Protein AF-B9XJP7-F1 (afdb_monomer)

Radius of gyration: 33.02 Å; Cα contacts (8 Å, |Δi|>4): 1308; chains: 1; bounding box: 92×68×107 Å

Mean predicted aligned error: 13.37 Å

Foldseek 3Di:
DPQDAAAEFEEALDDVGRVVLVVQLVVVADPPDRHSFDWQVSVLVSLVSNQVVLVVQQLVFKKKWKWFQFPVRDIDIDICRDSPPDRDDPGTGTRYIYIYIGSAAGAFEPAEAEAPDDPADPLQLVVQQFPFADQDPDRSGRGDDPVSVVSSQVVSQQVLLQQQQVPKGKDWPDWDADSVHNYIHTYIYIDRAFWEFEQKEWEFEDEPPDPHGPDIDIDGGGGGDHPVVVVVVQVVLQQVLLVVQQNPKDWDKDFPDWDDDPRYTYTYIYIYIYSADRAFEAAEAEDADDQADVVLLCLQLPDDGGHRRRVVSNVSSQVSVVVLVQFPHWDWDWADPDRHYIYIYTYTHGDDQKDKAWDWDADPVQGTKTWMKIKGACVRNQSKIWIWTWMDTPFKTKIKIKIKHACDPSDRKIKMKMWMWMWGDDPFWIKTKTKIWMKIWHQDVVQRKIKIKMWMWMWIATHPGHPPADFDADHTKTWIKIKMKMWGDDFPDPVDGAADKIKIKIWIFTDVVSVIPDTWIFIKIWMWGHYHPDRRHQDDDDDDDDDDDDDDDGGDGPTDTPGDPTPDDDDNGHGDDDDDDDDDDDDDDDDDDDDDDDDDDDDDDD

pLDDT: mean 83.01, std 21.65, range [22.52, 98.62]

Organism: Pedosphaera parvula (strain Ellin514) (NCBI:txid320771)

Sequence (606 aa):
MKTRPAKIKVSGYGVLGNFNLRRSLVLLQPPEKKLEYLDANFVEDAITILLSKIKEDGFLEPLIVSELTLQDGRKLSFEWRDGLEHTLPRPLAISEVRFRVHKGIQYYYRNLEFQGLESISEGQAQGYFVETGFLIHLRSKRVYTPTRLERGLSSLSGALEQKGYESANAYVTSLHRDDTTGAVDASIKVEQGLKSVVRSVQEEFFKEKETTPYRTTPTIFQQTYSRYWLQDFTQYLKTNSFHDGYPDTQVEIKTLHRETVGKLIEHDLLATVHQGPQVTLGKVAFAGQEKTKESIMKKRVRLQEGELLNRIKVEEGRSRLAQLGTFESVQLKYDQVDEHNRGVTYNVREGKTVDISLLFGYGSYELLRAGFEAEHRNIWGLGHSERLKVVQSFKSSSGEYTYTIPDILGRDVDFFLNASALRREEISFLREEYGGGFGLHRYFHPIATDVSTRYNYMILKAADTSPTFFLEGAQNPNVGTIITDIRHDRRDDPLYPRNGYRIYYNMEIANQYLGGDVAYERFQLSGFYHHPLWGGTMGQPRFDPWSSRHPGRPPAEFALSIGDSSLAAPIPFAVTRRIKRHHGMPWARLSARKRFRSHRWNWNKP

Nearest PDB structures (foldseek):
  8pzv-assembly1_A  TM=6.082E-01  e=2.971E-30  Escherichia coli
  9cnx-assembly1_A  TM=6.057E-01  e=5.098E-30  Escherichia coli
  5ayw-assembly1_A  TM=5.760E-01  e=3.322E-27  Escherichia coli K-12
  8sqa-assembly1_A  TM=5.831E-01  e=2.585E-26  Escherichia coli
  8q0g-assembly1_A  TM=4.379E-01  e=6.450E-29  Escherichia coli

InterPro domains:
  IPR000184 Bacterial surface antigen (D15) [PF01103] (378-533)
  IPR010827 POTRA domain, BamA/TamA-like [PF07244] (280-351)
  IPR034746 POTRA domain [PS51779] (279-351)

Solvent-accessible surface area (backbone atoms only — not comparable to full-atom values): 32942 Å² total; per-residue (Å²): 130,89,78,66,57,38,43,81,46,54,40,67,56,55,78,69,45,20,52,50,58,49,54,64,51,52,78,81,45,63,93,88,55,82,49,63,48,42,44,48,64,59,52,49,52,45,47,37,55,48,51,52,53,44,29,73,68,6,15,78,67,30,38,37,38,42,41,36,30,32,73,88,67,54,73,49,77,48,82,42,69,58,80,70,86,69,80,69,71,81,90,47,53,26,37,32,42,36,39,40,37,42,52,67,57,54,25,17,54,73,43,81,46,79,40,63,70,83,92,56,50,69,47,47,57,46,50,46,57,30,71,66,44,62,75,62,91,47,60,88,47,27,41,36,43,73,70,50,49,54,50,15,30,52,49,51,19,51,54,37,24,63,68,4,14,78,66,27,43,46,47,78,78,43,77,49,75,39,87,89,77,16,42,25,39,38,35,35,40,34,46,44,67,55,40,28,28,29,46,32,34,40,36,33,35,23,57,61,96,51,94,60,64,82,44,76,47,80,44,81,42,91,43,64,34,25,73,64,49,53,50,53,52,47,48,49,60,35,52,59,39,13,74,75,6,14,69,68,39,44,70,48,77,45,78,75,44,78,45,78,58,92,72,32,32,40,29,31,31,36,35,44,33,40,32,44,57,64,24,27,23,35,61,81,46,77,43,60,65,84,64,54,42,64,70,54,54,54,66,55,36,72,75,61,69,71,39,65,27,32,58,64,58,54,50,4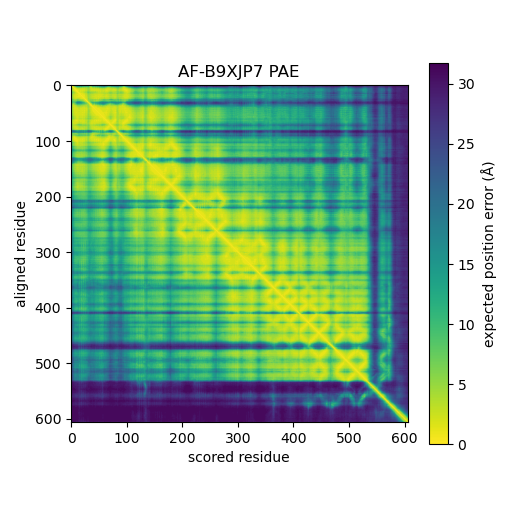9,17,45,50,47,50,46,70,53,69,44,41,71,42,69,42,84,43,77,44,76,77,53,87,47,32,34,23,40,35,44,43,35,36,66,41,82,43,69,48,77,45,80,43,76,51,74,41,96,87,44,39,56,31,42,34,39,35,42,36,38,42,33,51,94,18,65,51,21,34,39,36,43,37,40,40,42,37,79,38,35,42,38,39,38,38,38,41,37,40,65,47,47,93,76,65,68,25,28,35,36,39,39,39,40,38,38,40,32,66,51,101,52,27,34,42,36,38,41,34,37,34,42,33,40,38,36,71,42,72,96,76,36,30,38,40,34,43,31,44,39,44,32,45,36,38,65,42,80,63,40,97,87,62,70,81,55,64,54,66,62,39,37,39,9,31,44,37,39,40,38,42,36,55,60,47,77,34,95,89,71,57,52,40,40,36,35,40,39,38,39,39,36,40,30,28,51,94,57,74,14,78,44,53,38,47,46,49,38,43,39,38,42,44,36,51,71,80,51,64,59,55,48,47,56,75,86,89,76,99,74,87,89,81,85,86,77,77,45,59,66,72,53,70,50,69,56,73,73,65,67,74,64,71,70,48,72,77,38,84,80,82,88,73,84,84,78,90,81,84,83,89,83,89,82,87,80,87,80,86,80,88,78,91,77,90,84,86,82,81,136

Structure (mmCIF, N/CA/C/O backbone):
data_AF-B9XJP7-F1
#
_entry.id   AF-B9XJP7-F1
#
loop_
_atom_site.group_PDB
_atom_site.id
_atom_site.type_symbol
_atom_site.label_atom_id
_atom_site.label_alt_id
_atom_site.label_comp_id
_atom_site.label_asym_id
_atom_site.label_entity_id
_atom_site.label_seq_id
_atom_site.pdbx_PDB_ins_code
_atom_site.Cartn_x
_atom_site.Cartn_y
_atom_site.Cartn_z
_atom_site.occupancy
_atom_site.B_iso_or_equiv
_atom_site.auth_seq_id
_atom_site.auth_comp_id
_atom_site.auth_asym_id
_atom_site.auth_atom_id
_atom_site.pdbx_PDB_model_num
ATOM 1 N N . MET A 1 1 ? -9.865 0.926 -49.330 1.00 45.50 1 MET A N 1
ATOM 2 C CA . MET A 1 1 ? -8.852 1.843 -48.755 1.00 45.50 1 MET A CA 1
ATOM 3 C C . MET A 1 1 ? -8.784 1.597 -47.253 1.00 45.50 1 MET A C 1
ATOM 5 O O . MET A 1 1 ? -9.833 1.620 -46.631 1.00 45.50 1 MET A O 1
ATOM 9 N N . LYS A 1 2 ? -7.608 1.323 -46.665 1.00 48.97 2 LYS A N 1
ATOM 10 C CA . LYS A 1 2 ? -7.467 1.271 -45.194 1.00 48.97 2 LYS A CA 1
ATOM 11 C C . LYS A 1 2 ? -7.702 2.684 -44.645 1.00 48.97 2 LYS A C 1
ATOM 13 O O . LYS A 1 2 ? -6.894 3.573 -44.918 1.00 48.97 2 LYS A O 1
ATOM 18 N N . THR A 1 3 ? -8.810 2.901 -43.941 1.00 58.66 3 THR A N 1
ATOM 19 C CA . THR A 1 3 ? -9.122 4.172 -43.280 1.00 58.66 3 THR A CA 1
ATOM 20 C C . THR A 1 3 ? -8.057 4.452 -42.219 1.00 58.66 3 THR A C 1
ATOM 22 O O . THR A 1 3 ? -7.662 3.578 -41.446 1.00 58.66 3 THR A O 1
ATOM 25 N N . ARG A 1 4 ? -7.478 5.658 -42.250 1.00 75.12 4 ARG A N 1
ATOM 26 C CA . ARG A 1 4 ? -6.477 6.067 -41.257 1.00 75.12 4 ARG A CA 1
ATOM 27 C C . ARG A 1 4 ? -7.215 6.414 -39.959 1.00 75.12 4 ARG A C 1
ATOM 29 O O . ARG A 1 4 ? -8.212 7.123 -40.043 1.00 75.12 4 ARG A O 1
ATOM 36 N N . PRO A 1 5 ? -6.733 5.967 -38.788 1.00 84.38 5 PRO A N 1
ATOM 37 C CA . PRO A 1 5 ? -7.385 6.274 -37.521 1.00 84.38 5 PRO A CA 1
ATOM 38 C C . PRO A 1 5 ? -7.361 7.778 -37.248 1.00 84.38 5 PRO A C 1
ATOM 40 O O . PRO A 1 5 ? -6.407 8.469 -37.638 1.00 84.38 5 PRO A O 1
ATOM 43 N N . ALA A 1 6 ? -8.379 8.257 -36.538 1.00 86.44 6 ALA A N 1
ATOM 44 C CA . ALA A 1 6 ? -8.484 9.657 -36.176 1.00 86.44 6 ALA A CA 1
ATOM 45 C C . ALA A 1 6 ? -7.296 10.102 -35.306 1.00 86.44 6 ALA A C 1
ATOM 47 O O . ALA A 1 6 ? -6.789 9.362 -34.454 1.00 86.44 6 ALA A O 1
ATOM 48 N N . LYS A 1 7 ? -6.807 11.321 -35.544 1.00 90.44 7 LYS A N 1
ATOM 49 C CA . LYS A 1 7 ? -5.615 11.861 -34.875 1.00 90.44 7 LYS A CA 1
ATOM 50 C C . LYS A 1 7 ? -5.991 12.836 -33.768 1.00 90.44 7 LYS A C 1
ATOM 52 O O . LYS A 1 7 ? -6.780 13.745 -33.983 1.00 90.44 7 LYS A O 1
ATOM 57 N N . ILE A 1 8 ? -5.329 12.703 -32.620 1.00 92.56 8 ILE A N 1
ATOM 58 C CA . ILE A 1 8 ? -5.448 13.632 -31.490 1.00 92.56 8 ILE A CA 1
ATOM 59 C C . ILE A 1 8 ? -4.087 14.254 -31.213 1.00 92.56 8 ILE A C 1
ATOM 61 O O . ILE A 1 8 ? -3.089 13.538 -31.044 1.00 92.56 8 ILE A O 1
ATOM 65 N N . LYS A 1 9 ? -4.050 15.583 -31.138 1.00 94.06 9 LYS A N 1
ATOM 66 C CA . LYS A 1 9 ? -2.858 16.359 -30.790 1.00 94.06 9 LYS A CA 1
ATOM 67 C C . LYS A 1 9 ? -3.179 17.330 -29.660 1.00 94.06 9 LYS A C 1
ATOM 69 O O . LYS A 1 9 ? -4.210 17.987 -29.688 1.00 94.06 9 LYS A O 1
ATOM 74 N N . VAL A 1 10 ? -2.260 17.449 -28.705 1.00 95.62 10 VAL A N 1
ATOM 75 C CA . VAL A 1 10 ? -2.309 18.443 -27.625 1.00 95.62 10 VAL A CA 1
ATOM 76 C C . VAL A 1 10 ? -1.019 19.254 -27.674 1.00 95.62 10 VAL A C 1
ATOM 78 O O . VAL A 1 10 ? 0.064 18.693 -27.857 1.00 95.62 10 VAL A O 1
ATOM 81 N N . SER A 1 11 ? -1.135 20.572 -27.569 1.00 94.62 11 SER A N 1
ATOM 82 C CA . SER A 1 11 ? -0.016 21.516 -27.642 1.00 94.62 11 SER A CA 1
ATOM 83 C C . SER A 1 11 ? -0.247 22.714 -26.721 1.00 94.62 11 SER A C 1
ATOM 85 O O . SER A 1 11 ? -1.366 22.919 -26.267 1.00 94.62 11 SER A O 1
ATOM 87 N N . GLY A 1 12 ? 0.796 23.502 -26.440 1.00 91.31 12 GLY A N 1
ATOM 88 C CA . GLY A 1 12 ? 0.702 24.687 -25.572 1.00 91.31 12 GLY A CA 1
ATOM 89 C C . GLY A 1 12 ? 0.940 24.430 -24.075 1.00 91.31 12 GLY A C 1
ATOM 90 O O . GLY A 1 12 ? 1.012 25.373 -23.291 1.00 91.31 12 GLY A O 1
ATOM 91 N N . TYR A 1 13 ? 1.167 23.173 -23.664 1.00 91.88 13 TYR A N 1
ATOM 92 C CA . TYR A 1 13 ? 1.423 22.799 -22.267 1.00 91.88 13 TYR A CA 1
ATOM 93 C C . TYR A 1 13 ? 2.882 22.435 -21.921 1.00 91.88 13 TYR A C 1
ATOM 95 O O . TYR A 1 13 ? 3.170 22.089 -20.775 1.00 91.88 13 TYR A O 1
ATOM 103 N N . GLY A 1 14 ? 3.820 22.593 -22.863 1.00 89.38 14 GLY A N 1
ATOM 104 C CA . GLY A 1 14 ? 5.212 22.118 -22.755 1.00 89.38 14 GLY A CA 1
ATOM 105 C C . GLY A 1 14 ? 5.347 20.637 -23.138 1.00 89.38 14 GLY A C 1
ATOM 106 O O . GLY A 1 14 ? 4.348 19.935 -23.196 1.00 89.38 14 GLY A O 1
ATOM 107 N N . VAL A 1 15 ? 6.553 20.133 -23.430 1.00 85.94 15 VAL A N 1
ATOM 108 C CA . VAL A 1 15 ? 6.732 18.777 -24.011 1.00 85.94 15 VAL A CA 1
ATOM 109 C C . VAL A 1 15 ? 6.156 17.672 -23.113 1.00 85.94 15 VAL A C 1
ATOM 111 O O . VAL A 1 15 ? 5.298 16.907 -23.551 1.00 85.94 15 VAL A O 1
ATOM 114 N N . LEU A 1 16 ? 6.572 17.632 -21.843 1.00 83.81 16 LEU A N 1
ATOM 115 C CA . LEU A 1 16 ? 6.074 16.664 -20.857 1.00 83.81 16 LEU A CA 1
ATOM 116 C C . LEU A 1 16 ? 4.594 16.894 -20.521 1.00 83.81 16 LEU A C 1
ATOM 118 O O . LEU A 1 16 ? 3.821 15.945 -20.425 1.00 83.81 16 LEU A O 1
ATOM 122 N N . GLY A 1 17 ? 4.181 18.158 -20.404 1.00 86.88 17 GLY A N 1
ATOM 123 C CA . GLY A 1 17 ? 2.793 18.524 -20.134 1.00 86.88 17 GLY A CA 1
ATOM 124 C C . GLY A 1 17 ? 1.836 18.087 -21.247 1.00 86.88 17 GLY A C 1
ATOM 125 O O . GLY A 1 17 ? 0.802 17.488 -20.970 1.00 86.88 17 GLY A O 1
ATOM 126 N N . ASN A 1 18 ? 2.212 18.304 -22.510 1.00 91.81 18 ASN A N 1
ATOM 127 C CA . ASN A 1 18 ? 1.458 17.859 -23.683 1.00 91.81 18 ASN A CA 1
ATOM 128 C C . ASN A 1 18 ? 1.325 16.334 -23.709 1.00 91.81 18 ASN A C 1
ATOM 130 O O . ASN A 1 18 ? 0.262 15.817 -24.048 1.00 91.81 18 ASN A O 1
ATOM 134 N N . PHE A 1 19 ? 2.397 15.616 -23.360 1.00 88.94 19 PHE A N 1
ATOM 135 C CA . PHE A 1 19 ? 2.375 14.159 -23.279 1.00 88.94 19 PHE A CA 1
ATOM 136 C C . PHE A 1 19 ? 1.400 13.673 -22.200 1.00 88.94 19 PHE A C 1
ATOM 138 O O . PHE A 1 19 ? 0.557 12.825 -22.489 1.00 88.94 19 PHE A O 1
ATOM 145 N N . ASN A 1 20 ? 1.458 14.253 -20.999 1.00 87.00 20 ASN A N 1
ATOM 146 C CA . ASN A 1 20 ? 0.574 13.894 -19.890 1.00 87.00 20 ASN A CA 1
ATOM 147 C C . ASN A 1 20 ? -0.896 14.185 -20.210 1.00 87.00 20 ASN A C 1
ATOM 149 O O . ASN A 1 20 ? -1.729 13.294 -20.081 1.00 87.00 20 ASN A O 1
ATOM 153 N N . LEU A 1 21 ? -1.202 15.388 -20.706 1.00 91.62 21 LEU A N 1
ATOM 154 C CA . LEU A 1 21 ? -2.560 15.761 -21.108 1.00 91.62 21 LEU A CA 1
ATOM 155 C C . LEU A 1 21 ? -3.101 14.840 -22.207 1.00 91.62 21 LEU A C 1
ATOM 157 O O . LEU A 1 21 ? -4.227 14.361 -22.119 1.00 91.62 21 LEU A O 1
ATOM 161 N N . ARG A 1 22 ? -2.283 14.521 -23.218 1.00 91.88 22 ARG A N 1
ATOM 162 C CA . ARG A 1 22 ? -2.668 13.574 -24.272 1.00 91.88 22 ARG A CA 1
ATOM 163 C C . ARG A 1 22 ? -2.904 12.165 -23.725 1.00 91.88 22 ARG A C 1
ATOM 165 O O . ARG A 1 22 ? -3.799 11.483 -24.213 1.00 91.88 22 ARG A O 1
ATOM 172 N N . ARG A 1 23 ? -2.116 11.721 -22.740 1.00 87.81 23 ARG A N 1
ATOM 173 C CA . ARG A 1 23 ? -2.277 10.407 -22.102 1.00 87.81 23 ARG A CA 1
ATOM 174 C C . ARG A 1 23 ? -3.585 10.319 -21.316 1.00 87.81 23 ARG A C 1
ATOM 176 O O . ARG A 1 23 ? -4.226 9.278 -21.374 1.00 87.81 23 ARG A O 1
ATOM 183 N N . SER A 1 24 ? -4.016 11.397 -20.661 1.00 87.88 24 SER A N 1
ATOM 184 C CA . SER A 1 24 ? -5.311 11.439 -19.962 1.00 87.88 24 SER A CA 1
ATOM 185 C C . SER A 1 24 ? -6.500 11.203 -20.899 1.00 87.88 24 SER A C 1
ATOM 187 O O . SER A 1 24 ? -7.488 10.602 -20.494 1.00 87.88 24 SER A O 1
ATOM 189 N N . LEU A 1 25 ? -6.384 11.597 -22.172 1.00 88.94 25 LEU A N 1
ATOM 190 C CA . LEU A 1 25 ? -7.422 11.380 -23.188 1.00 88.94 25 LEU A CA 1
ATOM 191 C C . LEU A 1 25 ? -7.481 9.944 -23.724 1.00 88.94 25 LEU A C 1
ATOM 193 O O . LEU A 1 25 ? -8.418 9.599 -24.438 1.00 88.94 25 LEU A O 1
ATOM 197 N N . VAL A 1 26 ? -6.498 9.097 -23.401 1.00 80.12 26 VAL A N 1
ATOM 198 C CA . VAL A 1 26 ? -6.497 7.685 -23.821 1.00 80.12 26 VAL A CA 1
ATOM 199 C C . VAL A 1 26 ? -7.658 6.925 -23.176 1.00 80.12 26 VAL A C 1
ATOM 201 O O . VAL A 1 26 ? -8.180 6.005 -23.792 1.00 80.12 26 VAL A O 1
ATOM 204 N N . LEU A 1 27 ? -8.111 7.349 -21.989 1.00 75.38 27 LEU A N 1
ATOM 205 C CA . LEU A 1 27 ? -9.251 6.751 -21.284 1.00 75.38 27 LEU A CA 1
ATOM 206 C C . LEU A 1 27 ? -10.590 6.943 -22.014 1.00 75.38 27 LEU A C 1
ATOM 208 O O . LEU A 1 27 ? -11.504 6.154 -21.810 1.00 75.38 27 LEU A O 1
ATOM 212 N N . LEU A 1 28 ? -10.696 7.958 -22.877 1.00 81.19 28 LEU A N 1
ATOM 213 C CA . LEU A 1 28 ? -11.885 8.209 -23.699 1.00 81.19 28 LEU A CA 1
ATOM 214 C C . LEU A 1 28 ? -11.920 7.351 -24.972 1.00 81.19 28 LEU A C 1
ATOM 216 O O . LEU A 1 28 ? -12.878 7.416 -25.738 1.00 81.19 28 LEU A O 1
ATOM 220 N N . GLN A 1 29 ? -10.863 6.581 -25.248 1.00 74.81 29 GLN A N 1
ATOM 221 C CA . GLN A 1 29 ? -10.810 5.695 -26.405 1.00 74.81 29 GLN A CA 1
ATOM 222 C C . GLN A 1 29 ? -11.095 4.251 -25.985 1.00 74.81 29 GLN A C 1
ATOM 224 O O . GLN A 1 29 ? -10.524 3.785 -24.997 1.00 74.81 29 GLN A O 1
ATOM 229 N N . PRO A 1 30 ? -11.919 3.504 -26.742 1.00 71.00 30 PRO A N 1
ATOM 230 C CA . PRO A 1 30 ? -12.132 2.095 -26.461 1.00 71.00 30 PRO A CA 1
ATOM 231 C C . PRO A 1 30 ? -10.803 1.317 -26.563 1.00 71.00 30 PRO A C 1
ATOM 233 O O . PRO A 1 30 ? -10.041 1.527 -27.515 1.00 71.00 30 PRO A O 1
ATOM 236 N N . PRO A 1 31 ? -10.516 0.405 -25.614 1.00 60.72 31 PRO A N 1
ATOM 237 C CA . PRO A 1 31 ? -9.208 -0.243 -25.480 1.00 60.72 31 PRO A CA 1
ATOM 238 C C . PRO A 1 31 ? -8.815 -1.126 -26.676 1.00 60.72 31 PRO A C 1
ATOM 240 O O . PRO A 1 31 ? -7.627 -1.361 -26.895 1.00 60.72 31 PRO A O 1
ATOM 243 N N . GLU A 1 32 ? -9.783 -1.587 -27.473 1.00 59.03 32 GLU A N 1
ATOM 244 C CA . GLU A 1 32 ? -9.567 -2.611 -28.504 1.00 59.03 32 GLU A CA 1
ATOM 245 C C . GLU A 1 32 ? -9.542 -2.077 -29.948 1.00 59.03 32 GLU A C 1
ATOM 247 O O . GLU A 1 32 ? -9.095 -2.783 -30.853 1.00 59.03 32 GLU A O 1
ATOM 252 N N . LYS A 1 33 ? -9.958 -0.824 -30.210 1.00 63.56 33 LYS A N 1
ATOM 253 C CA . LYS A 1 33 ? -9.981 -0.284 -31.584 1.00 63.56 33 LYS A CA 1
ATOM 254 C C . LYS A 1 33 ? -9.806 1.234 -31.626 1.00 63.56 33 LYS A C 1
ATOM 256 O O . LYS A 1 33 ? -10.609 1.985 -31.084 1.00 63.56 33 LYS A O 1
ATOM 261 N N . LYS A 1 34 ? -8.777 1.707 -32.342 1.00 66.38 34 LYS A N 1
ATOM 262 C CA . LYS A 1 34 ? -8.619 3.140 -32.640 1.00 66.38 34 LYS A CA 1
ATOM 263 C C . LYS A 1 34 ? -9.782 3.597 -33.517 1.00 66.38 34 LYS A C 1
ATOM 265 O O . LYS A 1 34 ? -9.969 3.054 -34.603 1.00 66.38 34 LYS A O 1
ATOM 270 N N . LEU A 1 35 ? -10.527 4.588 -33.038 1.00 74.19 35 LEU A N 1
ATOM 271 C CA . LEU A 1 35 ? -11.686 5.143 -33.731 1.00 74.19 35 LEU A CA 1
ATOM 272 C C . LEU A 1 35 ? -11.296 5.678 -35.120 1.00 74.19 35 LEU A C 1
ATOM 274 O O . LEU A 1 35 ? -10.267 6.343 -35.286 1.00 74.19 35 LEU A O 1
ATOM 278 N N . GLU A 1 36 ? -12.120 5.377 -36.123 1.00 80.81 36 GLU A N 1
ATOM 279 C CA . GLU A 1 36 ? -11.937 5.866 -37.499 1.00 80.81 36 GLU A CA 1
ATOM 280 C C . GLU A 1 36 ? -12.311 7.350 -37.632 1.00 80.81 36 GLU A C 1
ATOM 282 O O . GLU A 1 36 ? -11.740 8.069 -38.451 1.00 80.81 36 GLU A O 1
ATOM 287 N N . TYR A 1 37 ? -13.229 7.818 -36.788 1.00 83.69 37 TYR A N 1
ATOM 288 C CA . TYR A 1 37 ? -13.603 9.216 -36.620 1.00 83.69 37 TYR A CA 1
ATOM 289 C C . TYR A 1 37 ? -13.952 9.484 -35.154 1.00 83.69 37 TYR A C 1
ATOM 291 O O . TYR A 1 37 ? -14.371 8.580 -34.434 1.00 83.69 37 TYR A O 1
ATOM 299 N N . LEU A 1 38 ? -13.749 10.723 -34.715 1.00 87.31 38 LEU A N 1
ATOM 300 C CA . LEU A 1 38 ? -14.191 11.215 -33.410 1.00 87.31 38 LEU A CA 1
ATOM 301 C C . LEU A 1 38 ? -15.510 11.968 -33.602 1.00 87.31 38 LEU A C 1
ATOM 303 O O . LEU A 1 38 ? -15.690 12.637 -34.624 1.00 87.31 38 LEU A O 1
ATOM 307 N N . ASP A 1 39 ? -16.420 11.853 -32.645 1.00 89.81 39 ASP A N 1
ATOM 308 C CA . ASP A 1 39 ? -17.685 12.580 -32.633 1.00 89.81 39 ASP A CA 1
ATOM 309 C C . ASP A 1 39 ? -17.594 13.849 -31.765 1.00 89.81 39 ASP A C 1
ATOM 311 O O . ASP A 1 39 ? -16.550 14.175 -31.194 1.00 89.81 39 ASP A O 1
ATOM 315 N N . ALA A 1 40 ? -18.695 14.601 -31.704 1.00 90.44 40 ALA A N 1
ATOM 316 C CA . ALA A 1 40 ? -18.806 15.795 -30.867 1.00 90.44 40 ALA A CA 1
ATOM 317 C C . ALA A 1 40 ? -18.584 15.482 -29.375 1.00 90.44 40 ALA A C 1
ATOM 319 O O . ALA A 1 40 ? -17.866 16.217 -28.700 1.00 90.44 40 ALA A O 1
ATOM 320 N N . ASN A 1 41 ? -19.145 14.368 -28.891 1.00 89.75 41 ASN A N 1
ATOM 321 C CA . ASN A 1 41 ? -19.090 13.977 -27.482 1.00 89.75 41 ASN A CA 1
ATOM 322 C C . ASN A 1 41 ? -17.648 13.714 -27.037 1.00 89.75 41 ASN A C 1
ATOM 324 O O . ASN A 1 41 ? -17.217 14.243 -26.021 1.00 89.75 41 ASN A O 1
ATOM 328 N N . PHE A 1 42 ? -16.859 13.004 -27.851 1.00 90.56 42 PHE A N 1
ATOM 329 C CA . PHE A 1 42 ? -15.442 12.783 -27.572 1.00 90.56 42 PHE A CA 1
ATOM 330 C C . PHE A 1 42 ? -14.678 14.097 -27.360 1.00 90.56 42 PHE A C 1
ATOM 332 O O . PHE A 1 42 ? -13.818 14.189 -26.485 1.00 90.56 42 PHE A O 1
ATOM 339 N N . VAL A 1 43 ? -14.946 15.109 -28.192 1.00 91.06 43 VAL A N 1
ATOM 340 C CA . VAL A 1 43 ? -14.261 16.404 -28.104 1.00 91.06 43 VAL A CA 1
ATOM 341 C C . VAL A 1 43 ? -14.687 17.153 -26.844 1.00 91.06 43 VAL A C 1
ATOM 343 O O . VAL A 1 43 ? -13.810 17.627 -26.124 1.00 91.06 43 VAL A O 1
ATOM 346 N N . GLU A 1 44 ? -15.988 17.213 -26.555 1.00 91.06 44 GLU A N 1
ATOM 347 C CA . GLU A 1 44 ? -16.555 17.843 -25.351 1.00 91.06 44 GLU A CA 1
ATOM 348 C C . GLU A 1 44 ? -16.020 17.183 -24.059 1.00 91.06 44 GLU A C 1
ATOM 350 O O . GLU A 1 44 ? -15.528 17.871 -23.156 1.00 91.06 44 GLU A O 1
ATOM 355 N N . ASP A 1 45 ? -15.982 15.848 -24.007 1.00 91.19 45 ASP A N 1
ATOM 356 C CA . ASP A 1 45 ? -15.406 15.084 -22.894 1.00 91.19 45 ASP A CA 1
ATOM 357 C C . ASP A 1 45 ? -13.902 15.346 -22.752 1.00 91.19 45 ASP A C 1
ATOM 359 O O . ASP A 1 45 ? -13.388 15.577 -21.652 1.00 91.19 45 ASP A O 1
ATOM 363 N N . ALA A 1 46 ? -13.172 15.358 -23.874 1.00 92.31 46 ALA A N 1
ATOM 364 C CA . ALA A 1 46 ? -11.745 15.647 -23.876 1.00 92.31 46 ALA A CA 1
ATOM 365 C C . ALA A 1 46 ? -11.458 17.051 -23.336 1.00 92.31 46 ALA A C 1
ATOM 367 O O . ALA A 1 46 ? -10.543 17.219 -22.531 1.00 92.31 46 ALA A O 1
ATOM 368 N N . ILE A 1 47 ? -12.242 18.054 -23.731 1.00 92.94 47 ILE A N 1
ATOM 369 C CA . ILE A 1 47 ? -12.113 19.423 -23.226 1.00 92.94 47 ILE A CA 1
ATOM 370 C C . ILE A 1 47 ? -12.380 19.469 -21.727 1.00 92.94 47 ILE A C 1
ATOM 372 O O . ILE A 1 47 ? -11.588 20.071 -21.007 1.00 92.94 47 ILE A O 1
ATOM 376 N N . THR A 1 48 ? -13.415 18.784 -21.243 1.00 91.75 48 THR A N 1
ATOM 377 C CA . THR A 1 48 ? -13.733 18.715 -19.809 1.00 91.75 48 THR A CA 1
ATOM 378 C C . THR A 1 48 ? -12.570 18.132 -19.006 1.00 91.75 48 THR A C 1
ATOM 380 O O . THR A 1 48 ? -12.127 18.734 -18.024 1.00 91.75 48 THR A O 1
ATOM 383 N N . ILE A 1 49 ? -11.995 17.011 -19.460 1.00 92.25 49 ILE A N 1
ATOM 384 C CA . ILE A 1 49 ? -10.823 16.391 -1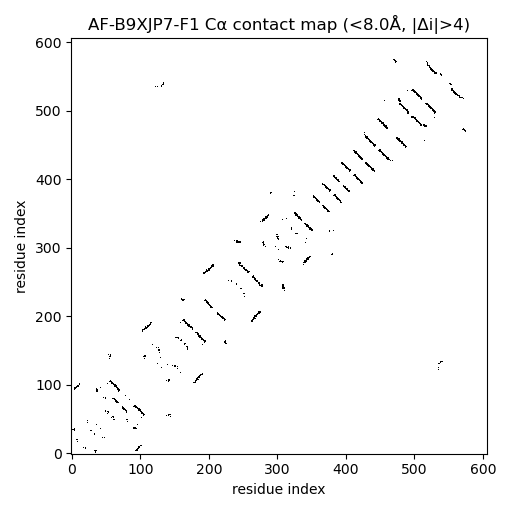8.821 1.00 92.25 49 ILE A CA 1
ATOM 385 C C . ILE A 1 49 ? -9.615 17.335 -18.847 1.00 92.25 49 ILE A C 1
ATOM 387 O O . ILE A 1 49 ? -8.936 17.504 -17.831 1.00 92.25 49 ILE A O 1
ATOM 391 N N . LEU A 1 50 ? -9.326 17.950 -19.999 1.00 93.50 50 LEU A N 1
ATOM 392 C CA . LEU A 1 50 ? -8.188 18.856 -20.147 1.00 93.50 50 LEU A CA 1
ATOM 393 C C . LEU A 1 50 ? -8.341 20.099 -19.263 1.00 93.50 50 LEU A C 1
ATOM 395 O O . LEU A 1 50 ? -7.416 20.409 -18.515 1.00 93.50 50 LEU A O 1
ATOM 399 N N . LEU A 1 51 ? -9.492 20.778 -19.310 1.00 92.50 51 LEU A N 1
ATOM 400 C CA . LEU A 1 51 ? -9.792 21.949 -18.482 1.00 92.50 51 LEU A CA 1
ATOM 401 C C . LEU A 1 51 ? -9.702 21.597 -16.999 1.00 92.50 51 LEU A C 1
ATOM 403 O O . LEU A 1 51 ? -9.025 22.306 -16.260 1.00 92.50 51 LEU A O 1
ATOM 407 N N . SER A 1 52 ? -10.298 20.480 -16.567 1.00 91.69 52 SER A N 1
ATOM 408 C CA . SER A 1 52 ? -10.213 20.028 -15.175 1.00 91.69 52 SER A CA 1
ATOM 409 C C . SER A 1 52 ? -8.764 19.811 -14.741 1.00 91.69 52 SER A C 1
ATOM 411 O O . SER A 1 52 ? -8.388 20.230 -13.648 1.00 91.69 52 SER A O 1
ATOM 413 N N . LYS A 1 53 ? -7.932 19.189 -15.588 1.00 91.88 53 LYS A N 1
ATOM 414 C CA . LYS A 1 53 ? -6.527 18.927 -15.255 1.00 91.88 53 LYS A CA 1
ATOM 415 C C . LYS A 1 53 ? -5.696 20.207 -15.190 1.00 91.88 53 LYS A C 1
ATOM 417 O O . LYS A 1 53 ? -4.877 20.364 -14.292 1.00 91.88 53 LYS A O 1
ATOM 422 N N . ILE A 1 54 ? -5.918 21.126 -16.125 1.00 93.50 54 ILE A N 1
ATOM 423 C CA . ILE A 1 54 ? -5.216 22.412 -16.170 1.00 93.50 54 ILE A CA 1
ATOM 424 C C . ILE A 1 54 ? -5.625 23.287 -14.972 1.00 93.50 54 ILE A C 1
ATOM 426 O O . ILE A 1 54 ? -4.756 23.853 -14.308 1.00 93.50 54 ILE A O 1
ATOM 430 N N . LYS A 1 55 ? -6.922 23.330 -14.634 1.00 92.50 55 LYS A N 1
ATOM 431 C CA . LYS A 1 55 ? -7.425 24.012 -13.432 1.00 92.50 55 LYS A CA 1
ATOM 432 C C . LYS A 1 55 ? -6.846 23.411 -12.157 1.00 92.50 55 LYS A C 1
ATOM 434 O O . LYS A 1 55 ? -6.418 24.159 -11.285 1.00 92.50 55 LYS A O 1
ATOM 439 N N . GLU A 1 56 ? -6.741 22.084 -12.068 1.00 90.69 56 GLU A N 1
ATOM 440 C CA . GLU A 1 56 ? -6.108 21.397 -10.933 1.00 90.69 56 GLU A CA 1
ATOM 441 C C . GLU A 1 56 ? -4.628 21.784 -10.750 1.00 90.69 56 GLU A C 1
ATOM 443 O O . GLU A 1 56 ? -4.142 21.818 -9.615 1.00 90.69 56 GLU A O 1
ATOM 448 N N . ASP A 1 57 ? -3.924 22.114 -11.835 1.00 90.94 57 ASP A N 1
ATOM 449 C CA . ASP A 1 57 ? -2.536 22.595 -11.824 1.00 90.94 57 ASP A CA 1
ATOM 450 C C . ASP A 1 57 ? -2.405 24.087 -11.428 1.00 90.94 57 ASP A C 1
ATOM 452 O O . ASP A 1 57 ? -1.288 24.610 -11.352 1.00 90.94 57 ASP A O 1
ATOM 456 N N . GLY A 1 58 ? -3.516 24.776 -11.134 1.00 92.94 58 GLY A N 1
ATOM 457 C CA . GLY A 1 58 ? -3.546 26.167 -10.657 1.00 92.94 58 GLY A CA 1
ATOM 458 C C . GLY A 1 58 ? -3.861 27.208 -11.722 1.00 92.94 58 GLY A C 1
ATOM 459 O O . GLY A 1 58 ? -3.840 28.399 -11.433 1.00 92.94 58 GLY A O 1
ATOM 460 N N . PHE A 1 59 ? -4.131 26.794 -12.953 1.00 94.19 59 PHE A N 1
ATOM 461 C CA . PHE A 1 59 ? -4.499 27.692 -14.041 1.00 94.19 59 PHE A CA 1
ATOM 462 C C . PHE A 1 59 ? -6.020 27.834 -14.075 1.00 94.19 59 PHE A C 1
ATOM 464 O O . PHE A 1 59 ? -6.696 27.012 -14.685 1.00 94.19 59 PHE A O 1
ATOM 471 N N . LEU A 1 60 ? -6.564 28.818 -13.353 1.00 92.38 60 LEU A N 1
ATOM 472 C CA . LEU A 1 60 ? -8.008 28.895 -13.075 1.00 92.38 60 LEU A CA 1
ATOM 473 C C . LEU A 1 60 ? -8.855 29.308 -14.285 1.00 92.38 60 LEU A C 1
ATOM 475 O O . LEU A 1 60 ? -9.992 28.858 -14.405 1.00 92.38 60 LEU A O 1
ATOM 479 N N . GLU A 1 61 ? -8.279 30.092 -15.195 1.00 92.31 61 GLU A N 1
ATOM 480 C CA . GLU A 1 61 ? -8.944 30.603 -16.401 1.00 92.31 61 GLU A CA 1
ATOM 481 C C . GLU A 1 61 ? -8.182 30.184 -17.672 1.00 92.31 61 GLU A C 1
ATOM 483 O O . GLU A 1 61 ? -7.653 31.027 -18.405 1.00 92.31 61 GLU A O 1
ATOM 488 N N . PRO A 1 62 ? -8.035 28.874 -17.936 1.00 94.06 62 PRO A N 1
ATOM 489 C CA . PRO A 1 62 ? -7.351 28.419 -19.129 1.00 94.06 62 PRO A CA 1
ATOM 490 C C . PRO A 1 62 ? -8.269 28.561 -20.346 1.00 94.06 62 PRO A C 1
ATOM 492 O O . PRO A 1 62 ? -9.481 28.380 -20.261 1.00 94.06 62 PRO A O 1
ATOM 495 N N . LEU A 1 63 ? -7.674 28.819 -21.506 1.00 94.06 63 LEU A N 1
ATOM 496 C CA . LEU A 1 63 ? -8.361 28.787 -22.791 1.00 94.06 63 LEU A CA 1
ATOM 497 C C . LEU A 1 63 ? -7.839 27.601 -23.598 1.00 94.06 63 LEU A C 1
ATOM 499 O O . LEU A 1 63 ? -6.635 27.468 -23.823 1.00 94.06 63 LEU A O 1
ATOM 503 N N . ILE A 1 64 ? -8.735 26.750 -24.079 1.00 94.94 64 ILE A N 1
ATOM 504 C CA . ILE A 1 64 ? -8.399 25.711 -25.050 1.00 94.94 64 ILE A CA 1
ATOM 505 C C . ILE A 1 64 ? -9.019 26.098 -26.386 1.00 94.94 64 ILE A C 1
ATOM 507 O O . ILE A 1 64 ? -10.211 26.362 -26.464 1.00 94.94 64 IL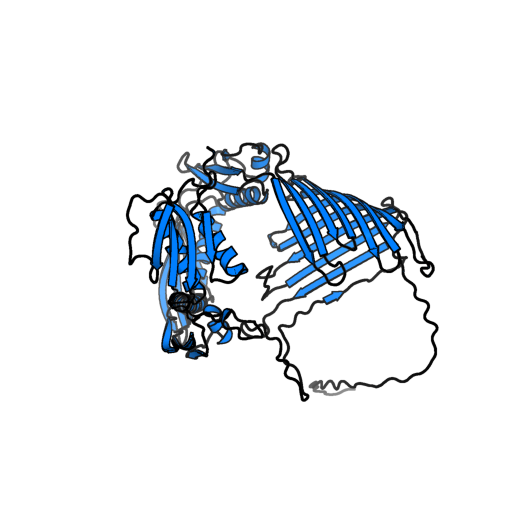E A O 1
ATOM 511 N N . VAL A 1 65 ? -8.219 26.101 -27.450 1.00 95.31 65 VAL A N 1
ATOM 512 C CA . VAL A 1 65 ? -8.715 26.219 -28.826 1.00 95.31 65 VAL A CA 1
ATOM 513 C C . VAL A 1 65 ? -8.702 24.830 -29.451 1.00 95.31 65 VAL A C 1
ATOM 515 O O . VAL A 1 65 ? -7.642 24.201 -29.547 1.00 95.31 65 VAL A O 1
ATOM 518 N N . SER A 1 66 ? -9.868 24.329 -29.855 1.00 94.00 66 SER A N 1
ATOM 519 C CA . SER A 1 66 ? -9.986 23.052 -30.561 1.00 94.00 66 SER A CA 1
ATOM 520 C C . SER A 1 66 ? -10.091 23.289 -32.064 1.00 94.00 66 SER A C 1
ATOM 522 O O . SER A 1 66 ? -11.084 23.838 -32.535 1.00 94.00 66 SER A O 1
ATOM 524 N N . GLU A 1 67 ? -9.102 22.827 -32.821 1.00 95.94 67 GLU A N 1
ATOM 525 C CA . GLU A 1 67 ? -9.119 22.838 -34.284 1.00 95.94 67 GLU A CA 1
ATOM 526 C C . GLU A 1 67 ? -9.523 21.445 -34.782 1.00 95.94 67 GLU A C 1
ATOM 528 O O . GLU A 1 67 ? -8.786 20.470 -34.597 1.00 95.94 67 GLU A O 1
ATOM 533 N N . LEU A 1 68 ? -10.700 21.347 -35.399 1.00 94.69 68 LEU A N 1
ATOM 534 C CA . LEU A 1 68 ? -11.279 20.111 -35.921 1.00 94.69 68 LEU A CA 1
ATOM 535 C C . LEU A 1 68 ? -11.077 20.045 -37.433 1.00 94.69 68 LEU A C 1
ATOM 537 O O . LEU A 1 68 ? -11.319 21.022 -38.134 1.00 94.69 68 LEU A O 1
ATOM 541 N N . THR A 1 69 ? -10.674 18.887 -37.950 1.00 94.69 69 THR A N 1
ATOM 542 C CA . THR A 1 69 ? -10.676 18.573 -39.386 1.00 94.69 69 THR A CA 1
ATOM 543 C C . THR A 1 69 ? -11.652 17.431 -39.631 1.00 94.69 69 THR A C 1
ATOM 545 O O . THR A 1 69 ? -11.427 16.310 -39.168 1.00 94.69 69 THR A O 1
ATOM 548 N N . LEU A 1 70 ? -12.746 17.704 -40.337 1.00 92.44 70 LEU A N 1
ATOM 549 C CA . LEU A 1 70 ? -13.774 16.716 -40.663 1.00 92.44 70 LEU A CA 1
ATOM 550 C C . LEU A 1 70 ? -13.306 15.774 -41.778 1.00 92.44 70 LEU A C 1
ATOM 552 O O . LEU A 1 70 ? -12.328 16.054 -42.471 1.00 92.44 70 LEU A O 1
ATOM 556 N N . GLN A 1 71 ? -13.983 14.638 -41.950 1.00 89.12 71 GLN A N 1
ATOM 557 C CA . GLN A 1 71 ? -13.660 13.682 -43.018 1.00 89.12 71 GLN A CA 1
ATOM 558 C C . GLN A 1 71 ? -13.807 14.271 -44.429 1.00 89.12 71 GLN A C 1
ATOM 560 O O . GLN A 1 71 ? -13.070 13.877 -45.329 1.00 89.12 71 GLN A O 1
ATOM 565 N N . ASP A 1 72 ? -14.708 15.236 -44.610 1.00 87.31 72 ASP A N 1
ATOM 566 C CA . ASP A 1 72 ? -14.898 15.965 -45.871 1.00 87.31 72 ASP A CA 1
ATOM 567 C C . ASP A 1 72 ? -13.864 17.088 -46.098 1.00 87.31 72 ASP A C 1
ATOM 569 O O . ASP A 1 72 ? -13.928 17.807 -47.092 1.00 87.31 72 ASP A O 1
ATOM 573 N N . GLY A 1 73 ? -12.902 17.246 -45.183 1.00 86.50 73 GLY A N 1
ATOM 574 C CA . GLY A 1 73 ? -11.839 18.246 -45.259 1.00 86.50 73 GLY A CA 1
ATOM 575 C C . GLY A 1 73 ? -12.202 19.620 -44.691 1.00 86.50 73 GLY A C 1
ATOM 576 O O . GLY A 1 73 ? -11.305 20.461 -44.566 1.00 86.50 73 GLY A O 1
ATOM 577 N N . ARG A 1 74 ? -13.461 19.867 -44.291 1.00 92.69 74 ARG A N 1
ATOM 578 C CA . ARG A 1 74 ? -13.842 21.117 -43.616 1.00 92.69 74 ARG A CA 1
ATOM 579 C C . ARG A 1 74 ? -13.105 21.253 -42.287 1.00 92.69 74 ARG A C 1
ATOM 581 O O . ARG A 1 74 ? -12.911 20.279 -41.558 1.00 92.69 74 ARG A O 1
ATOM 588 N N . LYS A 1 75 ? -12.716 22.485 -41.961 1.00 94.25 75 LYS A N 1
ATOM 589 C CA . LYS A 1 75 ? -12.071 22.824 -40.692 1.00 94.25 75 LYS A CA 1
ATOM 590 C C . LYS A 1 75 ? -12.993 23.685 -39.851 1.00 94.25 75 LYS A C 1
ATOM 592 O O . LYS A 1 75 ? -13.539 24.660 -40.355 1.00 94.25 75 LYS A O 1
ATOM 597 N N . LEU A 1 76 ? -13.134 23.329 -38.582 1.00 93.12 76 LEU A N 1
ATOM 598 C CA . LEU A 1 76 ? -13.895 24.090 -37.596 1.00 93.12 76 LEU A CA 1
ATOM 599 C C . LEU A 1 76 ? -12.970 24.446 -36.431 1.00 93.12 76 LEU A C 1
ATOM 601 O O . LEU A 1 76 ? -12.060 23.680 -36.113 1.00 93.12 76 LEU A O 1
ATOM 605 N N . SER A 1 77 ? -13.186 25.599 -35.806 1.00 93.38 77 SER A N 1
ATOM 606 C CA . SER A 1 77 ? -12.411 26.046 -34.650 1.00 93.38 77 SER A CA 1
ATOM 607 C C . SER A 1 77 ? -13.353 26.557 -33.575 1.00 93.38 77 SER A C 1
ATOM 609 O O . SER A 1 77 ? -14.269 27.312 -33.885 1.00 93.38 77 SER A O 1
ATOM 611 N N . PHE A 1 78 ? -13.111 26.154 -32.332 1.00 92.31 78 PHE A N 1
ATOM 612 C CA . PHE A 1 78 ? -13.925 26.537 -31.180 1.00 92.31 78 PHE A CA 1
ATOM 613 C C . PHE A 1 78 ? -13.025 26.911 -30.002 1.00 92.31 78 PHE A C 1
ATOM 615 O O . PHE A 1 78 ? -11.967 26.301 -29.811 1.00 92.31 78 PHE A O 1
ATOM 622 N N . GLU A 1 79 ? -13.444 27.919 -29.242 1.00 92.44 79 GLU A N 1
ATOM 623 C CA . GLU A 1 79 ? -12.797 28.370 -28.010 1.00 92.44 79 GLU A CA 1
ATOM 624 C C . GLU A 1 79 ? -13.539 27.826 -26.791 1.00 92.44 79 GLU A C 1
ATOM 626 O O . GLU A 1 79 ? -14.766 27.837 -26.749 1.00 92.44 79 GLU A O 1
ATOM 631 N N . TRP A 1 80 ? -12.780 27.377 -25.794 1.00 91.38 80 TRP A N 1
ATOM 632 C CA . TRP A 1 80 ? -13.307 26.737 -24.595 1.00 91.38 80 TRP A CA 1
ATOM 633 C C . TRP A 1 80 ? -12.660 27.350 -23.358 1.00 91.38 80 TRP A C 1
ATOM 635 O O . TRP A 1 80 ? -11.447 27.213 -23.167 1.00 91.38 80 TRP A O 1
ATOM 645 N N . ARG A 1 81 ? -13.464 28.030 -22.537 1.00 86.94 81 ARG A N 1
ATOM 646 C CA . ARG A 1 81 ? -13.042 28.662 -21.271 1.00 86.94 81 ARG A CA 1
ATOM 647 C C . ARG A 1 81 ? -13.645 27.938 -20.073 1.00 86.94 81 ARG A C 1
ATOM 649 O O . ARG A 1 81 ? -12.921 27.547 -19.162 1.00 86.94 81 ARG A O 1
ATOM 656 N N . ASP A 1 82 ? -14.939 27.645 -20.162 1.00 75.38 82 ASP A N 1
ATOM 657 C CA . ASP A 1 82 ? -15.660 26.762 -19.256 1.00 75.38 82 ASP A CA 1
ATOM 658 C C . ASP A 1 82 ? -16.379 25.665 -20.046 1.00 75.38 82 ASP A C 1
ATOM 660 O O . ASP A 1 82 ? -16.848 25.886 -21.161 1.00 75.38 82 ASP A O 1
ATOM 664 N N . GLY A 1 83 ? -16.380 24.444 -19.504 1.00 60.75 83 GLY A N 1
ATOM 665 C CA . GLY A 1 83 ? -16.555 23.192 -20.255 1.00 60.75 83 GLY A CA 1
ATOM 666 C C . GLY A 1 83 ? -17.896 22.960 -20.961 1.00 60.75 83 GLY A C 1
ATOM 667 O O . GLY A 1 83 ? -18.102 21.853 -21.441 1.00 60.75 83 GLY A O 1
ATOM 668 N N . LEU A 1 84 ? -18.812 23.934 -21.012 1.00 58.03 84 LEU A N 1
ATOM 669 C CA . LEU A 1 84 ? -20.202 23.721 -21.438 1.00 58.03 84 LEU A CA 1
ATOM 670 C C . LEU A 1 84 ? -20.873 24.909 -22.159 1.00 58.03 84 LEU A C 1
ATOM 672 O O . LEU A 1 84 ? -22.060 24.823 -22.460 1.00 58.03 84 LEU A O 1
ATOM 676 N N . GLU A 1 85 ? -20.180 26.011 -22.462 1.00 62.31 85 GLU A N 1
ATOM 677 C CA . GLU A 1 85 ? -20.854 27.182 -23.068 1.00 62.31 85 GLU A CA 1
ATOM 678 C C . GLU A 1 85 ? -21.243 26.977 -24.545 1.00 62.31 85 GLU A C 1
ATOM 680 O O . GLU A 1 85 ? -22.130 27.659 -25.066 1.00 62.31 85 GLU A O 1
ATOM 685 N N . HIS A 1 86 ? -20.629 26.004 -25.225 1.00 64.81 86 HIS A N 1
ATOM 686 C CA . HIS A 1 86 ? -20.877 25.715 -26.635 1.00 64.81 86 HIS A CA 1
ATOM 687 C C . HIS A 1 86 ? -21.030 24.214 -26.873 1.00 64.81 86 HIS A C 1
ATOM 689 O O . HIS A 1 86 ? -20.100 23.443 -26.658 1.00 64.81 86 HIS A O 1
ATOM 695 N N . THR A 1 87 ? -22.190 23.793 -27.375 1.00 76.19 87 THR A N 1
ATOM 696 C CA . THR A 1 87 ? -22.353 22.438 -27.912 1.00 76.19 87 THR A CA 1
ATOM 697 C C . THR A 1 87 ? -21.855 22.401 -29.346 1.00 76.19 87 THR A C 1
ATOM 699 O O . THR A 1 87 ? -22.248 23.243 -30.162 1.00 76.19 87 THR A O 1
ATOM 702 N N . LEU A 1 88 ? -21.043 21.407 -29.687 1.00 86.19 88 LEU A N 1
ATOM 703 C CA . LEU A 1 88 ? -20.650 21.191 -31.073 1.00 86.19 88 LEU A CA 1
ATOM 704 C C . LEU A 1 88 ? -21.874 20.776 -31.911 1.00 86.19 88 LEU A C 1
ATOM 706 O O . LEU A 1 88 ? -22.745 20.046 -31.422 1.00 86.19 88 LEU A O 1
ATOM 710 N N . PRO A 1 89 ? -21.963 21.210 -33.184 1.00 84.69 89 PRO A N 1
ATOM 711 C CA . PRO A 1 89 ? -23.030 20.761 -34.071 1.00 84.69 89 PRO A CA 1
ATOM 712 C C . PRO A 1 89 ? -22.983 19.235 -34.206 1.00 84.69 89 PRO A C 1
ATOM 714 O O . PRO A 1 89 ? -21.915 18.635 -34.147 1.00 84.69 89 PRO A O 1
ATOM 717 N N . ARG A 1 90 ? -24.136 18.587 -34.383 1.00 86.50 90 ARG A N 1
ATOM 718 C CA . ARG A 1 90 ? -24.240 17.130 -34.566 1.00 86.50 90 ARG A CA 1
ATOM 719 C C . ARG A 1 90 ? -25.009 16.839 -35.864 1.00 86.50 90 ARG A C 1
ATOM 721 O O . ARG A 1 90 ? -25.988 17.537 -36.124 1.00 86.50 90 ARG A O 1
ATOM 728 N N . PRO A 1 91 ? -24.618 15.828 -36.666 1.00 85.88 91 PRO A N 1
ATOM 729 C CA . PRO A 1 91 ? -23.489 14.908 -36.478 1.00 85.88 91 PRO A CA 1
ATOM 730 C C . PRO A 1 91 ? -22.139 15.490 -36.948 1.00 85.88 91 PRO A C 1
ATOM 732 O O . PRO A 1 91 ? -22.087 16.279 -37.889 1.00 85.88 91 PRO A O 1
ATOM 735 N N . LEU A 1 92 ? -21.031 15.050 -36.336 1.00 87.38 92 LEU A N 1
ATOM 736 C CA . LEU A 1 92 ? -19.662 15.345 -36.785 1.00 87.38 92 LEU A CA 1
ATOM 737 C C . LEU A 1 92 ? -18.851 14.057 -36.922 1.00 87.38 92 LEU A C 1
ATOM 739 O O . LEU A 1 92 ? -18.871 13.212 -36.033 1.00 87.38 92 LEU A O 1
ATOM 743 N N . ALA A 1 93 ? -18.101 13.951 -38.020 1.00 90.44 93 ALA A N 1
ATOM 744 C CA . ALA A 1 93 ? -17.118 12.897 -38.249 1.00 90.44 93 ALA A CA 1
ATOM 745 C C . ALA A 1 93 ? -15.725 13.530 -38.365 1.00 90.44 93 ALA A C 1
ATOM 747 O O . ALA A 1 93 ? -15.333 14.029 -39.424 1.00 90.44 93 ALA A O 1
ATOM 748 N N . ILE A 1 94 ? -14.987 13.555 -37.255 1.00 91.62 94 ILE A N 1
ATOM 749 C CA . ILE A 1 94 ? -13.714 14.271 -37.123 1.00 91.62 94 ILE A CA 1
ATOM 750 C C . ILE A 1 94 ? -12.551 13.312 -37.388 1.00 91.62 94 ILE A C 1
ATOM 752 O O . ILE A 1 94 ? -12.392 12.297 -36.713 1.00 91.62 94 ILE A O 1
ATOM 756 N N . SER A 1 95 ? -11.708 13.649 -38.363 1.00 91.94 95 SER A N 1
ATOM 757 C CA . SER A 1 95 ? -10.511 12.880 -38.732 1.00 91.94 95 SER A CA 1
ATOM 758 C C . SER A 1 95 ? -9.252 13.325 -37.973 1.00 91.94 95 SER A C 1
ATOM 760 O O . SER A 1 95 ? -8.353 12.521 -37.716 1.00 91.94 95 SER A O 1
ATOM 762 N N . GLU A 1 96 ? -9.173 14.594 -37.569 1.00 93.56 96 GLU A N 1
ATOM 763 C CA . GLU A 1 96 ? -8.111 15.123 -36.708 1.00 93.56 96 GLU A CA 1
ATOM 764 C C . GLU A 1 96 ? -8.671 16.199 -35.772 1.00 93.56 96 GLU A C 1
ATOM 766 O O . GLU A 1 96 ? -9.367 17.108 -36.219 1.00 93.56 96 GLU A O 1
ATOM 771 N N . VAL A 1 97 ? -8.321 16.118 -34.487 1.00 94.25 97 VAL A N 1
ATOM 772 C CA . VAL A 1 97 ? -8.528 17.184 -33.501 1.00 94.25 97 VAL A CA 1
ATOM 773 C C . VAL A 1 97 ? -7.187 17.636 -32.932 1.00 94.25 97 VAL A C 1
ATOM 775 O O . VAL A 1 97 ? -6.346 16.825 -32.517 1.00 94.25 97 VAL A O 1
ATOM 778 N N . ARG A 1 98 ? -6.978 18.952 -32.902 1.00 96.31 98 ARG A N 1
ATOM 779 C CA . ARG A 1 98 ? -5.839 19.581 -32.236 1.00 96.31 98 ARG A CA 1
ATOM 780 C C . ARG A 1 98 ? -6.328 20.518 -31.145 1.00 96.31 98 ARG A C 1
ATOM 782 O O . ARG A 1 98 ? -6.959 21.525 -31.433 1.00 96.31 98 ARG A O 1
ATOM 789 N N . PHE A 1 99 ? -5.945 20.217 -29.914 1.00 96.00 99 PHE A N 1
ATOM 790 C CA . PHE A 1 99 ? -6.145 21.083 -28.762 1.00 96.00 99 PHE A CA 1
ATOM 791 C C . PHE A 1 99 ? -4.911 21.972 -28.571 1.00 96.00 99 PHE A C 1
ATOM 793 O O . PHE A 1 99 ? -3.793 21.480 -28.354 1.00 96.00 99 PHE A O 1
ATOM 800 N N . ARG A 1 100 ? -5.096 23.287 -28.681 1.00 96.62 100 ARG A N 1
ATOM 801 C CA . ARG A 1 100 ? -4.086 24.294 -28.342 1.00 96.62 100 ARG A CA 1
ATOM 802 C C . ARG A 1 100 ? -4.442 24.894 -26.992 1.00 96.62 100 ARG A C 1
ATOM 804 O O . ARG A 1 100 ? -5.462 25.555 -26.852 1.00 96.62 100 ARG A O 1
ATOM 811 N N . VAL A 1 101 ? -3.611 24.610 -26.000 1.00 96.12 101 VAL A N 1
ATOM 812 C CA . VAL A 1 101 ? -3.805 25.048 -24.623 1.00 96.12 101 VAL A CA 1
ATOM 813 C C . VAL A 1 101 ? -3.112 26.387 -24.411 1.00 96.12 101 VAL A C 1
ATOM 815 O O . VAL A 1 101 ? -1.897 26.500 -24.564 1.00 96.12 101 VAL A O 1
ATOM 818 N N . HIS A 1 102 ? -3.880 27.373 -23.979 1.00 95.31 102 HIS A N 1
ATOM 819 C CA . HIS A 1 102 ? -3.411 28.646 -23.461 1.00 95.31 102 HIS A CA 1
ATOM 820 C C . HIS A 1 102 ? -3.657 28.637 -21.955 1.00 95.31 102 HIS A C 1
ATOM 822 O O . HIS A 1 102 ? -4.786 28.770 -21.495 1.00 95.31 102 HIS A O 1
ATOM 828 N N . LYS A 1 103 ? -2.593 28.412 -21.177 1.00 90.94 103 LYS A N 1
ATOM 829 C CA . LYS A 1 103 ? -2.718 28.145 -19.736 1.00 90.94 103 LYS A CA 1
ATOM 830 C C . LYS A 1 103 ? -3.293 29.324 -18.950 1.00 90.94 103 LYS A C 1
ATOM 832 O O . LYS A 1 103 ? -3.936 29.109 -17.939 1.00 90.94 103 LYS A O 1
ATOM 837 N N . GLY A 1 104 ? -3.022 30.552 -19.383 1.00 91.25 104 GLY A N 1
ATOM 838 C CA . GLY A 1 104 ? -3.265 31.730 -18.556 1.00 91.25 104 GLY A CA 1
ATOM 839 C C . GLY A 1 104 ? -2.292 31.800 -17.375 1.00 91.25 104 GLY A C 1
ATOM 840 O O . GLY A 1 104 ? -1.160 31.307 -17.450 1.00 91.25 104 GLY A O 1
ATOM 841 N N . ILE A 1 105 ? -2.734 32.438 -16.296 1.00 92.75 105 ILE A N 1
ATOM 842 C CA . ILE A 1 105 ? -1.928 32.710 -15.104 1.00 92.75 105 ILE A CA 1
ATOM 843 C C . ILE A 1 105 ? -2.066 31.554 -14.112 1.00 92.75 105 ILE A C 1
ATOM 845 O O . ILE A 1 105 ? -3.162 31.050 -13.870 1.00 92.75 105 ILE A O 1
ATOM 849 N N . GLN A 1 106 ? -0.935 31.118 -13.552 1.00 93.88 106 GLN A N 1
ATOM 850 C CA . GLN A 1 106 ? -0.921 30.095 -12.511 1.00 93.88 106 GLN A CA 1
ATOM 851 C C . GLN A 1 106 ? -1.079 30.749 -11.143 1.00 93.88 106 GLN A C 1
ATOM 853 O O . GLN A 1 106 ? -0.222 31.535 -10.737 1.00 93.88 106 GLN A O 1
ATOM 858 N N . TYR A 1 107 ? -2.121 30.363 -10.416 1.00 95.75 107 TYR A N 1
ATOM 859 C CA . TYR A 1 107 ? -2.357 30.825 -9.061 1.00 95.75 107 TYR A CA 1
ATOM 860 C C . TYR A 1 107 ? -1.580 29.990 -8.046 1.00 95.75 107 TYR A C 1
ATOM 862 O O . TYR A 1 107 ? -1.548 28.756 -8.105 1.00 95.75 107 TYR A O 1
ATOM 870 N N . TYR A 1 108 ? -0.943 30.667 -7.097 1.00 94.38 108 TYR A N 1
ATOM 871 C CA . TYR A 1 108 ? -0.146 30.039 -6.053 1.00 94.38 108 TYR A CA 1
ATOM 872 C C . TYR A 1 108 ? -0.230 30.819 -4.741 1.00 94.38 108 TYR A C 1
ATOM 874 O O . TYR A 1 108 ? -0.303 32.046 -4.730 1.00 94.38 108 TYR A O 1
ATOM 882 N N . TYR A 1 109 ? -0.153 30.108 -3.619 1.00 94.56 109 TYR A N 1
ATOM 883 C CA . TYR A 1 109 ? -0.044 30.726 -2.304 1.00 94.56 109 TYR A CA 1
ATOM 884 C C . TYR A 1 109 ? 1.307 31.431 -2.166 1.00 94.56 109 TYR A C 1
ATOM 886 O O . TYR A 1 109 ? 2.364 30.787 -2.142 1.00 94.56 109 TYR A O 1
ATOM 894 N N . ARG A 1 110 ? 1.272 32.757 -2.046 1.00 92.81 110 ARG A N 1
ATOM 895 C CA . ARG A 1 110 ? 2.407 33.578 -1.623 1.00 92.81 110 ARG A CA 1
ATOM 896 C C . ARG A 1 110 ? 2.537 33.483 -0.106 1.00 92.81 110 ARG A C 1
ATOM 898 O O . ARG A 1 110 ? 3.531 32.923 0.371 1.00 92.81 110 ARG A O 1
ATOM 905 N N . ASN A 1 111 ? 1.493 33.900 0.608 1.00 91.50 111 ASN A N 1
ATOM 906 C CA . ASN A 1 111 ? 1.378 33.782 2.057 1.00 91.50 111 ASN A CA 1
ATOM 907 C C . ASN A 1 111 ? 0.183 32.903 2.440 1.00 91.50 111 ASN A C 1
ATOM 909 O O . ASN A 1 111 ? -0.879 32.950 1.822 1.00 91.50 111 ASN A O 1
ATOM 913 N N . LEU A 1 112 ? 0.387 32.068 3.455 1.00 93.31 112 LEU A N 1
ATOM 914 C CA . LEU A 1 112 ? -0.653 31.231 4.036 1.00 93.31 112 LEU A CA 1
ATOM 915 C C . LEU A 1 112 ? -0.462 31.253 5.548 1.00 93.31 112 LEU A C 1
ATOM 917 O O . LEU A 1 112 ? 0.460 30.618 6.058 1.00 93.31 112 LEU A O 1
ATOM 921 N N . GLU A 1 113 ? -1.295 32.030 6.224 1.00 95.00 113 GLU A N 1
ATOM 922 C CA . GLU A 1 113 ? -1.186 32.293 7.655 1.00 95.00 113 GLU A CA 1
ATOM 923 C C . GLU A 1 113 ? -2.271 31.549 8.421 1.00 95.00 113 GLU A C 1
ATOM 925 O O . GLU A 1 113 ? -3.403 31.423 7.950 1.00 95.00 113 GLU A O 1
ATOM 930 N N . PHE A 1 114 ? -1.934 31.093 9.625 1.00 96.38 114 PHE A N 1
ATOM 931 C CA . PHE A 1 114 ? -2.854 30.364 10.486 1.00 96.38 114 PHE A CA 1
ATOM 932 C C . PHE A 1 114 ? -3.009 31.058 11.834 1.00 96.38 114 PHE A C 1
ATOM 934 O O . PHE A 1 114 ? -2.033 31.457 12.465 1.00 96.38 114 PHE A O 1
ATOM 941 N N . GLN A 1 115 ? -4.247 31.149 12.306 1.00 96.00 115 GLN A N 1
ATOM 942 C CA . GLN A 1 115 ? -4.598 31.671 13.624 1.00 96.00 115 GLN A CA 1
ATOM 943 C C . GLN A 1 115 ? -5.357 30.602 14.413 1.00 96.00 115 GLN A C 1
ATOM 945 O O . GLN A 1 115 ? -6.144 29.859 13.834 1.00 96.00 115 GLN A O 1
ATOM 950 N N . GLY A 1 116 ? -5.144 30.526 15.729 1.00 93.12 116 GLY A N 1
ATOM 951 C CA . GLY A 1 116 ? -5.861 29.579 16.601 1.00 93.12 116 GLY A CA 1
ATOM 952 C C . GLY A 1 116 ? -5.354 28.129 16.557 1.00 93.12 116 GLY A C 1
ATOM 953 O O . GLY A 1 116 ? -6.035 27.215 17.015 1.00 93.12 116 GLY A O 1
ATOM 954 N N . LEU A 1 117 ? -4.149 27.898 16.026 1.00 92.56 117 LEU A N 1
ATOM 955 C CA . LEU A 1 117 ? -3.481 26.599 16.112 1.00 92.56 117 LEU A CA 1
ATOM 956 C C . LEU A 1 117 ? -2.909 26.373 17.520 1.00 92.56 117 LEU A C 1
ATOM 958 O O . LEU A 1 117 ? -1.936 27.019 17.902 1.00 92.56 117 LEU A O 1
ATOM 962 N N . GLU A 1 118 ? -3.476 25.426 18.269 1.00 90.81 118 GLU A N 1
ATOM 963 C CA . GLU A 1 118 ? -2.981 25.056 19.607 1.00 90.81 118 GLU A CA 1
ATOM 964 C C . GLU A 1 118 ? -2.371 23.644 19.650 1.00 90.81 118 GLU A C 1
ATOM 966 O O . GLU A 1 118 ? -1.331 23.431 20.269 1.00 90.81 118 GLU A O 1
ATOM 971 N N . SER A 1 119 ? -2.996 22.663 18.986 1.00 88.38 119 SER A N 1
ATOM 972 C CA . SER A 1 119 ? -2.594 21.241 19.040 1.00 88.38 119 SER A CA 1
ATOM 973 C C . SER A 1 119 ? -1.840 20.726 17.807 1.00 88.38 119 SER A C 1
ATOM 975 O O . SER A 1 119 ? -1.407 19.564 17.759 1.00 88.38 119 SER A O 1
ATOM 977 N N . ILE A 1 120 ? -1.709 21.562 16.778 1.00 88.62 120 ILE A N 1
ATOM 978 C CA . ILE A 1 120 ? -1.019 21.262 15.522 1.00 88.62 120 ILE A CA 1
ATOM 979 C C . ILE A 1 120 ? -0.072 22.422 15.223 1.00 88.62 120 ILE A C 1
ATOM 981 O O . ILE A 1 120 ? -0.427 23.580 15.406 1.00 88.62 120 ILE A O 1
ATOM 985 N N . SER A 1 121 ? 1.144 22.115 14.773 1.00 90.62 121 SER A N 1
ATOM 986 C CA . SER A 1 121 ? 2.097 23.154 14.360 1.00 90.62 121 SER A CA 1
ATOM 987 C C . SER A 1 121 ? 1.686 23.802 13.035 1.00 90.62 121 SER A C 1
ATOM 989 O O . SER A 1 121 ? 1.086 23.152 12.181 1.00 90.62 121 SER A O 1
ATOM 991 N N . GLU A 1 122 ? 2.080 25.054 12.812 1.00 89.38 122 GLU A N 1
ATOM 992 C CA . GLU A 1 122 ? 1.786 25.764 11.560 1.00 89.38 122 GLU A CA 1
ATOM 993 C C . GLU A 1 122 ? 2.285 25.009 10.317 1.00 89.38 122 GLU A C 1
ATOM 995 O O . GLU A 1 122 ? 1.546 24.866 9.349 1.00 89.38 122 GLU A O 1
ATOM 1000 N N . GLY A 1 123 ? 3.485 24.420 10.360 1.00 85.62 123 GLY A N 1
ATOM 1001 C CA . GLY A 1 123 ? 4.010 23.613 9.251 1.00 85.62 123 GLY A CA 1
ATOM 1002 C C . GLY A 1 123 ? 3.181 22.356 8.952 1.00 85.62 123 GLY A C 1
ATOM 1003 O O . GLY A 1 123 ? 3.005 21.987 7.791 1.00 85.62 123 GLY A O 1
ATOM 1004 N N . GLN A 1 124 ? 2.615 21.712 9.981 1.00 85.81 124 GLN A N 1
ATOM 1005 C CA . GLN A 1 124 ? 1.671 20.605 9.786 1.00 85.81 124 GLN A CA 1
ATOM 1006 C C . GLN A 1 124 ? 0.358 21.094 9.171 1.00 85.81 124 GLN A C 1
ATOM 1008 O O . GLN A 1 124 ? -0.161 20.432 8.278 1.00 85.81 124 GLN A O 1
ATOM 1013 N N . ALA A 1 125 ? -0.153 22.248 9.612 1.00 90.69 125 ALA A N 1
ATOM 1014 C CA . ALA A 1 125 ? -1.358 22.845 9.046 1.00 90.69 125 ALA A CA 1
ATOM 1015 C C . ALA A 1 125 ? -1.154 23.236 7.571 1.00 90.69 125 ALA A C 1
ATOM 1017 O O . ALA A 1 125 ? -1.970 22.878 6.726 1.00 90.69 125 ALA A O 1
ATOM 1018 N N . GLN A 1 126 ? -0.019 23.860 7.237 1.00 91.06 126 GLN A N 1
ATOM 1019 C CA . GLN A 1 126 ? 0.381 24.189 5.863 1.00 91.06 126 GLN A CA 1
ATOM 1020 C C . GLN A 1 126 ? 0.425 22.957 4.950 1.00 91.06 126 GLN A C 1
ATOM 1022 O O . GLN A 1 126 ? 0.026 23.048 3.788 1.00 91.06 126 GLN A O 1
ATOM 1027 N N . GLY A 1 127 ? 0.854 21.804 5.472 1.00 90.06 127 GLY A N 1
ATOM 1028 C CA . GLY A 1 127 ? 0.931 20.543 4.730 1.00 90.06 127 GLY A CA 1
ATOM 1029 C C . GLY A 1 127 ? -0.401 20.030 4.169 1.00 90.06 127 GLY A C 1
ATOM 1030 O O . GLY A 1 127 ? -0.383 19.218 3.247 1.00 90.06 127 GLY A O 1
ATOM 1031 N N . TYR A 1 128 ? -1.545 20.509 4.672 1.00 92.25 128 TYR A N 1
ATOM 1032 C CA . TYR A 1 128 ? -2.863 20.187 4.106 1.00 92.25 128 TYR A CA 1
ATOM 1033 C C . TYR A 1 128 ? -3.222 21.035 2.874 1.00 92.25 128 TYR A C 1
ATOM 1035 O O . TYR A 1 128 ? -4.144 20.682 2.142 1.00 92.25 128 TYR A O 1
ATOM 1043 N N . PHE A 1 129 ? -2.499 22.132 2.620 1.00 92.44 129 PHE A N 1
ATOM 1044 C CA . PHE A 1 129 ? -2.783 23.080 1.532 1.0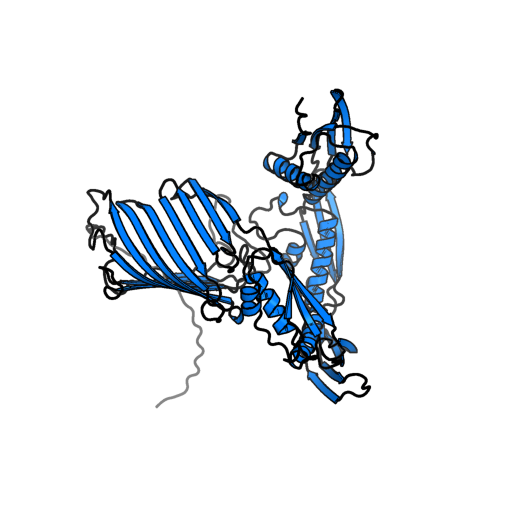0 92.44 129 PHE A CA 1
ATOM 1045 C C . PHE A 1 129 ? -1.706 23.082 0.450 1.00 92.44 129 PHE A C 1
ATOM 1047 O O . PHE A 1 129 ? -2.013 23.269 -0.729 1.00 92.44 129 PHE A O 1
ATOM 1054 N N . VAL A 1 130 ? -0.442 22.900 0.839 1.00 89.88 130 VAL A N 1
ATOM 1055 C CA . VAL A 1 130 ? 0.717 22.954 -0.058 1.00 89.88 130 VAL A CA 1
ATOM 1056 C C . VAL A 1 130 ? 1.692 21.821 0.235 1.00 89.88 130 VAL A C 1
ATOM 1058 O O . VAL A 1 130 ? 1.777 21.329 1.359 1.00 89.88 130 VAL A O 1
ATOM 1061 N N . GLU A 1 131 ? 2.469 21.416 -0.772 1.00 77.81 131 GLU A N 1
ATOM 1062 C CA . GLU A 1 131 ? 3.538 20.443 -0.553 1.00 77.81 131 GLU A CA 1
ATOM 1063 C C . GLU A 1 131 ? 4.660 21.095 0.273 1.00 77.81 131 GLU A C 1
ATOM 1065 O O . GLU A 1 131 ? 5.318 22.037 -0.177 1.00 77.81 131 GLU A O 1
ATOM 1070 N N . THR A 1 132 ? 4.886 20.598 1.490 1.00 64.12 132 THR A N 1
ATOM 1071 C CA . THR A 1 132 ? 5.955 21.066 2.381 1.00 64.12 132 THR A CA 1
ATOM 1072 C C . THR A 1 132 ? 7.230 20.233 2.197 1.00 64.12 132 THR A C 1
ATOM 1074 O O . THR A 1 132 ? 7.176 19.052 1.858 1.00 64.12 132 THR A O 1
ATOM 1077 N N . GLY A 1 133 ? 8.404 20.840 2.413 1.00 55.97 133 GLY A N 1
ATOM 1078 C CA . GLY A 1 133 ? 9.693 20.128 2.385 1.00 55.97 133 GLY A CA 1
ATOM 1079 C C . GLY A 1 133 ? 10.591 20.352 1.161 1.00 55.97 133 GLY A C 1
ATOM 1080 O O . GLY A 1 133 ? 11.573 19.636 0.989 1.00 55.97 133 GLY A O 1
ATOM 1081 N N . PHE A 1 134 ? 10.303 21.337 0.308 1.00 55.44 134 PHE A N 1
ATOM 1082 C CA . PHE A 1 134 ? 11.230 21.755 -0.751 1.00 55.44 134 PHE A CA 1
ATOM 1083 C C . PHE A 1 134 ? 12.060 22.967 -0.313 1.00 55.44 134 PHE A C 1
ATOM 1085 O O . PHE A 1 134 ? 11.544 23.895 0.302 1.00 55.44 134 PHE A O 1
ATOM 1092 N N . LEU A 1 135 ? 13.345 22.987 -0.686 1.00 46.41 135 LEU A N 1
ATOM 1093 C CA . LEU A 1 135 ? 14.280 24.077 -0.337 1.00 46.41 135 LEU A CA 1
ATOM 1094 C C . LEU A 1 135 ? 13.983 25.362 -1.104 1.00 46.41 135 LEU A C 1
ATOM 1096 O O . LEU A 1 135 ? 14.343 26.463 -0.692 1.00 46.41 135 LEU A O 1
ATOM 1100 N N . ILE A 1 136 ? 13.348 25.190 -2.260 1.00 54.50 136 ILE A N 1
ATOM 1101 C CA . ILE A 1 136 ? 13.010 26.241 -3.198 1.00 54.50 136 ILE A CA 1
ATOM 1102 C C . ILE A 1 136 ? 11.492 26.374 -3.174 1.00 54.50 136 ILE A C 1
ATOM 1104 O O . ILE A 1 136 ? 10.771 25.413 -3.451 1.00 54.50 136 ILE A O 1
ATOM 1108 N N . HIS A 1 137 ? 11.017 27.582 -2.878 1.00 63.62 137 HIS A N 1
ATOM 1109 C CA . HIS A 1 137 ? 9.602 27.950 -2.907 1.00 63.62 137 HIS A CA 1
ATOM 1110 C C . HIS A 1 137 ? 9.134 28.091 -4.362 1.00 63.62 137 HIS A C 1
ATOM 1112 O O . HIS A 1 137 ? 8.861 29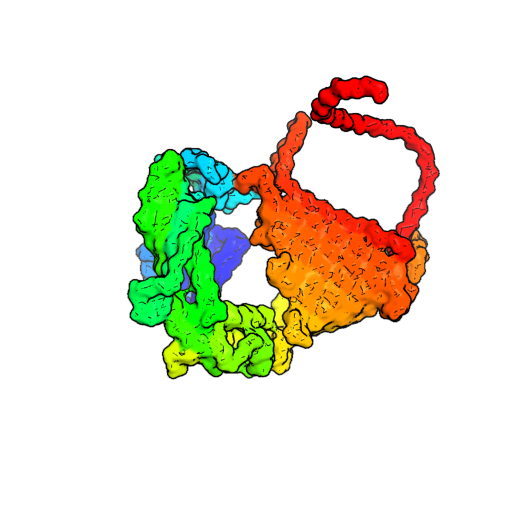.184 -4.856 1.00 63.62 137 HIS A O 1
ATOM 1118 N N . LEU A 1 138 ? 9.106 26.972 -5.083 1.00 74.12 138 LEU A N 1
ATOM 1119 C CA . LEU A 1 138 ? 8.635 26.915 -6.459 1.00 74.12 138 LEU A CA 1
ATOM 1120 C C . LEU A 1 138 ? 7.123 27.155 -6.481 1.00 74.12 138 LEU A C 1
ATOM 1122 O O . LEU A 1 138 ? 6.373 26.488 -5.766 1.00 74.12 138 LEU A O 1
ATOM 1126 N N . ARG A 1 139 ? 6.666 28.060 -7.356 1.00 78.19 139 ARG A N 1
ATOM 1127 C CA . ARG A 1 139 ? 5.231 28.338 -7.567 1.00 78.19 139 ARG A CA 1
ATOM 1128 C C . ARG A 1 139 ? 4.432 27.058 -7.843 1.00 78.19 139 ARG A C 1
ATOM 1130 O O . ARG A 1 139 ? 3.347 26.882 -7.303 1.00 78.19 139 ARG A O 1
ATOM 1137 N N . SER A 1 140 ? 5.024 26.113 -8.577 1.00 76.81 140 SER A N 1
ATOM 1138 C CA . SER A 1 140 ? 4.422 24.813 -8.908 1.00 76.81 140 SER A CA 1
ATOM 1139 C C . SER A 1 140 ? 4.142 23.900 -7.708 1.00 76.81 140 SER A C 1
ATOM 1141 O O . SER A 1 140 ? 3.393 22.939 -7.853 1.00 76.81 140 SER A O 1
ATOM 1143 N N . LYS A 1 141 ? 4.725 24.169 -6.533 1.00 82.31 141 LYS A N 1
ATOM 1144 C CA . LYS A 1 141 ? 4.525 23.387 -5.299 1.00 82.31 141 LYS A CA 1
ATOM 1145 C C . LYS A 1 141 ? 3.544 24.022 -4.319 1.00 82.31 141 LYS A C 1
ATOM 1147 O O . LYS A 1 141 ? 3.102 23.373 -3.376 1.00 82.31 141 LYS A O 1
ATOM 1152 N N . ARG A 1 142 ? 3.164 25.275 -4.572 1.00 90.44 142 ARG A N 1
ATOM 1153 C CA . ARG A 1 142 ? 2.231 26.055 -3.749 1.00 90.44 142 ARG A CA 1
ATOM 1154 C C . ARG A 1 142 ? 0.969 26.408 -4.528 1.00 90.44 142 ARG A C 1
ATOM 1156 O O . ARG A 1 142 ? 0.394 27.465 -4.315 1.00 90.44 142 ARG A O 1
ATOM 1163 N N . VAL A 1 143 ? 0.575 25.539 -5.455 1.00 93.25 143 VAL A N 1
ATOM 1164 C CA . VAL A 1 143 ? -0.571 25.738 -6.346 1.00 93.25 143 VAL A CA 1
ATOM 1165 C C . VAL A 1 143 ? -1.840 26.020 -5.547 1.00 93.25 143 VAL A C 1
ATOM 1167 O O . VAL A 1 143 ? -2.231 25.232 -4.684 1.00 93.25 143 VAL A O 1
ATOM 1170 N N . TYR A 1 144 ? -2.492 27.127 -5.885 1.00 95.38 144 TYR A N 1
ATOM 1171 C CA . TYR A 1 144 ? -3.782 27.514 -5.346 1.00 95.38 144 TYR A CA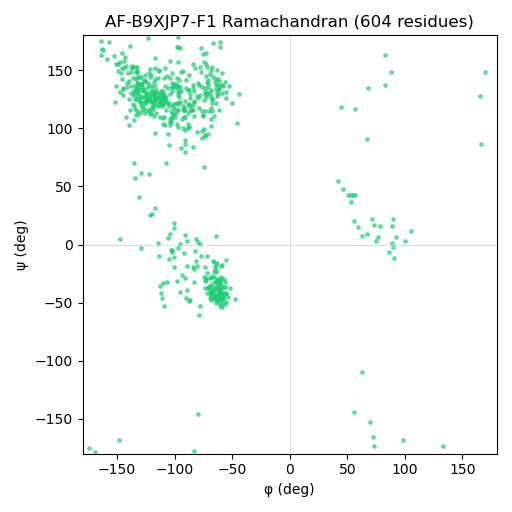 1
ATOM 1172 C C . TYR A 1 144 ? -4.897 27.103 -6.306 1.00 95.38 144 TYR A C 1
ATOM 1174 O O . TYR A 1 144 ? -4.856 27.414 -7.494 1.00 95.38 144 TYR A O 1
ATOM 1182 N N . THR A 1 145 ? -5.928 26.459 -5.763 1.00 95.38 145 THR A N 1
ATOM 1183 C CA . THR A 1 145 ? -7.250 26.373 -6.394 1.00 95.38 145 THR A CA 1
ATOM 1184 C C . THR A 1 145 ? -8.311 26.435 -5.293 1.00 95.38 145 THR A C 1
ATOM 1186 O O . THR A 1 145 ? -8.024 25.967 -4.184 1.00 95.38 145 THR A O 1
ATOM 1189 N N . PRO A 1 146 ? -9.529 26.932 -5.571 1.00 95.12 146 PRO A N 1
ATOM 1190 C CA . PRO A 1 146 ? -10.623 26.911 -4.598 1.00 95.12 146 PRO A CA 1
ATOM 1191 C C . PRO A 1 146 ? -10.889 25.504 -4.041 1.00 95.12 146 PRO A C 1
ATOM 1193 O O . PRO A 1 146 ? -10.910 25.304 -2.831 1.00 95.12 146 PRO A O 1
ATOM 1196 N N . THR A 1 147 ? -10.932 24.489 -4.910 1.00 93.88 147 THR A N 1
ATOM 1197 C CA . THR A 1 147 ? -11.151 23.092 -4.502 1.00 93.88 147 THR A CA 1
ATOM 1198 C C . THR A 1 147 ? -10.032 22.544 -3.610 1.00 93.88 147 THR A C 1
ATOM 1200 O O . THR A 1 147 ? -10.295 21.781 -2.682 1.00 93.88 147 THR A O 1
ATOM 1203 N N . ARG A 1 148 ? -8.763 22.909 -3.862 1.00 94.25 148 ARG A N 1
ATOM 1204 C CA . ARG A 1 148 ? -7.648 22.515 -2.978 1.00 94.25 148 ARG A CA 1
ATOM 1205 C C . ARG A 1 148 ? -7.719 23.228 -1.630 1.00 94.25 148 ARG A C 1
ATOM 1207 O O . ARG A 1 148 ? -7.406 22.599 -0.627 1.00 94.25 148 ARG A O 1
ATOM 1214 N N . LEU A 1 149 ? -8.119 24.501 -1.602 1.00 96.12 149 LEU A N 1
ATOM 1215 C CA . LEU A 1 149 ? -8.321 25.250 -0.360 1.00 96.12 149 LEU A CA 1
ATOM 1216 C C . LEU A 1 149 ? -9.392 24.577 0.506 1.00 96.12 149 LEU A C 1
ATOM 1218 O O . LEU A 1 149 ? -9.109 24.233 1.647 1.00 96.12 149 LEU A O 1
ATOM 1222 N N . GLU A 1 150 ? -10.572 24.307 -0.053 1.00 96.56 150 GLU A N 1
ATOM 1223 C CA . GLU A 1 150 ? -11.673 23.627 0.647 1.00 96.56 150 GLU A CA 1
ATOM 1224 C C . GLU A 1 150 ? -11.263 22.246 1.165 1.00 96.56 150 GLU A C 1
ATOM 1226 O O . GLU A 1 150 ? -11.483 21.918 2.333 1.00 96.56 150 GLU A O 1
ATOM 1231 N N . ARG A 1 151 ? -10.590 21.448 0.324 1.00 95.88 151 ARG A N 1
ATOM 1232 C CA . ARG A 1 151 ? -10.055 20.143 0.730 1.00 95.88 151 ARG A CA 1
ATOM 1233 C C . ARG A 1 151 ? -9.051 20.277 1.873 1.00 95.88 151 ARG A C 1
ATOM 1235 O O . ARG A 1 151 ? -9.079 19.458 2.790 1.00 95.88 151 ARG A O 1
ATOM 1242 N N . GLY A 1 152 ? -8.178 21.281 1.823 1.00 96.25 152 GLY A N 1
ATOM 1243 C CA . GLY A 1 152 ? -7.201 21.560 2.872 1.00 96.25 152 GLY A CA 1
ATOM 1244 C C . GLY A 1 152 ? -7.862 21.944 4.196 1.00 96.25 152 GLY A C 1
ATOM 1245 O O . GLY A 1 152 ? -7.495 21.391 5.229 1.00 96.25 152 GLY A O 1
ATOM 1246 N N . LEU A 1 153 ? -8.885 22.809 4.166 1.00 97.56 153 LEU A N 1
ATOM 1247 C CA . LEU A 1 153 ? -9.674 23.186 5.349 1.00 97.56 153 LEU A CA 1
ATOM 1248 C C . LEU A 1 153 ? -10.356 21.960 5.967 1.00 97.56 153 LEU A C 1
ATOM 1250 O O . LEU A 1 153 ? -10.182 21.693 7.153 1.00 97.56 153 LEU A O 1
ATOM 1254 N N . SER A 1 154 ? -11.054 21.167 5.147 1.00 96.44 154 SER A N 1
ATOM 1255 C CA . SER A 1 154 ? -11.726 19.942 5.596 1.00 96.44 154 SER A CA 1
ATOM 1256 C C . SER A 1 154 ? -10.739 18.909 6.151 1.00 96.44 154 SER A C 1
ATOM 1258 O O . SER A 1 154 ? -11.004 18.302 7.185 1.00 96.44 154 SER A O 1
ATOM 1260 N N . SER A 1 155 ? -9.569 18.752 5.523 1.00 95.31 155 SER A N 1
ATOM 1261 C CA . SER A 1 155 ? -8.522 17.838 6.003 1.00 95.31 155 SER A CA 1
ATOM 1262 C C . SER A 1 155 ? -7.920 18.301 7.331 1.00 95.31 155 SER A C 1
ATOM 1264 O O . SER A 1 155 ? -7.684 17.478 8.212 1.00 95.31 155 SER A O 1
ATOM 1266 N N . LEU A 1 156 ? -7.697 19.610 7.499 1.00 95.06 156 LEU A N 1
ATOM 1267 C CA . LEU A 1 156 ? -7.200 20.189 8.747 1.00 95.06 156 LEU A CA 1
ATOM 1268 C C . LEU A 1 156 ? -8.216 20.019 9.888 1.00 95.06 156 LEU A C 1
ATOM 1270 O O . LEU A 1 156 ? -7.831 19.576 10.971 1.00 95.06 156 LEU A O 1
ATOM 1274 N N . SER A 1 157 ? -9.498 20.304 9.638 1.00 95.06 157 SER A N 1
ATOM 1275 C CA . SER A 1 157 ? -10.588 20.032 10.585 1.00 95.06 157 SER A CA 1
ATOM 1276 C C . SER A 1 157 ? -10.668 18.549 10.946 1.00 95.06 157 SER A C 1
ATOM 1278 O O . SER A 1 157 ? -10.591 18.206 12.122 1.00 95.06 157 SER A O 1
ATOM 1280 N N . GLY A 1 158 ? -10.701 17.653 9.954 1.00 92.81 158 GLY A N 1
ATOM 1281 C CA . GLY A 1 158 ? -10.762 16.207 10.188 1.00 92.81 158 GLY A CA 1
ATOM 1282 C C . GLY A 1 158 ? -9.554 15.660 10.961 1.00 92.81 158 GLY A C 1
ATOM 1283 O O . GLY A 1 158 ? -9.692 14.760 11.789 1.00 92.81 158 GLY A O 1
ATOM 1284 N N . ALA A 1 159 ? -8.363 16.232 10.759 1.00 91.88 159 ALA A N 1
ATOM 1285 C CA . ALA A 1 159 ? -7.177 15.873 11.533 1.00 91.88 159 ALA A CA 1
ATOM 1286 C C . ALA A 1 159 ? -7.274 16.305 13.009 1.00 91.88 159 ALA A C 1
ATOM 1288 O O . ALA A 1 159 ? -6.764 15.610 13.891 1.00 91.88 159 ALA A O 1
ATOM 1289 N N . LEU A 1 160 ? -7.917 17.441 13.297 1.00 93.25 160 LEU A N 1
ATOM 1290 C CA . LEU A 1 160 ? -8.203 17.880 14.665 1.00 93.25 160 LEU A CA 1
ATOM 1291 C C . LEU A 1 160 ? -9.299 17.018 15.307 1.00 93.25 160 LEU A C 1
ATOM 1293 O O . LEU A 1 160 ? -9.127 16.576 16.444 1.00 93.25 160 LEU A O 1
ATOM 1297 N N . GLU A 1 161 ? -10.359 16.683 14.572 1.00 91.38 161 GLU A N 1
ATOM 1298 C CA . GLU A 1 161 ? -11.398 15.747 15.024 1.00 91.38 161 GLU A CA 1
ATOM 1299 C C . GLU A 1 161 ? -10.807 14.379 15.396 1.00 91.38 161 GLU A C 1
ATOM 1301 O O . GLU A 1 161 ? -11.140 13.809 16.435 1.00 91.38 161 GLU A O 1
ATOM 1306 N N . GLN A 1 162 ? -9.856 13.867 14.605 1.00 90.62 162 GLN A N 1
ATOM 1307 C CA . GLN A 1 162 ? -9.142 12.626 14.918 1.00 90.62 162 GLN A CA 1
ATOM 1308 C C . GLN A 1 162 ? -8.324 12.724 16.218 1.00 90.62 162 GLN A C 1
ATOM 1310 O O . GLN A 1 162 ? -8.171 11.736 16.935 1.00 90.62 162 GLN A O 1
ATOM 1315 N N . LYS A 1 163 ? -7.827 13.919 16.560 1.00 91.00 163 LYS A N 1
ATOM 1316 C CA . LYS A 1 163 ? -7.165 14.211 17.844 1.00 91.00 163 LYS A CA 1
ATOM 1317 C C . LYS A 1 163 ? -8.146 14.481 18.995 1.00 91.00 163 LYS A C 1
ATOM 1319 O O . LYS A 1 163 ? -7.701 14.796 20.103 1.00 91.00 163 LYS A O 1
ATOM 1324 N N . GLY A 1 164 ? -9.443 14.323 18.743 1.00 93.19 164 GLY A N 1
ATOM 1325 C CA . GLY A 1 164 ? -10.537 14.440 19.701 1.00 93.19 164 GLY A CA 1
ATOM 1326 C C . GLY A 1 164 ? -11.104 15.835 19.861 1.00 93.19 164 GLY A C 1
ATOM 1327 O O . GLY A 1 164 ? -11.806 16.096 20.825 1.00 93.19 164 GLY A O 1
ATOM 1328 N N . TYR A 1 165 ? -10.822 16.743 18.939 1.00 94.69 165 TYR A N 1
ATOM 1329 C CA . TYR A 1 165 ? -11.426 18.067 18.935 1.00 94.69 165 TYR A CA 1
ATOM 1330 C C . TYR A 1 165 ? -12.710 18.040 18.099 1.00 94.69 165 TYR A C 1
ATOM 1332 O O . TYR A 1 165 ? -12.705 18.398 16.928 1.00 94.69 165 TYR A O 1
ATOM 1340 N N . GLU A 1 166 ? -13.806 17.550 18.685 1.00 90.00 166 GLU A N 1
ATOM 1341 C CA . GLU A 1 166 ? -15.065 17.271 17.965 1.00 90.00 166 GLU A CA 1
ATOM 1342 C C . GLU A 1 166 ? -15.688 18.496 17.282 1.00 90.00 166 GLU A C 1
ATOM 1344 O O . GLU A 1 166 ? -16.391 18.361 16.288 1.00 90.00 166 GLU A O 1
ATOM 1349 N N . SER A 1 167 ? -15.472 19.690 17.832 1.00 91.12 167 SER A N 1
ATOM 1350 C CA . SER A 1 167 ? -16.018 20.945 17.298 1.00 91.12 167 SER A CA 1
ATOM 1351 C C . SER A 1 167 ? -14.991 21.736 16.486 1.00 91.12 167 SER A C 1
ATOM 1353 O O . SER A 1 167 ? -15.159 22.942 16.308 1.00 91.12 167 SER A O 1
ATOM 1355 N N . ALA A 1 168 ? -13.914 21.084 16.036 1.00 93.94 168 ALA A N 1
ATOM 1356 C CA . ALA A 1 168 ? -12.838 21.748 15.321 1.00 93.94 168 ALA A CA 1
ATOM 1357 C C . ALA A 1 168 ? -13.289 22.264 13.949 1.00 93.94 168 ALA A C 1
ATOM 1359 O O . ALA A 1 168 ? -13.668 21.498 13.065 1.00 93.94 168 ALA A O 1
ATOM 1360 N N . ASN A 1 169 ? -13.157 23.568 13.728 1.00 95.94 169 ASN A N 1
ATOM 1361 C CA . ASN A 1 169 ? -13.497 24.196 12.458 1.00 95.94 169 ASN A CA 1
ATOM 1362 C C . ASN A 1 169 ? -12.336 25.043 11.932 1.00 95.94 169 ASN A C 1
ATOM 1364 O O . ASN A 1 169 ? -11.771 25.854 12.664 1.00 95.94 169 ASN A O 1
ATOM 1368 N N . ALA A 1 170 ? -11.992 24.877 10.658 1.00 97.00 170 ALA A N 1
ATOM 1369 C CA . ALA A 1 170 ? -11.012 25.695 9.962 1.00 97.00 170 ALA A CA 1
ATOM 1370 C C . ALA A 1 170 ? -11.698 26.432 8.813 1.00 97.00 170 ALA A C 1
ATOM 1372 O O . ALA A 1 170 ? -12.294 25.815 7.932 1.00 97.00 170 ALA A O 1
ATOM 1373 N N . TYR A 1 171 ? -11.586 27.757 8.796 1.00 97.25 171 TYR A N 1
ATOM 1374 C CA . TYR A 1 171 ? -12.198 28.593 7.768 1.00 97.25 171 TYR A CA 1
ATOM 1375 C C . TYR A 1 171 ? -11.308 29.775 7.397 1.00 97.25 171 TYR A C 1
ATOM 1377 O O . TYR A 1 171 ? -10.385 30.156 8.117 1.00 97.25 171 TYR A O 1
ATOM 1385 N N . VAL A 1 172 ? -11.577 30.352 6.232 1.00 97.88 172 VAL A N 1
ATOM 1386 C CA . VAL A 1 172 ? -10.802 31.465 5.683 1.00 97.88 172 VAL A CA 1
ATOM 1387 C C . VAL A 1 172 ? -11.359 32.770 6.235 1.00 97.88 172 VAL A C 1
ATOM 1389 O O . VAL A 1 172 ? -12.553 33.031 6.115 1.00 97.88 172 VAL A O 1
ATOM 1392 N N . THR A 1 173 ? -10.503 33.593 6.836 1.00 97.38 173 THR A N 1
ATOM 1393 C CA . THR A 1 173 ? -10.869 34.930 7.332 1.00 97.38 173 THR A CA 1
ATOM 1394 C C . THR A 1 173 ? -10.492 36.030 6.356 1.00 97.38 173 THR A C 1
ATOM 1396 O O . THR A 1 173 ? -11.183 37.042 6.277 1.00 97.38 173 THR A O 1
ATOM 1399 N N . SER A 1 174 ? -9.412 35.839 5.599 1.00 95.69 174 SER A N 1
ATOM 1400 C CA . SER A 1 174 ? -8.999 36.756 4.542 1.00 95.69 174 SER A CA 1
ATOM 1401 C C . SER A 1 174 ? -8.476 35.968 3.342 1.00 95.69 174 SER A C 1
ATOM 1403 O O . SER A 1 174 ? -7.787 34.959 3.503 1.00 95.69 174 SER A O 1
ATOM 1405 N N . LEU A 1 175 ? -8.835 36.408 2.137 1.00 96.75 175 LEU A N 1
ATOM 1406 C CA . LEU A 1 175 ? -8.341 35.850 0.883 1.00 96.75 175 LEU A CA 1
ATOM 1407 C C . LEU A 1 175 ? -8.137 36.992 -0.107 1.00 96.75 175 LEU A C 1
ATOM 1409 O O . LEU A 1 175 ? -9.103 37.582 -0.588 1.00 96.75 175 LEU A O 1
ATOM 1413 N N . HIS A 1 176 ? -6.882 37.300 -0.405 1.00 97.25 176 HIS A N 1
ATOM 1414 C CA . HIS A 1 176 ? -6.514 38.276 -1.417 1.00 97.25 176 HIS A CA 1
ATOM 1415 C C . HIS A 1 176 ? -5.856 37.566 -2.597 1.00 97.25 176 HIS A C 1
ATOM 1417 O O . HIS A 1 176 ? -4.874 36.842 -2.433 1.00 97.25 176 HIS A O 1
ATOM 1423 N N . ARG A 1 177 ? -6.416 37.766 -3.789 1.00 95.25 177 ARG A N 1
ATOM 1424 C CA . ARG A 1 177 ? -5.970 37.151 -5.038 1.00 95.25 177 ARG A CA 1
ATOM 1425 C C . ARG A 1 177 ? -5.539 38.253 -6.001 1.00 95.25 177 ARG A C 1
ATOM 1427 O O . ARG A 1 177 ? -6.330 39.140 -6.304 1.00 95.25 177 ARG A O 1
ATOM 1434 N N . ASP A 1 178 ? -4.296 38.188 -6.462 1.00 95.44 178 ASP A N 1
ATOM 1435 C CA . ASP A 1 178 ? -3.762 39.071 -7.495 1.00 95.44 178 ASP A CA 1
ATOM 1436 C C . ASP A 1 178 ? -3.827 38.367 -8.854 1.00 95.44 178 ASP A C 1
ATOM 1438 O O . ASP A 1 178 ? -3.007 37.500 -9.167 1.00 95.44 178 ASP A O 1
ATOM 1442 N N . ASP A 1 179 ? -4.800 38.768 -9.669 1.00 93.38 179 ASP A N 1
ATOM 1443 C CA . ASP A 1 179 ? -5.075 38.173 -10.980 1.00 93.38 179 ASP A CA 1
ATOM 1444 C C . ASP A 1 179 ? -4.019 38.528 -12.034 1.00 93.38 179 ASP A C 1
ATOM 1446 O O . ASP A 1 179 ? -4.004 37.928 -13.102 1.00 93.38 179 ASP A O 1
ATOM 1450 N N . THR A 1 180 ? -3.103 39.461 -11.749 1.00 92.56 180 THR A N 1
ATOM 1451 C CA . THR A 1 180 ? -2.002 39.812 -12.660 1.00 92.56 180 THR A CA 1
ATOM 1452 C C . THR A 1 180 ? -0.769 38.944 -12.427 1.00 92.56 180 THR A C 1
ATOM 1454 O O . THR A 1 180 ? -0.104 38.529 -13.379 1.00 92.56 180 THR A O 1
ATOM 1457 N N . THR A 1 181 ? -0.460 38.634 -11.163 1.00 93.00 181 THR A N 1
ATOM 1458 C CA . THR A 1 181 ? 0.728 37.845 -10.799 1.00 93.00 181 THR A CA 1
ATOM 1459 C C . THR A 1 181 ? 0.420 36.379 -10.495 1.00 93.00 181 THR A C 1
ATOM 1461 O O . THR A 1 181 ? 1.337 35.548 -10.530 1.00 93.00 181 THR A O 1
ATOM 1464 N N . GLY A 1 182 ? -0.843 36.059 -10.202 1.00 93.62 182 GLY A N 1
ATOM 1465 C CA . GLY A 1 182 ? -1.294 34.770 -9.681 1.00 93.62 182 GLY A CA 1
ATOM 1466 C C . GLY A 1 182 ? -1.003 34.576 -8.188 1.00 93.62 182 GLY A C 1
ATOM 1467 O O . GLY A 1 182 ? -1.182 33.477 -7.666 1.00 93.62 182 GLY A O 1
ATOM 1468 N N . ALA A 1 183 ? -0.511 35.598 -7.482 1.00 95.94 183 ALA A N 1
ATOM 1469 C CA . ALA A 1 183 ? -0.221 35.485 -6.059 1.00 95.94 183 ALA A CA 1
ATOM 1470 C C . ALA A 1 183 ? -1.515 35.464 -5.233 1.00 95.94 183 ALA A C 1
ATOM 1472 O O . ALA A 1 183 ? -2.410 36.282 -5.434 1.00 95.94 183 ALA A O 1
ATOM 1473 N N . VAL A 1 184 ? -1.587 34.538 -4.279 1.00 96.94 184 VAL A N 1
ATOM 1474 C CA . VAL A 1 184 ? -2.703 34.417 -3.337 1.00 96.94 184 VAL A CA 1
ATOM 1475 C C . VAL A 1 184 ? -2.183 34.515 -1.913 1.00 96.94 184 VAL A C 1
ATOM 1477 O O . VAL A 1 184 ? -1.292 33.754 -1.531 1.00 96.94 184 VAL A O 1
ATOM 1480 N N . ASP A 1 185 ? -2.753 35.421 -1.128 1.00 97.00 185 ASP A N 1
ATOM 1481 C CA . ASP A 1 185 ? -2.553 35.486 0.316 1.00 97.00 185 ASP A CA 1
ATOM 1482 C C . ASP A 1 185 ? -3.839 35.051 1.010 1.00 97.00 185 ASP A C 1
ATOM 1484 O O . ASP A 1 185 ? -4.914 35.590 0.744 1.00 97.00 185 ASP A O 1
ATOM 1488 N N . ALA A 1 186 ? -3.729 34.053 1.880 1.00 97.19 186 ALA A N 1
ATOM 1489 C CA . ALA A 1 186 ? -4.861 33.519 2.621 1.00 97.19 186 ALA A CA 1
ATOM 1490 C C . ALA A 1 186 ? -4.554 33.493 4.120 1.00 97.19 186 ALA A C 1
ATOM 1492 O O . ALA A 1 186 ? -3.501 33.004 4.536 1.00 97.19 186 ALA A O 1
ATOM 1493 N N . SER A 1 187 ? -5.499 33.971 4.926 1.00 97.69 187 SER A N 1
ATOM 1494 C CA . SER A 1 187 ? -5.493 33.813 6.381 1.00 97.69 187 SER A CA 1
ATOM 1495 C C . SER A 1 187 ? -6.565 32.804 6.772 1.00 97.69 187 SER A C 1
ATOM 1497 O O . SER A 1 187 ? -7.742 32.971 6.446 1.00 97.69 187 SER A O 1
ATOM 1499 N N . ILE A 1 188 ? -6.155 31.753 7.472 1.00 97.88 188 ILE A N 1
ATOM 1500 C CA . ILE A 1 188 ? -7.024 30.681 7.950 1.00 97.88 188 ILE A CA 1
ATOM 1501 C C . ILE A 1 188 ? -7.133 30.796 9.465 1.00 97.88 188 ILE A C 1
ATOM 1503 O O . ILE A 1 188 ? -6.126 30.822 10.173 1.00 97.88 188 ILE A O 1
ATOM 1507 N N . LYS A 1 189 ? -8.359 30.835 9.978 1.00 97.81 189 LYS A N 1
ATOM 1508 C CA . LYS A 1 189 ? -8.631 30.756 11.410 1.00 97.81 189 LYS A CA 1
ATOM 1509 C C . LYS A 1 189 ? -9.111 29.355 11.756 1.00 97.81 189 LYS A C 1
ATOM 1511 O O . LYS A 1 189 ? -9.980 28.798 11.090 1.00 97.81 189 LYS A O 1
ATOM 1516 N N . VAL A 1 190 ? -8.511 28.800 12.799 1.00 97.62 190 VAL A N 1
ATOM 1517 C CA . VAL A 1 190 ? -8.812 27.485 13.348 1.00 97.62 190 VAL A CA 1
ATOM 1518 C C . VAL A 1 190 ? -9.444 27.677 14.716 1.00 97.62 190 VAL A C 1
ATOM 1520 O O . VAL A 1 190 ? -8.853 28.260 15.621 1.00 97.62 190 VAL A O 1
ATOM 1523 N N . GLU A 1 191 ? -10.659 27.180 14.866 1.00 95.81 191 GLU A N 1
ATOM 1524 C CA . GLU A 1 191 ? -11.373 27.105 16.131 1.00 95.81 191 GLU A CA 1
ATOM 1525 C C . GLU A 1 191 ? -11.353 25.651 16.571 1.00 95.81 191 GLU A C 1
ATOM 1527 O O . GLU A 1 191 ? -12.147 24.843 16.110 1.00 95.81 191 GLU A O 1
ATOM 1532 N N . GLN A 1 192 ? -10.385 25.297 17.414 1.00 91.81 192 GLN A N 1
ATOM 1533 C CA . GLN A 1 192 ? -10.141 23.907 17.792 1.00 91.81 192 GLN A CA 1
ATOM 1534 C C . GLN A 1 192 ? -11.243 23.341 18.704 1.00 91.81 192 GLN A C 1
ATOM 1536 O O . GLN A 1 192 ? -11.616 22.183 18.574 1.00 91.81 192 GLN A O 1
ATOM 1541 N N . GLY A 1 193 ? -11.780 24.140 19.626 1.00 91.75 193 GLY A N 1
ATOM 1542 C CA . GLY A 1 193 ? -12.722 23.652 20.634 1.00 91.75 193 GLY A CA 1
ATOM 1543 C C . GLY A 1 193 ? -12.060 22.805 21.731 1.00 91.75 193 GLY A C 1
ATOM 1544 O O . GLY A 1 193 ? -10.833 22.711 21.831 1.00 91.75 193 GLY A O 1
ATOM 1545 N N . LEU A 1 194 ? -12.886 22.225 22.606 1.00 93.62 194 LEU A N 1
ATOM 1546 C CA . LEU A 1 194 ? -12.426 21.398 23.726 1.00 93.62 194 LEU A CA 1
ATOM 1547 C C . LEU A 1 194 ? -12.040 19.993 23.261 1.00 93.62 194 LEU A C 1
ATOM 1549 O O . LEU A 1 194 ? -12.559 19.491 22.264 1.00 93.62 194 LEU A O 1
ATOM 1553 N N . LYS A 1 195 ? -11.128 19.355 24.000 1.00 93.94 195 LYS A N 1
ATOM 1554 C CA . LYS A 1 195 ? -10.693 17.994 23.694 1.00 93.94 195 LYS A CA 1
ATOM 1555 C C . LYS A 1 195 ? -11.627 16.977 24.339 1.00 93.94 195 LYS A C 1
ATOM 1557 O O . LYS A 1 195 ? -11.838 17.011 25.548 1.00 93.94 195 LYS A O 1
ATOM 1562 N N . SER A 1 196 ? -12.084 16.029 23.546 1.00 95.38 196 SER A N 1
ATOM 1563 C CA . SER A 1 196 ? -12.958 14.952 23.967 1.00 95.38 196 SER A CA 1
ATOM 1564 C C . SER A 1 196 ? -12.184 13.678 24.271 1.00 95.38 196 SER A C 1
ATOM 1566 O O . SER A 1 196 ? -11.271 13.270 23.543 1.00 95.38 196 SER A O 1
ATOM 1568 N N . VAL A 1 197 ? -12.555 13.034 25.368 1.00 94.94 197 VAL A N 1
ATOM 1569 C CA . VAL A 1 197 ? -11.960 11.790 25.851 1.00 94.94 197 VAL A CA 1
ATOM 1570 C C . VAL A 1 197 ? -13.055 10.803 26.224 1.00 94.94 197 VAL A C 1
ATOM 1572 O O . VAL A 1 197 ? -14.142 11.185 26.653 1.00 94.94 197 VAL A O 1
ATOM 1575 N N . VAL A 1 198 ? -12.765 9.520 26.050 1.00 94.75 198 VAL A N 1
ATOM 1576 C CA . VAL A 1 198 ? -13.619 8.444 26.552 1.00 94.75 198 VAL A CA 1
ATOM 1577 C C . VAL A 1 198 ? -13.228 8.219 28.001 1.00 94.75 198 VAL A C 1
ATOM 1579 O O . VAL A 1 198 ? -12.066 7.900 28.246 1.00 94.75 198 VAL A O 1
ATOM 1582 N N . ARG A 1 199 ? -14.173 8.389 28.927 1.00 93.56 199 ARG A N 1
ATOM 1583 C CA . ARG A 1 199 ? -14.002 8.108 30.360 1.00 93.56 199 ARG A CA 1
ATOM 1584 C C . ARG A 1 199 ? -14.301 6.648 30.665 1.00 93.56 199 ARG A C 1
ATOM 1586 O O . ARG A 1 199 ? -13.532 5.968 31.342 1.00 93.56 199 ARG A O 1
ATOM 1593 N N . SER A 1 200 ? -15.415 6.147 30.152 1.00 93.94 200 SER A N 1
ATOM 1594 C CA . SER A 1 200 ? -15.806 4.757 30.345 1.00 93.94 200 SER A CA 1
ATOM 1595 C C . SER A 1 200 ? -16.638 4.243 29.180 1.00 93.94 200 SER A C 1
ATOM 1597 O O . SER A 1 200 ? -17.271 5.009 28.451 1.00 93.94 200 SER A O 1
ATOM 1599 N N . VAL A 1 201 ? -16.617 2.927 29.003 1.00 95.38 201 VAL A N 1
ATOM 1600 C CA . VAL A 1 201 ? -17.555 2.211 28.149 1.00 95.38 201 VAL A CA 1
ATOM 1601 C C . VAL A 1 201 ? -18.178 1.095 28.969 1.00 95.38 201 VAL A C 1
ATOM 1603 O O . VAL A 1 201 ? -17.473 0.232 29.488 1.00 95.38 201 VAL A O 1
ATOM 1606 N N . GLN A 1 202 ? -19.498 1.106 29.081 1.00 95.75 202 GLN A N 1
ATOM 1607 C CA . GLN A 1 202 ? -20.270 -0.035 29.543 1.00 95.75 202 GLN A CA 1
ATOM 1608 C C . GLN A 1 202 ? -20.545 -0.937 28.343 1.00 95.75 202 GLN A C 1
ATOM 1610 O O . GLN A 1 202 ? -21.212 -0.531 27.397 1.00 95.75 202 GLN A O 1
ATOM 1615 N N . GLU A 1 203 ? -20.008 -2.149 28.358 1.00 95.25 203 GLU A N 1
ATOM 1616 C CA . GLU A 1 203 ? -20.204 -3.141 27.304 1.00 95.25 203 GLU A CA 1
ATOM 1617 C C . GLU A 1 203 ? -21.300 -4.115 27.733 1.00 95.25 203 GLU A C 1
ATOM 1619 O O . GLU A 1 203 ? -21.166 -4.777 28.762 1.00 95.25 203 GLU A O 1
ATOM 1624 N N . GLU A 1 204 ? -22.373 -4.221 26.956 1.00 95.50 204 GLU A N 1
ATOM 1625 C CA . GLU A 1 204 ? -23.496 -5.121 27.218 1.00 95.50 204 GLU A CA 1
ATOM 1626 C C . GLU A 1 204 ? -23.644 -6.126 26.083 1.00 95.50 204 GLU A C 1
ATOM 1628 O O . GLU A 1 204 ? -23.865 -5.750 24.933 1.00 95.50 204 GLU A O 1
ATOM 1633 N N . PHE A 1 205 ? -23.532 -7.412 26.403 1.00 94.56 205 PHE A N 1
ATOM 1634 C CA . PHE A 1 205 ? -23.616 -8.493 25.429 1.00 94.56 205 PHE A CA 1
ATOM 1635 C C . PHE A 1 205 ? -24.965 -9.198 25.524 1.00 94.56 205 PHE A C 1
ATOM 1637 O O . PHE A 1 205 ? -25.372 -9.640 26.600 1.00 94.56 205 PHE A O 1
ATOM 1644 N N . PHE A 1 206 ? -25.619 -9.347 24.378 1.00 94.81 206 PHE A N 1
ATOM 1645 C CA . PHE A 1 206 ? -26.922 -9.980 24.221 1.00 94.81 206 PHE A CA 1
ATOM 1646 C C . PHE A 1 206 ? -26.795 -11.188 23.298 1.00 94.81 206 PHE A C 1
ATOM 1648 O O . PHE A 1 206 ? -26.161 -11.108 22.236 1.00 94.81 206 PHE A O 1
ATOM 1655 N N . LYS A 1 207 ? -27.435 -12.296 23.682 1.00 89.50 207 LYS A N 1
ATOM 1656 C CA . LYS A 1 207 ? -27.657 -13.408 22.758 1.00 89.50 207 LYS A CA 1
ATOM 1657 C C . LYS A 1 207 ? -28.795 -13.072 21.805 1.00 89.50 207 LYS A C 1
ATOM 1659 O O . LYS A 1 207 ? -29.519 -12.088 21.965 1.00 89.50 207 LYS A O 1
ATOM 1664 N N . GLU A 1 208 ? -28.937 -13.898 20.781 1.00 83.81 208 GLU A N 1
ATOM 1665 C CA . GLU A 1 208 ? -30.018 -13.765 19.820 1.00 83.81 208 GLU A CA 1
ATOM 1666 C C . GLU A 1 208 ? -31.393 -13.763 20.514 1.00 83.81 208 GLU A C 1
ATOM 1668 O O . GLU A 1 208 ? -31.674 -14.627 21.341 1.00 83.81 208 GLU A O 1
ATOM 1673 N N . LYS A 1 209 ? -32.249 -12.791 20.165 1.00 82.81 209 LYS A N 1
ATOM 1674 C CA . LYS A 1 209 ? -33.631 -12.639 20.669 1.00 82.81 209 LYS A CA 1
ATOM 1675 C C . LYS A 1 209 ? -33.766 -12.393 22.187 1.00 82.81 209 LYS A C 1
ATOM 1677 O O . LYS A 1 209 ? -34.890 -12.340 22.681 1.00 82.81 209 LYS A O 1
ATOM 1682 N N . GLU A 1 210 ? -32.672 -12.178 22.921 1.00 88.44 210 GLU A N 1
ATOM 1683 C CA . GLU A 1 210 ? -32.708 -11.805 24.341 1.00 88.44 210 GLU A CA 1
ATOM 1684 C C . GLU A 1 210 ? -32.756 -10.279 24.530 1.00 88.44 210 GLU A C 1
ATOM 1686 O O . GLU A 1 210 ? -32.089 -9.523 23.823 1.00 88.44 210 GLU A O 1
ATOM 1691 N N . THR A 1 211 ? -33.528 -9.816 25.518 1.00 87.12 211 THR A N 1
ATOM 1692 C CA . THR A 1 211 ? -33.650 -8.389 25.879 1.00 87.12 211 THR A CA 1
ATOM 1693 C C . THR A 1 211 ? -32.843 -8.006 27.116 1.00 87.12 211 THR A C 1
ATOM 1695 O O . THR A 1 211 ? -32.814 -6.838 27.491 1.00 87.12 211 THR A O 1
ATOM 1698 N N . THR A 1 212 ? -32.217 -8.976 27.780 1.00 90.38 212 THR A N 1
ATOM 1699 C CA . THR A 1 212 ? -31.378 -8.768 28.965 1.00 90.38 212 THR A CA 1
ATOM 1700 C C . THR A 1 212 ? -29.945 -9.167 28.646 1.00 90.38 212 THR A C 1
ATOM 1702 O O . THR A 1 212 ? -29.752 -10.251 28.090 1.00 90.38 212 THR A O 1
ATOM 1705 N N . PRO A 1 213 ? -28.939 -8.350 28.995 1.00 92.06 213 PRO A N 1
ATOM 1706 C CA . PRO A 1 213 ? -27.560 -8.701 28.714 1.00 92.06 213 PRO A CA 1
ATOM 1707 C C . PRO A 1 213 ? -27.137 -9.894 29.573 1.00 92.06 213 PRO A C 1
ATOM 1709 O O . PRO A 1 213 ? -27.346 -9.907 30.786 1.00 92.06 213 PRO A O 1
ATOM 1712 N N . TYR A 1 214 ? -26.505 -10.893 28.958 1.00 91.94 214 TYR A N 1
ATOM 1713 C CA . TYR A 1 214 ? -25.942 -12.035 29.687 1.00 91.94 214 TYR A CA 1
ATOM 1714 C C . TYR A 1 214 ? -24.573 -11.700 30.301 1.00 91.94 214 TYR A C 1
ATOM 1716 O O . TYR A 1 214 ? -24.095 -12.403 31.192 1.00 91.94 214 TYR A O 1
ATOM 1724 N N . ARG A 1 215 ? -23.920 -10.639 29.808 1.00 91.88 215 ARG A N 1
ATOM 1725 C CA . ARG A 1 215 ? -22.661 -10.108 30.333 1.00 91.88 215 ARG A CA 1
ATOM 1726 C C . ARG A 1 215 ? -22.654 -8.591 30.209 1.00 91.88 215 ARG A C 1
ATOM 1728 O O . ARG A 1 215 ? -22.829 -8.067 29.112 1.00 91.88 215 ARG A O 1
ATOM 1735 N N . THR A 1 216 ? -22.351 -7.922 31.316 1.00 92.12 216 THR A N 1
ATOM 1736 C CA . THR A 1 216 ? -22.081 -6.483 31.356 1.00 92.12 216 THR A CA 1
ATOM 1737 C C . THR A 1 216 ? -20.676 -6.265 31.896 1.00 92.12 216 THR A C 1
ATOM 1739 O O . THR A 1 216 ? -20.293 -6.865 32.901 1.00 92.12 216 THR A O 1
ATOM 1742 N N . THR A 1 217 ? -19.873 -5.450 31.223 1.00 89.62 217 THR A N 1
ATOM 1743 C CA . THR A 1 217 ? -18.495 -5.162 31.635 1.00 89.62 217 THR A CA 1
ATOM 1744 C C . THR A 1 217 ? -18.236 -3.662 31.550 1.00 89.62 217 THR A C 1
ATOM 1746 O O . THR A 1 217 ? -18.320 -3.100 30.461 1.00 89.62 217 THR A O 1
ATOM 1749 N N . PRO A 1 218 ? -17.951 -2.986 32.677 1.00 86.62 218 PRO A N 1
ATOM 1750 C CA . PRO A 1 218 ? -17.501 -1.606 32.651 1.00 86.62 218 PRO A CA 1
ATOM 1751 C C . PRO A 1 218 ? -15.995 -1.561 32.384 1.00 86.62 218 PRO A C 1
ATOM 1753 O O . PRO A 1 218 ? -15.197 -2.105 33.151 1.00 86.62 218 PRO A O 1
ATOM 1756 N N . THR A 1 219 ? -15.605 -0.864 31.325 1.00 86.06 219 THR A N 1
ATOM 1757 C CA . THR A 1 219 ? -14.206 -0.653 30.963 1.00 86.06 219 THR A CA 1
ATOM 1758 C C . THR A 1 219 ? -13.886 0.835 31.075 1.00 86.06 219 THR A C 1
ATOM 1760 O O . THR A 1 219 ? -14.513 1.671 30.426 1.00 86.06 219 THR A O 1
ATOM 1763 N N . ILE A 1 220 ? -12.913 1.192 31.915 1.00 81.31 220 ILE A N 1
ATOM 1764 C CA . ILE A 1 220 ? -12.435 2.576 32.024 1.00 81.31 220 ILE A CA 1
ATOM 1765 C C . ILE A 1 220 ? -11.462 2.837 30.880 1.00 81.31 220 ILE A C 1
ATOM 1767 O O . ILE A 1 220 ? -10.481 2.112 30.704 1.00 81.31 220 ILE A O 1
ATOM 1771 N N . PHE A 1 221 ? -11.714 3.909 30.140 1.00 77.06 221 PHE A N 1
ATOM 1772 C CA . PHE A 1 221 ? -10.815 4.397 29.110 1.00 77.06 221 PHE A CA 1
ATOM 1773 C C . PHE A 1 221 ? -10.254 5.756 29.540 1.00 77.06 221 PHE A C 1
ATOM 1775 O O . PHE A 1 221 ? -10.864 6.504 30.292 1.00 77.06 221 PHE A O 1
ATOM 1782 N N . GLN A 1 222 ? -9.037 6.059 29.099 1.00 79.81 222 GLN A N 1
ATOM 1783 C CA . GLN A 1 222 ? -8.463 7.411 29.156 1.00 79.81 222 GLN A CA 1
ATOM 1784 C C . GLN A 1 222 ? -7.884 7.758 27.787 1.00 79.81 222 GLN A C 1
ATOM 1786 O O . GLN A 1 222 ? -6.770 8.262 27.640 1.00 79.81 222 GLN A O 1
ATOM 1791 N N . GLN A 1 223 ? -8.631 7.381 26.753 1.00 88.19 223 GLN A N 1
ATOM 1792 C CA . GLN A 1 223 ? -8.227 7.543 25.369 1.00 88.19 223 GLN A CA 1
ATOM 1793 C C . GLN A 1 223 ? -8.978 8.705 24.732 1.00 88.19 223 GLN A C 1
ATOM 1795 O O . GLN A 1 223 ? -10.026 9.147 25.198 1.00 88.19 223 GLN A O 1
ATOM 1800 N N . THR A 1 224 ? -8.398 9.233 23.662 1.00 92.56 224 THR A N 1
ATOM 1801 C CA . THR A 1 224 ? -8.998 10.331 22.907 1.00 92.56 224 THR A CA 1
ATOM 1802 C C . THR A 1 224 ? -10.267 9.832 22.223 1.00 92.56 224 THR A C 1
ATOM 1804 O O . THR A 1 224 ? -10.216 8.857 21.476 1.00 92.56 224 THR A O 1
ATOM 1807 N N . TYR A 1 225 ? -11.389 10.507 22.465 1.00 93.56 225 TYR A N 1
ATOM 1808 C CA . TYR A 1 225 ? -12.632 10.207 21.769 1.00 93.56 225 TYR A CA 1
ATOM 1809 C C . TYR A 1 225 ? -12.527 10.739 20.345 1.00 93.56 225 TYR A C 1
ATOM 1811 O O . TYR A 1 225 ? -12.248 11.914 20.139 1.00 93.56 225 TYR A O 1
ATOM 1819 N N . SER A 1 226 ? -12.735 9.883 19.355 1.00 91.69 226 SER A N 1
ATOM 1820 C CA . SER A 1 226 ? -12.820 10.288 17.954 1.00 91.69 226 SER A CA 1
ATOM 1821 C C . SER A 1 226 ? -13.683 9.294 17.189 1.00 91.69 226 SER A C 1
ATOM 1823 O O . SER A 1 226 ? -13.875 8.154 17.619 1.00 91.69 226 SER A O 1
ATOM 1825 N N . ARG A 1 227 ? -14.157 9.694 16.007 1.00 88.62 227 ARG A N 1
ATOM 1826 C CA . ARG A 1 227 ? -14.875 8.783 15.107 1.00 88.62 227 ARG A CA 1
ATOM 1827 C C . ARG A 1 227 ? -14.044 7.546 14.745 1.00 88.62 227 ARG A C 1
ATOM 1829 O O . ARG A 1 227 ? -14.600 6.457 14.656 1.00 88.62 227 ARG A O 1
ATOM 1836 N N . TYR A 1 228 ? -12.731 7.709 14.579 1.00 88.44 228 TYR A N 1
ATOM 1837 C CA . TYR A 1 228 ? -11.807 6.604 14.309 1.00 88.44 228 TYR A CA 1
ATOM 1838 C C . TYR A 1 228 ? -11.710 5.648 15.496 1.00 88.44 228 TYR A C 1
ATOM 1840 O O . TYR A 1 228 ? -11.849 4.444 15.323 1.00 88.44 228 TYR A O 1
ATOM 1848 N N . TRP A 1 229 ? -11.575 6.185 16.711 1.00 91.50 229 TRP A N 1
ATOM 1849 C CA . TRP A 1 229 ? -11.562 5.367 17.922 1.00 91.50 229 TRP A CA 1
ATOM 1850 C C . TRP A 1 229 ? -12.860 4.557 18.077 1.00 91.50 229 TRP A C 1
ATOM 1852 O O . TRP A 1 229 ? -12.804 3.366 18.367 1.00 91.50 229 TRP A O 1
ATOM 1862 N N . LEU A 1 230 ? -14.025 5.163 17.806 1.00 92.94 230 LEU A N 1
ATOM 1863 C CA . LEU A 1 230 ? -15.313 4.456 17.829 1.00 92.94 230 LEU A CA 1
ATOM 1864 C C . LEU A 1 230 ? -15.376 3.315 16.807 1.00 92.94 230 LEU A C 1
ATOM 1866 O O . LEU A 1 230 ? -15.912 2.249 17.111 1.00 92.94 230 LEU A O 1
ATOM 1870 N N . GLN A 1 231 ? -14.845 3.534 15.602 1.00 93.44 231 GLN A N 1
ATOM 1871 C CA . GLN A 1 231 ? -14.777 2.514 14.554 1.00 93.44 231 GLN A CA 1
ATOM 1872 C C . GLN A 1 231 ? -13.856 1.360 14.956 1.00 93.44 231 GLN A C 1
ATOM 1874 O O . GLN A 1 231 ? -14.265 0.204 14.849 1.00 93.44 231 GLN A O 1
ATOM 1879 N N . ASP A 1 232 ? -12.666 1.666 15.473 1.00 92.50 232 ASP A N 1
ATOM 1880 C CA . ASP A 1 232 ? -11.695 0.668 15.926 1.00 92.50 232 ASP A CA 1
ATOM 1881 C C . ASP A 1 232 ? -12.246 -0.149 17.098 1.00 92.50 232 ASP A C 1
ATOM 1883 O O . ASP A 1 232 ? -12.174 -1.379 17.091 1.00 92.50 232 ASP A O 1
ATOM 1887 N N . PHE A 1 233 ? -12.868 0.513 18.076 1.00 94.06 233 PHE A N 1
ATOM 1888 C CA . PHE A 1 233 ? -13.476 -0.151 19.225 1.00 94.06 233 PHE A CA 1
ATOM 1889 C C . PHE A 1 233 ? -14.684 -1.014 18.822 1.00 94.06 233 PHE A C 1
ATOM 1891 O O . PHE A 1 233 ? -14.803 -2.167 19.240 1.00 94.06 233 PHE A O 1
ATOM 1898 N N . THR A 1 234 ? -15.536 -0.513 17.922 1.00 95.69 234 THR A N 1
ATOM 1899 C CA . THR A 1 234 ? -16.628 -1.298 17.321 1.00 95.69 234 THR A CA 1
ATOM 1900 C C . THR A 1 234 ? -16.093 -2.540 16.611 1.00 95.69 234 THR A C 1
ATOM 1902 O O . THR A 1 234 ? -16.623 -3.642 16.776 1.00 95.69 234 THR A O 1
ATOM 1905 N N . GLN A 1 235 ? -15.034 -2.379 15.816 1.00 94.88 235 GLN A N 1
ATOM 1906 C CA . GLN A 1 235 ? -14.416 -3.479 15.093 1.00 94.88 235 GLN A CA 1
ATOM 1907 C C . GLN A 1 235 ? -13.786 -4.489 16.056 1.00 94.88 235 GLN A C 1
ATOM 1909 O O . GLN A 1 235 ? -13.932 -5.688 15.831 1.00 94.88 235 GLN A O 1
ATOM 1914 N N . TYR A 1 236 ? -13.150 -4.041 17.139 1.00 93.50 236 TYR A N 1
ATOM 1915 C CA . TYR A 1 236 ? -12.613 -4.900 18.195 1.00 93.50 236 TYR A CA 1
ATOM 1916 C C . TYR A 1 236 ? -13.699 -5.803 18.804 1.00 93.50 236 TYR A C 1
ATOM 1918 O O . TYR A 1 236 ? -13.546 -7.027 18.806 1.00 93.50 236 TYR A O 1
ATOM 1926 N N . LEU A 1 237 ? -14.836 -5.229 19.216 1.00 93.31 237 LEU A N 1
ATOM 1927 C CA . LEU A 1 237 ? -15.958 -5.986 19.790 1.00 93.31 237 LEU A CA 1
ATOM 1928 C C . LEU A 1 237 ? -16.537 -7.019 18.806 1.00 93.31 237 LEU A C 1
ATOM 1930 O O . LEU A 1 237 ? -16.813 -8.164 19.184 1.00 93.31 237 LEU A O 1
ATOM 1934 N N . LYS A 1 238 ? -16.665 -6.649 17.524 1.00 94.94 238 LYS A N 1
ATOM 1935 C CA . LYS A 1 238 ? -17.083 -7.575 16.457 1.00 94.94 238 LYS A CA 1
ATOM 1936 C C . LYS A 1 238 ? -16.082 -8.709 16.255 1.00 94.94 238 LYS A C 1
ATOM 1938 O O . LYS A 1 238 ? -16.470 -9.869 16.198 1.00 94.94 238 LYS A O 1
ATOM 1943 N N . THR A 1 239 ? -14.798 -8.375 16.174 1.00 92.94 239 THR A N 1
ATOM 1944 C CA . THR A 1 239 ? -13.700 -9.315 15.902 1.00 92.94 239 THR A CA 1
ATOM 1945 C C . THR A 1 239 ? -13.606 -10.380 16.995 1.00 92.94 239 THR A C 1
ATOM 1947 O O . THR A 1 239 ? -13.513 -11.563 16.676 1.00 92.94 239 THR A O 1
ATOM 1950 N N . ASN A 1 240 ? -13.744 -9.995 18.269 1.00 91.50 240 ASN A N 1
ATOM 1951 C CA . ASN A 1 240 ? -13.824 -10.951 19.378 1.00 91.50 240 ASN A CA 1
ATOM 1952 C C . ASN A 1 240 ? -14.990 -11.933 19.198 1.00 91.50 240 ASN A C 1
ATOM 1954 O O . ASN A 1 240 ? -14.801 -13.139 19.300 1.00 91.50 240 ASN A O 1
ATOM 1958 N N . SER A 1 241 ? -16.173 -11.432 18.839 1.00 92.94 241 SER A N 1
ATOM 1959 C CA . SER A 1 241 ? -17.354 -12.280 18.632 1.00 92.94 241 SER A CA 1
ATOM 1960 C C . SER A 1 241 ? -17.228 -13.179 17.388 1.00 92.94 241 SER A C 1
ATOM 1962 O O . SER A 1 241 ? -17.748 -14.294 17.367 1.00 92.94 241 SER A O 1
ATOM 1964 N N . PHE A 1 242 ? -16.483 -12.754 16.360 1.00 93.75 242 PHE A N 1
ATOM 1965 C CA . PHE A 1 242 ? -16.190 -13.586 15.185 1.00 93.75 242 PHE A CA 1
ATOM 1966 C C . PHE A 1 242 ? -15.321 -14.800 15.524 1.00 93.75 242 PHE A C 1
ATOM 1968 O O . PHE A 1 242 ? -15.486 -15.844 14.895 1.00 93.75 242 PHE A O 1
ATOM 1975 N N . HIS A 1 243 ? -14.415 -14.694 16.502 1.00 90.88 243 HIS A N 1
ATOM 1976 C CA . HIS A 1 243 ? -13.628 -15.842 16.960 1.00 90.88 243 HIS A CA 1
ATOM 1977 C C . HIS A 1 243 ? -14.494 -16.941 17.580 1.00 90.88 243 HIS A C 1
ATOM 1979 O O . HIS A 1 243 ? -14.184 -18.118 17.398 1.00 90.88 243 HIS A O 1
ATOM 1985 N N . ASP A 1 244 ? -15.600 -16.552 18.213 1.00 91.81 244 ASP A N 1
ATOM 1986 C CA . ASP A 1 244 ? -16.538 -17.454 18.883 1.00 91.81 244 ASP A CA 1
ATOM 1987 C C . ASP A 1 244 ? -17.649 -17.978 17.946 1.00 91.81 244 ASP A C 1
ATOM 1989 O O . ASP A 1 244 ? -18.535 -18.718 18.377 1.00 91.81 244 ASP A O 1
ATOM 1993 N N . GLY A 1 245 ? -17.608 -17.630 16.653 1.00 94.50 245 GLY A N 1
ATOM 1994 C CA . GLY A 1 245 ? -18.559 -18.110 15.646 1.00 94.50 245 GLY A CA 1
ATOM 1995 C C . GLY A 1 245 ? -19.810 -17.248 15.464 1.00 94.50 245 GLY A C 1
ATOM 1996 O O . GLY A 1 245 ? -20.804 -17.758 14.956 1.00 94.50 245 GLY A O 1
ATOM 1997 N N . TYR A 1 246 ? -19.782 -15.965 15.842 1.00 95.19 246 TYR A N 1
ATOM 1998 C CA . TYR A 1 246 ? -20.909 -15.027 15.693 1.00 95.19 246 TYR A CA 1
ATOM 1999 C C . TYR A 1 246 ? -20.662 -13.994 14.570 1.00 95.19 246 TYR A C 1
ATOM 2001 O O . TYR A 1 246 ? -20.414 -12.813 14.841 1.00 95.19 246 TYR A O 1
ATOM 2009 N N . PRO A 1 247 ? -20.680 -14.396 13.283 1.00 93.75 247 PRO A N 1
ATOM 2010 C CA . PRO A 1 247 ? -20.243 -13.570 12.146 1.00 93.75 247 PRO A CA 1
ATOM 2011 C C . PRO A 1 247 ? -21.096 -12.316 11.882 1.00 93.75 247 PRO A C 1
ATOM 2013 O O . PRO A 1 247 ? -20.622 -11.390 11.210 1.00 93.75 247 PRO A O 1
ATOM 2016 N N . ASP A 1 248 ? -22.325 -12.284 12.401 1.00 93.19 248 ASP A N 1
ATOM 2017 C CA . ASP A 1 248 ? -23.300 -11.205 12.199 1.00 93.19 248 ASP A CA 1
ATOM 2018 C C . ASP A 1 248 ? -23.384 -10.240 13.375 1.00 93.19 248 ASP A C 1
ATOM 2020 O O . ASP A 1 248 ? -24.313 -9.440 13.445 1.00 93.19 248 ASP A O 1
ATOM 2024 N N . THR A 1 249 ? -22.403 -10.293 14.280 1.00 95.06 249 THR A N 1
ATOM 2025 C CA . THR A 1 249 ? -22.374 -9.436 15.461 1.00 95.06 249 THR A CA 1
ATOM 2026 C C . THR A 1 249 ? -22.580 -7.967 15.087 1.00 95.06 249 THR A C 1
ATOM 2028 O O . THR A 1 249 ? -21.807 -7.366 14.326 1.00 95.06 249 THR A O 1
ATOM 2031 N N . GLN A 1 250 ? -23.622 -7.375 15.660 1.00 95.62 250 GLN A N 1
ATOM 2032 C CA . GLN A 1 250 ? -23.940 -5.961 15.552 1.00 95.62 250 GLN A CA 1
ATOM 2033 C C . GLN A 1 250 ? -23.519 -5.263 16.837 1.00 95.62 250 GLN A C 1
ATOM 2035 O O . GLN A 1 250 ? -23.680 -5.791 17.933 1.00 95.62 250 GLN A O 1
ATOM 2040 N N . VAL A 1 251 ? -22.947 -4.076 16.687 1.00 96.25 251 VAL A N 1
ATOM 2041 C CA . VAL A 1 251 ? -22.494 -3.258 17.808 1.00 96.25 251 VAL A CA 1
ATOM 2042 C C . VAL A 1 251 ? -23.062 -1.872 17.593 1.00 96.25 251 VAL A C 1
ATOM 2044 O O . VAL A 1 251 ? -22.817 -1.263 16.548 1.00 96.25 251 VAL A O 1
ATOM 2047 N N . GLU A 1 252 ? -23.823 -1.399 18.568 1.00 96.19 252 GLU A N 1
ATOM 2048 C CA . GLU A 1 252 ? -24.334 -0.038 18.626 1.00 96.19 252 GLU A CA 1
ATOM 2049 C C . GLU A 1 252 ? -23.656 0.675 19.795 1.00 96.19 252 GLU A C 1
ATOM 2051 O O . GLU A 1 252 ? -23.633 0.154 20.907 1.00 96.19 252 GLU A O 1
ATOM 2056 N N . ILE A 1 253 ? -23.079 1.852 19.545 1.00 96.31 253 ILE A N 1
ATOM 2057 C CA . ILE A 1 253 ? -22.467 2.670 20.595 1.00 96.31 253 ILE A CA 1
ATOM 2058 C C . ILE A 1 253 ? -23.283 3.946 20.759 1.00 96.31 253 ILE A C 1
ATOM 2060 O O . ILE A 1 253 ? -23.480 4.686 19.794 1.00 96.31 253 ILE A O 1
ATOM 2064 N N . LYS A 1 254 ? -23.733 4.212 21.986 1.00 96.00 254 LYS A N 1
ATOM 2065 C CA . LYS A 1 254 ? -24.454 5.431 22.371 1.00 96.00 254 LYS A CA 1
ATOM 2066 C C . LYS A 1 254 ? -23.694 6.168 23.459 1.00 96.00 254 LYS A C 1
ATOM 2068 O O . LYS A 1 254 ? -23.090 5.548 24.327 1.00 96.00 254 LYS A O 1
ATOM 2073 N N . THR A 1 255 ? -23.759 7.492 23.445 1.00 95.56 255 THR A N 1
ATOM 2074 C CA . THR A 1 255 ? -23.278 8.306 24.564 1.00 95.56 255 THR A CA 1
ATOM 2075 C C . THR A 1 255 ? -24.323 8.287 25.674 1.00 95.56 255 THR A C 1
ATOM 2077 O O . THR A 1 255 ? -25.446 8.738 25.462 1.00 95.56 255 THR A O 1
ATOM 2080 N N . LEU A 1 256 ? -23.960 7.759 26.843 1.00 94.25 256 LEU A N 1
ATOM 2081 C CA . LEU A 1 256 ? -24.789 7.799 28.049 1.00 94.25 256 LEU A CA 1
ATOM 2082 C C . LEU A 1 256 ? -24.709 9.172 28.706 1.00 94.25 256 LEU A C 1
ATOM 2084 O O . LEU A 1 256 ? -25.726 9.814 28.949 1.00 94.25 256 LEU A O 1
ATOM 2088 N N . HIS A 1 257 ? -23.482 9.623 28.959 1.00 93.62 257 HIS A N 1
ATOM 2089 C CA . HIS A 1 257 ? -23.213 10.916 29.566 1.00 93.62 257 HIS A CA 1
ATOM 2090 C C . HIS A 1 257 ? -22.125 11.633 28.782 1.00 93.62 257 HIS A C 1
ATOM 2092 O O . HIS A 1 257 ? -21.135 11.033 28.361 1.00 93.62 257 HIS A O 1
ATOM 2098 N N . ARG A 1 258 ? -22.326 12.936 28.601 1.00 94.44 258 ARG A N 1
ATOM 2099 C CA . ARG A 1 258 ? -21.354 13.858 28.024 1.00 94.44 258 ARG A CA 1
ATOM 2100 C C . ARG A 1 258 ? -21.234 15.041 28.962 1.00 94.44 258 ARG A C 1
ATOM 2102 O O . ARG A 1 258 ? -22.191 15.797 29.115 1.00 94.44 258 ARG A O 1
ATOM 2109 N N . GLU A 1 259 ? -20.071 15.199 29.569 1.00 94.12 259 GLU A N 1
ATOM 2110 C CA . GLU A 1 259 ? -19.841 16.229 30.575 1.00 94.12 259 GLU A CA 1
ATOM 2111 C C . GLU A 1 259 ? -18.582 17.025 30.249 1.00 94.12 259 GLU A C 1
ATOM 2113 O O . GLU A 1 259 ? -17.559 16.469 29.857 1.00 94.12 259 GLU A O 1
ATOM 2118 N N . THR A 1 260 ? -18.648 18.343 30.412 1.00 94.38 260 THR A N 1
ATOM 2119 C CA . THR A 1 260 ? -17.474 19.203 30.264 1.00 94.38 260 THR A CA 1
ATOM 2120 C C . THR A 1 260 ? -16.801 19.369 31.620 1.00 94.38 260 THR A C 1
ATOM 2122 O O . THR A 1 260 ? -17.315 20.075 32.486 1.00 94.38 260 THR A O 1
ATOM 2125 N N . VAL A 1 261 ? -15.627 18.765 31.790 1.00 90.81 261 VAL A N 1
ATOM 2126 C CA . VAL A 1 261 ? -14.825 18.844 33.016 1.00 90.81 261 VAL A CA 1
ATOM 2127 C C . VAL A 1 261 ? -13.572 19.672 32.735 1.00 90.81 261 VAL A C 1
ATOM 2129 O O . VAL A 1 261 ? -12.614 19.236 32.091 1.00 90.81 261 VAL A O 1
ATOM 2132 N N . GLY A 1 262 ? -13.575 20.923 33.200 1.00 89.81 262 GLY A N 1
ATOM 2133 C CA . GLY A 1 262 ? -12.480 21.863 32.962 1.00 89.81 262 GLY A CA 1
ATOM 2134 C C . GLY A 1 262 ? -12.294 22.173 31.471 1.00 89.81 262 GLY A C 1
ATOM 2135 O O . GLY A 1 262 ? -13.108 22.871 30.876 1.00 89.81 262 GLY A O 1
ATOM 2136 N N . LYS A 1 263 ? -11.199 21.685 30.873 1.00 89.44 263 LYS A N 1
ATOM 2137 C CA . LYS A 1 263 ? -10.881 21.857 29.437 1.00 89.44 263 LYS A CA 1
ATOM 2138 C C . LYS A 1 263 ? -11.137 20.598 28.596 1.00 89.44 263 LYS A C 1
ATOM 2140 O O . LYS A 1 263 ? -10.720 20.548 27.437 1.00 89.44 263 LYS A O 1
ATOM 2145 N N . LEU A 1 264 ? -11.768 19.582 29.180 1.00 92.44 264 LEU A N 1
ATOM 2146 C CA . LEU A 1 264 ? -12.061 18.310 28.531 1.00 92.44 264 LEU A CA 1
ATOM 2147 C C . LEU A 1 264 ? -13.568 18.090 28.432 1.00 92.44 264 LEU A C 1
ATOM 2149 O O . LEU A 1 264 ? -14.329 18.573 29.266 1.00 92.44 264 LEU A O 1
ATOM 2153 N N . ILE A 1 265 ? -13.977 17.336 27.420 1.00 94.94 265 ILE A N 1
ATOM 2154 C CA . ILE A 1 265 ? -15.310 16.748 27.322 1.00 94.94 265 ILE A CA 1
ATOM 2155 C C . ILE A 1 265 ? -15.145 15.251 27.569 1.00 94.94 265 ILE A C 1
ATOM 2157 O O . ILE A 1 265 ? -14.471 14.560 26.808 1.00 94.94 265 ILE A O 1
ATOM 2161 N N . GLU A 1 266 ? -15.726 14.752 28.645 1.00 94.88 266 GLU A N 1
ATOM 2162 C CA . GLU A 1 266 ? -15.704 13.338 28.992 1.00 94.88 266 GLU A CA 1
ATOM 2163 C C . GLU A 1 266 ? -16.966 12.656 28.471 1.00 94.88 266 GLU A C 1
ATOM 2165 O O . GLU A 1 266 ? -18.081 13.148 28.664 1.00 94.88 266 GLU A O 1
ATOM 2170 N N . HIS A 1 267 ? -16.775 11.515 27.812 1.00 95.12 267 HIS A N 1
ATOM 2171 C CA . HIS A 1 267 ? -17.852 10.660 27.331 1.00 95.12 267 HIS A CA 1
ATOM 2172 C C . HIS A 1 267 ? -17.892 9.355 28.118 1.00 95.12 267 HIS A C 1
ATOM 2174 O O . HIS A 1 267 ? -16.902 8.618 28.145 1.00 95.12 267 HIS A O 1
ATOM 2180 N N . ASP A 1 268 ? -19.054 9.047 28.685 1.00 94.88 268 ASP A N 1
ATOM 2181 C CA . ASP A 1 268 ? -19.415 7.683 29.059 1.00 94.88 268 ASP A CA 1
ATOM 2182 C C . ASP A 1 268 ? -20.257 7.082 27.949 1.00 94.88 268 ASP A C 1
ATOM 2184 O O . ASP A 1 268 ? -21.268 7.658 27.534 1.00 94.88 268 ASP A O 1
ATOM 2188 N N . LEU A 1 269 ? -19.843 5.921 27.467 1.00 96.31 269 LEU A N 1
ATOM 2189 C CA . LEU A 1 269 ? -20.465 5.257 26.336 1.00 96.31 269 LEU A CA 1
ATOM 2190 C C . LEU A 1 269 ? -21.130 3.953 26.781 1.00 96.31 269 LEU A C 1
ATOM 2192 O O . LEU A 1 269 ? -20.659 3.278 27.692 1.00 96.31 269 LEU A O 1
ATOM 2196 N N . LEU A 1 270 ? -22.201 3.576 26.096 1.00 96.69 270 LEU A N 1
ATOM 2197 C CA . LEU A 1 270 ? -22.808 2.254 26.150 1.00 96.69 270 LEU A CA 1
ATOM 2198 C C . LEU A 1 270 ? -22.553 1.570 24.815 1.00 96.69 270 LEU A C 1
ATOM 2200 O O . LEU A 1 270 ? -22.983 2.081 23.782 1.00 96.69 270 LEU A O 1
ATOM 2204 N N . ALA A 1 271 ? -21.865 0.436 24.841 1.00 96.94 271 ALA A N 1
ATOM 2205 C CA . ALA A 1 271 ? -21.681 -0.436 23.694 1.00 96.94 271 ALA A CA 1
ATOM 2206 C C . ALA A 1 271 ? -22.600 -1.654 23.835 1.00 96.94 271 ALA A C 1
ATOM 2208 O O . ALA A 1 271 ? -22.341 -2.555 24.630 1.00 96.94 271 ALA A O 1
ATOM 2209 N N . THR A 1 272 ? -23.669 -1.680 23.050 1.00 96.75 272 THR A N 1
ATOM 2210 C CA . THR A 1 272 ? -24.630 -2.783 22.991 1.00 96.75 272 THR A CA 1
ATOM 2211 C C . THR A 1 272 ? -24.204 -3.748 21.888 1.00 96.75 272 THR A C 1
ATOM 2213 O O . THR A 1 272 ? -24.172 -3.384 20.711 1.00 96.75 272 THR A O 1
ATOM 2216 N N . VAL A 1 273 ? -23.849 -4.976 22.263 1.00 96.25 273 VAL A N 1
ATOM 2217 C CA . VAL A 1 273 ? -23.339 -6.023 21.371 1.00 96.25 273 VAL A CA 1
ATOM 2218 C C . VAL A 1 273 ? -24.388 -7.119 21.212 1.00 96.25 273 VAL A C 1
ATOM 2220 O O . VAL A 1 273 ? -24.620 -7.909 22.126 1.00 96.25 273 VAL A O 1
ATOM 2223 N N . HIS A 1 274 ? -24.988 -7.206 20.029 1.00 96.00 274 HIS A N 1
ATOM 2224 C CA . HIS A 1 274 ? -25.904 -8.279 19.652 1.00 96.00 274 HIS A CA 1
ATOM 2225 C C . HIS A 1 274 ? -25.159 -9.300 18.799 1.00 96.00 274 HIS A C 1
ATOM 2227 O O . HIS A 1 274 ? -24.808 -9.009 17.657 1.00 96.00 274 HIS A O 1
ATOM 2233 N N . GLN A 1 275 ? -24.907 -10.492 19.341 1.00 92.56 275 GLN A N 1
ATOM 2234 C CA . GLN A 1 275 ? -24.074 -11.494 18.663 1.00 92.56 275 GLN A CA 1
ATOM 2235 C C . GLN A 1 275 ? -24.770 -12.145 17.454 1.00 92.56 275 GLN A C 1
ATOM 2237 O O . GLN A 1 275 ? -24.112 -12.485 16.472 1.00 92.56 275 GLN A O 1
ATOM 2242 N N . GLY A 1 276 ? -26.101 -12.259 17.489 1.00 92.06 276 GLY A N 1
ATOM 2243 C CA . GLY A 1 276 ? -26.853 -13.026 16.491 1.00 92.06 276 GLY A CA 1
ATOM 2244 C C . GLY A 1 276 ? -26.664 -14.543 16.660 1.00 92.06 276 GLY A C 1
ATOM 2245 O O . GLY A 1 276 ? -26.192 -14.978 17.717 1.00 92.06 276 GLY A O 1
ATOM 2246 N N . PRO A 1 277 ? -27.038 -15.353 15.653 1.00 92.81 277 PRO A N 1
ATOM 2247 C CA . PRO A 1 277 ? -26.878 -16.802 15.705 1.00 92.81 277 PRO A CA 1
ATOM 2248 C C . PRO A 1 277 ? -25.402 -17.210 15.658 1.00 92.81 277 PRO A C 1
ATOM 2250 O O . PRO A 1 277 ? -24.567 -16.551 15.028 1.00 92.81 277 PRO A O 1
ATOM 2253 N N . GLN A 1 278 ? -25.083 -18.340 16.293 1.00 94.19 278 GLN A N 1
ATOM 2254 C CA . GLN A 1 278 ? -23.781 -18.981 16.126 1.00 94.19 278 GLN A CA 1
ATOM 2255 C C . GLN A 1 278 ? -23.777 -19.776 14.816 1.00 94.19 278 GLN A C 1
ATOM 2257 O O . GLN A 1 278 ? -24.646 -20.614 14.584 1.00 94.19 278 GLN A O 1
ATOM 2262 N N . VAL A 1 279 ? -22.793 -19.520 13.958 1.00 96.06 279 VAL A N 1
ATOM 2263 C CA . VAL A 1 279 ? -22.742 -20.056 12.595 1.00 96.06 279 VAL A CA 1
ATOM 2264 C C . VAL A 1 279 ? -21.524 -20.954 12.417 1.00 96.06 279 VAL A C 1
ATOM 2266 O O . VAL A 1 279 ? -20.407 -20.614 12.805 1.00 96.06 279 VAL A O 1
ATOM 2269 N N . THR A 1 280 ? -21.734 -22.093 11.771 1.00 96.75 280 THR A N 1
ATOM 2270 C CA . THR A 1 280 ? -20.701 -23.023 11.312 1.00 96.75 280 THR A CA 1
ATOM 2271 C C . THR A 1 280 ? -20.328 -22.745 9.858 1.00 96.75 280 THR A C 1
ATOM 2273 O O . THR A 1 280 ? -21.138 -22.273 9.051 1.00 96.75 280 THR A O 1
ATOM 2276 N N . LEU A 1 281 ? -19.067 -22.999 9.522 1.00 96.75 281 LEU A N 1
ATOM 2277 C CA . LEU A 1 281 ? -18.551 -22.883 8.172 1.00 96.75 281 LEU A CA 1
ATOM 2278 C C . LEU A 1 281 ? -19.019 -24.085 7.348 1.00 96.75 281 LEU A C 1
ATOM 2280 O O . LEU A 1 281 ? -18.620 -25.219 7.599 1.00 96.75 281 LEU A O 1
ATOM 2284 N N . GLY A 1 282 ? -19.841 -23.819 6.342 1.00 95.19 282 GLY A N 1
ATOM 2285 C CA . GLY A 1 282 ? -20.268 -24.801 5.356 1.00 95.19 282 GLY A CA 1
ATOM 2286 C C . GLY A 1 282 ? -19.210 -25.045 4.284 1.00 95.19 282 GLY A C 1
ATOM 2287 O O . GLY A 1 282 ? -18.006 -24.969 4.523 1.00 95.19 282 GLY A O 1
ATOM 2288 N N . LYS A 1 283 ? -19.673 -25.310 3.060 1.00 95.12 283 LYS A N 1
ATOM 2289 C CA . LYS A 1 283 ? -18.798 -25.589 1.916 1.00 95.12 283 LYS A CA 1
ATOM 2290 C C . LYS A 1 283 ? -17.889 -24.399 1.585 1.00 95.12 283 LYS A C 1
ATOM 2292 O O . LYS A 1 283 ? -18.377 -23.274 1.447 1.00 95.12 283 LYS A O 1
ATOM 2297 N N . VAL A 1 284 ? -16.599 -24.660 1.367 1.00 96.44 284 VAL A N 1
ATOM 2298 C CA . VAL A 1 284 ? -15.633 -23.669 0.862 1.00 96.44 284 VAL A CA 1
ATOM 2299 C C . VAL A 1 284 ? -15.406 -23.889 -0.634 1.00 96.44 284 VAL A C 1
ATOM 2301 O O . VAL A 1 284 ? -14.837 -24.897 -1.056 1.00 96.44 284 VAL A O 1
ATOM 2304 N N . ALA A 1 285 ? -15.854 -22.939 -1.453 1.00 96.00 285 ALA A N 1
ATOM 2305 C CA . ALA A 1 285 ? -15.817 -23.014 -2.911 1.00 96.00 285 ALA A CA 1
ATOM 2306 C C . ALA A 1 285 ? -14.936 -21.922 -3.540 1.00 96.00 285 ALA A C 1
ATOM 2308 O O . ALA A 1 285 ? -14.653 -20.885 -2.938 1.00 96.00 285 ALA A O 1
ATOM 2309 N N . PHE A 1 286 ? -14.522 -22.157 -4.785 1.00 97.25 286 PHE A N 1
ATOM 2310 C CA . PHE A 1 286 ? -13.707 -21.244 -5.587 1.00 97.25 286 PHE A CA 1
ATOM 2311 C C . PHE A 1 286 ? -14.325 -21.117 -6.976 1.00 97.25 286 PHE A C 1
ATOM 2313 O O . PHE A 1 286 ? -14.663 -22.134 -7.588 1.00 97.25 286 PHE A O 1
ATOM 2320 N N . ALA A 1 287 ? -14.475 -19.889 -7.466 1.00 97.19 287 ALA A N 1
ATOM 2321 C CA . ALA A 1 287 ? -15.050 -19.622 -8.780 1.00 97.19 287 ALA A CA 1
ATOM 2322 C C . ALA A 1 287 ? -14.271 -18.531 -9.523 1.00 97.19 287 ALA A C 1
ATOM 2324 O O . ALA A 1 287 ? -13.764 -17.600 -8.904 1.00 97.19 287 ALA A O 1
ATOM 2325 N N . GLY A 1 288 ? -14.222 -18.626 -10.855 1.00 95.69 288 GLY A N 1
ATOM 2326 C CA . GLY A 1 288 ? -13.565 -17.646 -11.732 1.00 95.69 288 GLY A CA 1
ATOM 2327 C C . GLY A 1 288 ? -12.076 -17.901 -12.008 1.00 95.69 288 GLY A C 1
ATOM 2328 O O . GLY A 1 288 ? -11.453 -17.135 -12.739 1.00 95.69 288 GLY A O 1
ATOM 2329 N N . GLN A 1 289 ? -11.505 -18.983 -11.471 1.00 94.44 289 GLN A N 1
ATOM 2330 C CA . GLN A 1 289 ? -10.200 -19.497 -11.889 1.00 94.44 289 GLN A CA 1
ATOM 2331 C C . GLN A 1 289 ? -10.282 -20.122 -13.291 1.00 94.44 289 GLN A C 1
ATOM 2333 O O . GLN A 1 289 ? -11.222 -20.858 -13.590 1.00 94.44 289 GLN A O 1
ATOM 2338 N N . GLU A 1 290 ? -9.283 -19.858 -14.133 1.00 93.81 290 GLU A N 1
ATOM 2339 C CA . GLU A 1 290 ? -9.177 -20.418 -15.488 1.00 93.81 290 GLU A CA 1
ATOM 2340 C C . GLU A 1 290 ? -8.039 -21.437 -15.563 1.00 93.81 290 GLU A C 1
ATOM 2342 O O . GLU A 1 290 ? -8.238 -22.577 -15.985 1.00 93.81 290 GLU A O 1
ATOM 2347 N N . LYS A 1 291 ? -6.836 -21.039 -15.131 1.00 93.94 291 LYS A N 1
ATOM 2348 C CA . LYS A 1 291 ? -5.630 -21.877 -15.175 1.00 93.94 291 LYS A CA 1
ATOM 2349 C C . LYS A 1 291 ? -5.224 -22.376 -13.798 1.00 93.94 291 LYS A C 1
ATOM 2351 O O . LYS A 1 291 ? -4.653 -23.460 -13.684 1.00 93.94 291 LYS A O 1
ATOM 2356 N N . THR A 1 292 ? -5.478 -21.590 -12.756 1.00 95.44 292 THR A N 1
ATOM 2357 C CA . THR A 1 292 ? -5.042 -21.886 -11.389 1.00 95.44 292 THR A CA 1
ATOM 2358 C C . THR A 1 292 ? -5.792 -23.092 -10.849 1.00 95.44 292 THR A C 1
ATOM 2360 O O . THR A 1 292 ? -7.021 -23.138 -10.863 1.00 95.44 292 THR A O 1
ATOM 2363 N N . LYS A 1 293 ? -5.062 -24.081 -10.333 1.00 94.94 293 LYS A N 1
ATOM 2364 C CA . LYS A 1 293 ? -5.676 -25.293 -9.790 1.00 94.94 293 LYS A CA 1
ATOM 2365 C C . LYS A 1 293 ? -6.375 -24.988 -8.471 1.00 94.94 293 LYS A C 1
ATOM 2367 O O . LYS A 1 293 ? -5.764 -24.468 -7.537 1.00 94.94 293 LYS A O 1
ATOM 2372 N N . GLU A 1 294 ? -7.623 -25.429 -8.348 1.00 94.38 294 GLU A N 1
ATOM 2373 C CA . GLU A 1 294 ? -8.419 -25.276 -7.124 1.00 94.38 294 GLU A CA 1
ATOM 2374 C C . GLU A 1 294 ? -7.719 -25.880 -5.893 1.00 94.38 294 GLU A C 1
ATOM 2376 O O . GLU A 1 294 ? -7.810 -25.341 -4.793 1.00 94.38 294 GLU A O 1
ATOM 2381 N N . SER A 1 295 ? -6.942 -26.956 -6.065 1.00 92.00 295 SER A N 1
ATOM 2382 C CA . SER A 1 295 ? -6.154 -27.563 -4.984 1.00 92.00 295 SER A CA 1
ATOM 2383 C C . SER A 1 295 ? -5.131 -26.602 -4.365 1.00 92.00 295 SER A C 1
ATOM 2385 O O . SER A 1 295 ? -4.891 -26.657 -3.159 1.00 92.00 295 SER A O 1
ATOM 2387 N N . ILE A 1 296 ? -4.541 -25.708 -5.169 1.00 91.31 296 ILE A N 1
ATOM 2388 C CA . ILE A 1 296 ? -3.604 -24.679 -4.694 1.00 91.31 296 ILE A CA 1
ATOM 2389 C C . ILE A 1 296 ? -4.358 -23.654 -3.851 1.00 91.31 296 ILE A C 1
ATOM 2391 O O . ILE A 1 296 ? -3.927 -23.315 -2.749 1.00 91.31 296 ILE A O 1
ATOM 2395 N N . MET A 1 297 ? -5.532 -23.232 -4.321 1.00 93.19 297 MET A N 1
ATOM 2396 C CA . MET A 1 297 ? -6.382 -22.275 -3.615 1.00 93.19 297 MET A CA 1
ATOM 2397 C C . MET A 1 297 ? -6.888 -22.842 -2.279 1.00 93.19 297 MET A C 1
ATOM 2399 O O . MET A 1 297 ? -6.759 -22.185 -1.245 1.00 93.19 297 MET A O 1
ATOM 2403 N N . LYS A 1 298 ? -7.358 -24.099 -2.270 1.00 92.50 298 LYS A N 1
ATOM 2404 C CA . LYS A 1 298 ? -7.756 -24.834 -1.055 1.00 92.50 298 LYS A CA 1
ATOM 2405 C C . LYS A 1 298 ? -6.635 -24.883 -0.021 1.00 92.50 298 LYS A C 1
ATOM 2407 O O . LYS A 1 298 ? -6.844 -24.521 1.136 1.00 92.50 298 LYS A O 1
ATOM 2412 N N . LYS A 1 299 ? -5.424 -25.268 -0.446 1.00 89.00 299 LYS A N 1
ATOM 2413 C CA . LYS A 1 299 ? -4.239 -25.323 0.428 1.00 89.00 299 LYS A CA 1
ATOM 2414 C C . LYS A 1 299 ? -3.889 -23.945 1.008 1.00 89.00 299 LYS A C 1
ATOM 2416 O O . LYS A 1 299 ? -3.471 -23.859 2.163 1.00 89.00 299 LYS A O 1
ATOM 2421 N N . ARG A 1 300 ? -4.072 -22.874 0.231 1.00 88.50 300 ARG A N 1
ATOM 2422 C CA . ARG A 1 300 ? -3.746 -21.495 0.625 1.00 88.50 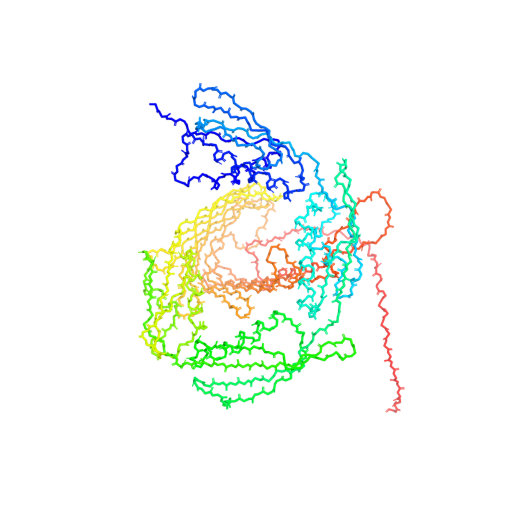300 ARG A CA 1
ATOM 2423 C C . ARG A 1 300 ? -4.739 -20.916 1.637 1.00 88.50 300 ARG A C 1
ATOM 2425 O O . ARG A 1 300 ? -4.319 -20.215 2.556 1.00 88.50 300 ARG A O 1
ATOM 2432 N N . VAL A 1 301 ? -6.031 -21.223 1.513 1.00 91.94 301 VAL A N 1
ATOM 2433 C CA . VAL A 1 301 ? -7.091 -20.690 2.390 1.00 91.94 301 VAL A CA 1
ATOM 2434 C C . VAL A 1 301 ? -7.089 -21.319 3.790 1.00 91.94 301 VAL A C 1
ATOM 2436 O O . VAL A 1 301 ? -7.338 -20.609 4.762 1.00 91.94 301 VAL A O 1
ATOM 2439 N N . ARG A 1 302 ? -6.688 -22.591 3.940 1.00 87.81 302 ARG A N 1
ATOM 2440 C CA . ARG A 1 302 ? -6.564 -23.289 5.246 1.00 87.81 302 ARG A CA 1
ATOM 2441 C C . ARG A 1 302 ? -7.815 -23.173 6.139 1.00 87.81 302 ARG A C 1
ATOM 2443 O O . ARG A 1 302 ? -7.694 -22.934 7.337 1.00 87.81 302 ARG A O 1
ATOM 2450 N N . LEU A 1 303 ? -8.996 -23.315 5.550 1.00 92.62 303 LEU A N 1
ATOM 2451 C CA . LEU A 1 303 ? -10.260 -23.402 6.281 1.00 92.62 303 LEU A CA 1
ATOM 2452 C C . LEU A 1 303 ? -10.731 -24.853 6.336 1.00 92.62 303 LEU A C 1
ATOM 2454 O O . LEU A 1 303 ? -10.483 -25.611 5.394 1.00 92.62 303 LEU A O 1
ATOM 2458 N N . GLN A 1 304 ? -11.404 -25.226 7.422 1.00 92.69 304 GLN A N 1
ATOM 2459 C CA . GLN A 1 304 ? -11.975 -26.558 7.601 1.00 92.69 304 GLN A CA 1
ATOM 2460 C C . GLN A 1 304 ? -13.498 -26.472 7.640 1.00 92.69 304 GLN A C 1
ATOM 2462 O O . GLN A 1 304 ? -14.071 -25.824 8.509 1.00 92.69 304 GLN A O 1
ATOM 2467 N N . GLU A 1 305 ? -14.163 -27.138 6.699 1.00 93.94 305 GLU A N 1
ATOM 2468 C CA . GLU A 1 305 ? -15.625 -27.241 6.700 1.00 93.94 305 GLU A CA 1
ATOM 2469 C C . GLU A 1 305 ? -16.102 -27.904 8.007 1.00 93.94 305 GLU A C 1
ATOM 2471 O O . GLU A 1 305 ? -15.502 -28.871 8.480 1.00 93.94 305 GLU A O 1
ATOM 2476 N N . GLY A 1 306 ? -17.164 -27.364 8.604 1.00 93.56 306 GLY A N 1
ATOM 2477 C CA . GLY A 1 306 ? -17.721 -27.784 9.890 1.00 93.56 306 GLY A CA 1
ATOM 2478 C C . GLY A 1 306 ? -17.162 -27.057 11.121 1.00 93.56 306 GLY A C 1
ATOM 2479 O O . GLY A 1 306 ? -17.744 -27.185 12.197 1.00 93.56 306 GLY A O 1
ATOM 2480 N N . GLU A 1 307 ? -16.079 -26.278 11.005 1.00 95.50 307 GLU A N 1
ATOM 2481 C CA . GLU A 1 307 ? -15.602 -25.436 12.116 1.00 95.50 307 GLU A CA 1
ATOM 2482 C C . GLU A 1 307 ? -16.521 -24.216 12.345 1.00 95.50 307 GLU A C 1
ATOM 2484 O O . GLU A 1 307 ? -17.332 -23.868 11.489 1.00 95.50 307 GLU A O 1
ATOM 2489 N N . LEU A 1 308 ? -16.411 -23.531 13.489 1.00 96.31 308 LEU A N 1
ATOM 2490 C CA . LEU A 1 308 ? -17.141 -22.274 13.714 1.00 96.31 308 LEU A CA 1
ATOM 2491 C C . LEU A 1 308 ? -16.713 -21.207 12.695 1.00 96.31 308 LEU A C 1
ATOM 2493 O O . LEU A 1 308 ? -15.518 -20.989 12.469 1.00 96.31 308 LEU A O 1
ATOM 2497 N N . LEU A 1 309 ? -17.683 -20.511 12.096 1.00 96.19 309 LEU A N 1
ATOM 2498 C CA . LEU A 1 309 ? -17.419 -19.503 11.077 1.00 96.19 309 LEU A CA 1
ATOM 2499 C C . LEU A 1 309 ? -16.717 -18.289 11.691 1.00 96.19 309 LEU A C 1
ATOM 2501 O O . LEU A 1 309 ? -17.341 -17.396 12.262 1.00 96.19 309 LEU A O 1
ATOM 2505 N N . ASN A 1 310 ? -15.408 -18.220 11.472 1.00 95.31 310 ASN A N 1
ATOM 2506 C CA . ASN A 1 310 ? -14.600 -17.068 11.826 1.00 95.31 310 ASN A CA 1
ATOM 2507 C C . ASN A 1 310 ? -14.290 -16.224 10.583 1.00 95.31 310 ASN A C 1
ATOM 2509 O O . ASN A 1 310 ? -13.467 -16.593 9.739 1.00 95.31 310 ASN A O 1
ATOM 2513 N N . ARG A 1 311 ? -14.915 -15.045 10.492 1.00 94.25 311 ARG A N 1
ATOM 2514 C CA . ARG A 1 311 ? -14.722 -14.109 9.370 1.00 94.25 311 ARG A CA 1
ATOM 2515 C C . ARG A 1 311 ? -13.276 -13.643 9.208 1.00 94.25 311 ARG A C 1
ATOM 2517 O O . ARG A 1 311 ? -12.869 -13.357 8.088 1.00 94.25 311 ARG A O 1
ATOM 2524 N N . ILE A 1 312 ? -12.499 -13.613 10.288 1.00 94.00 312 ILE A N 1
ATOM 2525 C CA . ILE A 1 312 ? -11.084 -13.226 10.266 1.00 94.00 312 ILE A CA 1
ATOM 2526 C C . ILE A 1 312 ? -10.284 -14.287 9.516 1.00 94.00 312 ILE A C 1
ATOM 2528 O O . ILE A 1 312 ? -9.562 -13.948 8.586 1.00 94.00 312 ILE A O 1
ATOM 2532 N N . LYS A 1 313 ? -10.486 -15.577 9.824 1.00 94.25 313 LYS A N 1
ATOM 2533 C CA . LYS A 1 313 ? -9.840 -16.679 9.086 1.00 94.25 313 LYS A CA 1
ATOM 2534 C C . LYS A 1 313 ? -10.220 -16.672 7.600 1.00 94.25 313 LYS A C 1
ATOM 2536 O O . LYS A 1 313 ? -9.375 -16.925 6.743 1.00 94.25 313 LYS A O 1
ATOM 2541 N N . VAL A 1 314 ? -11.480 -16.360 7.287 1.00 96.12 314 VAL A N 1
ATOM 2542 C CA . VAL A 1 314 ? -11.963 -16.250 5.900 1.00 96.12 314 VAL A CA 1
ATOM 2543 C C . VAL A 1 314 ? -11.261 -15.110 5.150 1.00 96.12 314 VAL A C 1
ATOM 2545 O O . VAL A 1 314 ? -10.790 -15.304 4.023 1.00 96.12 314 VAL A O 1
ATOM 2548 N N . GLU A 1 315 ? -11.135 -13.948 5.788 1.00 95.19 315 GLU A N 1
ATOM 2549 C CA . GLU A 1 315 ? -10.461 -12.765 5.248 1.00 95.19 315 GLU A CA 1
ATOM 2550 C C . GLU A 1 315 ? -8.938 -12.953 5.133 1.00 95.19 315 GLU A C 1
ATOM 2552 O O . GLU A 1 315 ? -8.320 -12.534 4.150 1.00 95.19 315 GLU A O 1
ATOM 2557 N N . GLU A 1 316 ? -8.317 -13.661 6.076 1.00 92.50 316 GLU A N 1
ATOM 2558 C CA . GLU A 1 316 ? -6.928 -14.110 5.964 1.00 92.50 316 GLU A CA 1
ATOM 2559 C C . GLU A 1 316 ? -6.742 -15.046 4.769 1.00 92.50 316 GLU A C 1
ATOM 2561 O O . GLU A 1 316 ? -5.763 -14.912 4.038 1.00 92.50 316 GLU A O 1
ATOM 2566 N N . GLY A 1 317 ? -7.682 -15.966 4.529 1.00 94.06 317 GLY A N 1
ATOM 2567 C CA . GLY A 1 317 ? -7.689 -16.810 3.336 1.00 94.06 317 GLY A CA 1
ATOM 2568 C C . GLY A 1 317 ? -7.742 -15.980 2.050 1.00 94.06 317 GLY A C 1
ATOM 2569 O O . GLY A 1 317 ? -6.964 -16.223 1.126 1.00 94.06 317 GLY A O 1
ATOM 2570 N N . ARG A 1 318 ? -8.586 -14.938 2.018 1.00 96.06 318 ARG A N 1
ATOM 2571 C CA . ARG A 1 318 ? -8.680 -13.987 0.894 1.00 96.06 318 ARG A CA 1
ATOM 2572 C C . ARG A 1 318 ? -7.354 -13.259 0.681 1.00 96.06 318 ARG A C 1
ATOM 2574 O O . ARG A 1 318 ? -6.871 -13.166 -0.446 1.00 96.06 318 ARG A O 1
ATOM 2581 N N . SER A 1 319 ? -6.748 -12.788 1.768 1.00 92.12 319 SER A N 1
ATOM 2582 C CA . SER A 1 319 ? -5.459 -12.091 1.761 1.00 92.12 319 SER A CA 1
ATOM 2583 C C . SER A 1 319 ? -4.326 -13.002 1.284 1.00 92.12 319 SER A C 1
ATOM 2585 O O . SER A 1 319 ? -3.541 -12.604 0.428 1.00 92.12 319 SER A O 1
ATOM 2587 N N . ARG A 1 320 ? -4.281 -14.256 1.751 1.00 90.25 320 ARG A N 1
ATOM 2588 C CA . ARG A 1 320 ? -3.305 -15.261 1.307 1.00 90.25 320 ARG A CA 1
ATOM 2589 C C . ARG A 1 320 ? -3.461 -15.580 -0.183 1.00 90.25 320 ARG A C 1
ATOM 2591 O O . ARG A 1 320 ? -2.448 -15.695 -0.873 1.00 90.25 320 ARG A O 1
ATOM 2598 N N . LEU A 1 321 ? -4.687 -15.677 -0.706 1.00 93.00 321 LEU A N 1
ATOM 2599 C CA . LEU A 1 321 ? -4.923 -15.824 -2.150 1.00 93.00 321 LEU A CA 1
ATOM 2600 C C . LEU A 1 321 ? -4.452 -14.598 -2.940 1.00 93.00 321 LEU A C 1
ATOM 2602 O O . LEU A 1 321 ? -3.779 -14.761 -3.953 1.00 93.00 321 LEU A O 1
ATOM 2606 N N . ALA A 1 322 ? -4.750 -13.383 -2.473 1.00 92.25 322 ALA A N 1
ATOM 2607 C CA . ALA A 1 322 ? -4.291 -12.155 -3.126 1.00 92.25 322 ALA A CA 1
ATOM 2608 C C . ALA A 1 322 ? -2.752 -12.068 -3.169 1.00 92.25 322 ALA A C 1
ATOM 2610 O O . ALA A 1 322 ? -2.173 -11.685 -4.183 1.00 92.25 322 ALA A O 1
ATOM 2611 N N . GLN A 1 323 ? -2.079 -12.510 -2.102 1.00 86.88 323 GLN A N 1
ATOM 2612 C CA . GLN A 1 323 ? -0.617 -12.578 -2.021 1.00 86.88 323 GLN A CA 1
ATOM 2613 C C . GLN A 1 323 ? 0.020 -13.580 -2.994 1.00 86.88 323 GLN A C 1
ATOM 2615 O O . GLN A 1 323 ? 1.218 -13.485 -3.234 1.00 86.88 323 GLN A O 1
ATOM 2620 N N . LEU A 1 324 ? -0.745 -14.508 -3.587 1.00 87.81 324 LEU A N 1
ATOM 2621 C CA . LEU A 1 324 ? -0.232 -15.395 -4.642 1.00 87.81 324 LEU A CA 1
ATOM 2622 C C . LEU A 1 324 ? 0.175 -14.611 -5.904 1.00 87.81 324 LEU A C 1
ATOM 2624 O O . LEU A 1 324 ? 0.850 -15.147 -6.777 1.00 87.81 324 LEU A O 1
ATOM 2628 N N . GLY A 1 325 ? -0.287 -13.363 -6.053 1.00 87.69 325 GLY A N 1
ATOM 2629 C CA . GLY A 1 325 ? 0.077 -12.494 -7.174 1.00 87.69 325 GLY A CA 1
ATOM 2630 C C . GLY A 1 325 ? -0.449 -12.957 -8.537 1.00 87.69 325 GLY A C 1
ATOM 2631 O O . GLY A 1 325 ? -0.045 -12.401 -9.552 1.00 87.69 325 GLY A O 1
ATOM 2632 N N . THR A 1 326 ? -1.326 -13.968 -8.549 1.00 90.44 326 THR A N 1
ATOM 2633 C CA . THR A 1 326 ? -1.952 -14.574 -9.738 1.00 90.44 326 THR A CA 1
ATOM 2634 C C . THR A 1 326 ? -3.306 -13.941 -10.073 1.00 90.44 326 THR A C 1
ATOM 2636 O O . THR A 1 326 ? -3.742 -13.960 -11.223 1.00 90.44 326 THR A O 1
ATOM 2639 N N . PHE A 1 327 ? -3.988 -13.380 -9.074 1.00 94.31 327 PHE A N 1
ATOM 2640 C CA . PHE A 1 327 ? -5.338 -12.842 -9.213 1.00 94.31 327 PHE A CA 1
ATOM 2641 C C . PHE A 1 327 ? -5.315 -11.313 -9.223 1.00 94.31 327 PHE A C 1
ATOM 2643 O O . PHE A 1 327 ? -4.679 -10.697 -8.371 1.00 94.31 327 PHE A O 1
ATOM 2650 N N . GLU A 1 328 ? -6.047 -10.707 -10.155 1.00 93.31 328 GLU A N 1
ATOM 2651 C CA . GLU A 1 328 ? -6.307 -9.263 -10.175 1.00 93.31 328 GLU A CA 1
ATOM 2652 C C . GLU A 1 328 ? -7.262 -8.869 -9.041 1.00 93.31 328 GLU A C 1
ATOM 2654 O O . GLU A 1 328 ? -7.107 -7.823 -8.413 1.00 93.31 328 GLU A O 1
ATOM 2659 N N . SER A 1 329 ? -8.237 -9.732 -8.741 1.00 95.44 329 SER A N 1
ATOM 2660 C CA . SER A 1 329 ? -9.168 -9.532 -7.633 1.00 95.44 329 SER A CA 1
ATOM 2661 C C . SER A 1 329 ? -9.573 -10.852 -6.989 1.00 95.44 329 SER A C 1
ATOM 2663 O O . SER A 1 329 ? -9.805 -11.839 -7.688 1.00 95.44 329 SER A O 1
ATOM 2665 N N . VAL A 1 330 ? -9.726 -10.838 -5.664 1.00 97.31 330 VAL A N 1
ATOM 2666 C CA . VAL A 1 330 ? -10.296 -11.933 -4.867 1.00 97.31 330 VAL A CA 1
ATOM 2667 C C . VAL A 1 330 ? -11.433 -11.346 -4.036 1.00 97.31 330 VAL A C 1
ATOM 2669 O O . VAL A 1 330 ? -11.188 -10.523 -3.150 1.00 97.31 330 VAL A O 1
ATOM 2672 N N . GLN A 1 331 ? -12.663 -11.750 -4.335 1.00 97.19 331 GLN A N 1
ATOM 2673 C CA . GLN A 1 331 ? -13.878 -11.318 -3.652 1.00 97.19 331 GLN A CA 1
ATOM 2674 C C . GLN A 1 331 ? -14.453 -12.467 -2.826 1.00 97.19 331 GLN A C 1
ATOM 2676 O O . GLN A 1 331 ? -14.414 -13.627 -3.233 1.00 97.19 331 GLN A O 1
ATOM 2681 N N . LEU A 1 332 ? -14.999 -12.132 -1.662 1.00 97.00 332 LEU A N 1
ATOM 2682 C CA . LEU A 1 332 ? -15.687 -13.079 -0.797 1.00 97.00 332 LEU A CA 1
ATOM 2683 C C . LEU A 1 332 ? -17.187 -12.997 -1.028 1.00 97.00 332 LEU A C 1
ATOM 2685 O O . LEU A 1 332 ? -17.762 -11.909 -1.026 1.00 97.00 332 LEU A O 1
ATOM 2689 N N . LYS A 1 333 ? -17.821 -14.157 -1.155 1.00 96.50 333 LYS A N 1
ATOM 2690 C CA . LYS A 1 333 ? -19.269 -14.304 -1.117 1.00 96.50 333 LYS A CA 1
ATOM 2691 C C . LYS A 1 333 ? -19.626 -15.303 -0.024 1.00 96.50 333 LYS A C 1
ATOM 2693 O O . LYS A 1 333 ? -19.050 -16.385 0.029 1.00 96.50 333 LYS A O 1
ATOM 2698 N N . TYR A 1 334 ? -20.558 -14.929 0.843 1.00 94.56 334 TYR A N 1
ATOM 2699 C CA . TYR A 1 334 ? -21.127 -15.830 1.840 1.00 94.56 334 TYR A CA 1
ATOM 2700 C C . TYR A 1 334 ? -22.457 -16.349 1.302 1.00 94.56 334 TYR A C 1
ATOM 2702 O O . TYR A 1 334 ? -23.341 -15.557 0.975 1.00 94.56 334 TYR A O 1
ATOM 2710 N N . ASP A 1 335 ? -22.578 -17.664 1.186 1.00 91.31 335 ASP A N 1
ATOM 2711 C CA . ASP A 1 335 ? -23.779 -18.335 0.706 1.00 91.31 335 ASP A CA 1
ATOM 2712 C C . ASP A 1 335 ? -24.506 -18.923 1.920 1.00 91.31 335 ASP A C 1
ATOM 2714 O O . ASP A 1 335 ? -24.023 -19.861 2.559 1.00 91.31 335 ASP A O 1
ATOM 2718 N N . GLN A 1 336 ? -25.644 -18.331 2.286 1.00 89.81 336 GLN A N 1
ATOM 2719 C CA . GLN A 1 336 ? -26.435 -18.806 3.417 1.00 89.81 336 GLN A CA 1
ATOM 2720 C C . GLN A 1 336 ? -27.142 -20.110 3.040 1.00 89.81 336 GLN A C 1
ATOM 2722 O O . GLN A 1 336 ? -27.981 -20.119 2.141 1.00 89.81 336 GLN A O 1
ATOM 2727 N N . VAL A 1 337 ? -26.772 -21.205 3.710 1.00 87.44 337 VAL A N 1
ATOM 2728 C CA . VAL A 1 337 ? -27.409 -22.518 3.529 1.00 87.44 337 VAL A CA 1
ATOM 2729 C C . VAL A 1 337 ? -28.613 -22.616 4.462 1.00 87.44 337 VAL A C 1
ATOM 2731 O O . VAL A 1 337 ? -29.714 -22.923 4.017 1.00 87.44 337 VAL A O 1
ATOM 2734 N N . ASP A 1 338 ? -28.406 -22.273 5.734 1.00 88.50 338 ASP A N 1
ATOM 2735 C CA . ASP A 1 338 ? -29.444 -22.114 6.752 1.00 88.50 338 ASP A CA 1
ATOM 2736 C C . ASP A 1 338 ? -29.031 -21.026 7.776 1.00 88.50 338 ASP A C 1
ATOM 2738 O O . ASP A 1 338 ? -28.117 -20.235 7.527 1.00 88.50 338 ASP A O 1
ATOM 2742 N N . GLU A 1 339 ? -29.742 -20.906 8.900 1.00 85.06 339 GLU A N 1
ATOM 2743 C CA . GLU A 1 339 ? -29.465 -19.901 9.943 1.00 85.06 339 GLU A CA 1
ATOM 2744 C C . GLU A 1 339 ? -28.136 -20.147 10.691 1.00 85.06 339 GLU A C 1
ATOM 2746 O O . GLU A 1 339 ? -27.487 -19.189 11.104 1.00 85.06 339 GLU A O 1
ATOM 2751 N N . HIS A 1 340 ? -27.686 -21.403 10.785 1.00 91.56 340 HIS A N 1
ATOM 2752 C CA . HIS A 1 340 ? -26.517 -21.846 11.556 1.00 91.56 340 HIS A CA 1
ATOM 2753 C C . HIS A 1 340 ? -25.375 -22.379 10.674 1.00 91.56 340 HIS A C 1
ATOM 2755 O O . HIS A 1 340 ? -24.341 -22.808 11.190 1.00 91.56 340 HIS A O 1
ATOM 2761 N N . ASN A 1 341 ? -25.525 -22.360 9.350 1.00 95.12 341 ASN A N 1
ATOM 2762 C CA . ASN A 1 341 ? -24.552 -22.872 8.393 1.00 95.12 341 ASN A CA 1
ATOM 2763 C C . ASN A 1 341 ? -24.429 -21.948 7.175 1.00 95.12 341 ASN A C 1
ATOM 2765 O O . ASN A 1 341 ? -25.408 -21.644 6.481 1.00 95.12 341 ASN A O 1
ATOM 2769 N N . ARG A 1 342 ? -23.200 -21.508 6.887 1.00 95.88 342 ARG A N 1
ATOM 2770 C CA . ARG A 1 342 ? -22.902 -20.641 5.740 1.00 95.88 342 ARG A CA 1
ATOM 2771 C C . ARG A 1 342 ? -21.686 -21.119 4.971 1.00 95.88 342 ARG A C 1
ATOM 2773 O O . ARG A 1 342 ? -20.597 -21.241 5.526 1.00 95.88 342 ARG A O 1
ATOM 2780 N N . GLY A 1 343 ? -21.869 -21.321 3.672 1.00 96.25 343 GLY A N 1
ATOM 2781 C CA . GLY A 1 343 ? -20.775 -21.550 2.740 1.00 96.25 343 GLY A CA 1
ATOM 2782 C C . GLY A 1 343 ? -20.013 -20.262 2.437 1.00 96.25 343 GLY A C 1
ATOM 2783 O O . GLY A 1 343 ? -20.535 -19.152 2.573 1.00 96.25 343 GLY A O 1
ATOM 2784 N N . VAL A 1 344 ? -18.767 -20.418 2.005 1.00 97.06 344 VAL A N 1
ATOM 2785 C CA . VAL A 1 344 ? -17.914 -19.312 1.564 1.00 97.06 344 VAL A CA 1
ATOM 2786 C C . VAL A 1 344 ? -17.411 -19.616 0.166 1.00 97.06 344 VAL A C 1
ATOM 2788 O O . VAL A 1 344 ? -16.739 -20.621 -0.055 1.00 97.06 344 VAL A O 1
ATOM 2791 N N . THR A 1 345 ? -17.680 -18.708 -0.763 1.00 97.44 345 THR A N 1
ATOM 2792 C CA . THR A 1 345 ? -17.166 -18.768 -2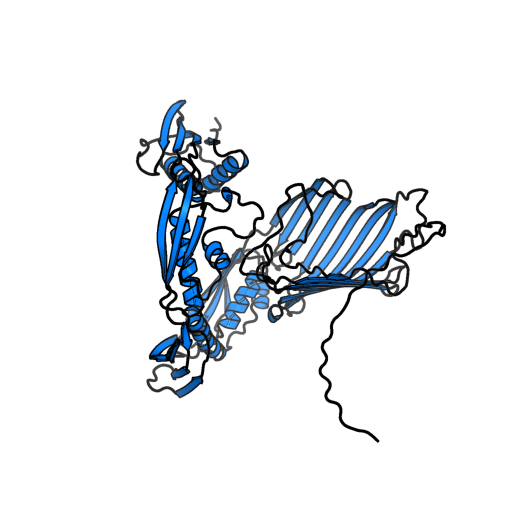.125 1.00 97.44 345 THR A CA 1
ATOM 2793 C C . THR A 1 345 ? -16.140 -17.657 -2.339 1.00 97.44 345 THR A C 1
ATOM 2795 O O . THR A 1 345 ? -16.439 -16.469 -2.191 1.00 97.44 345 THR A O 1
ATOM 2798 N N . TYR A 1 346 ? -14.920 -18.042 -2.711 1.00 98.00 346 TYR A N 1
ATOM 2799 C CA . TYR A 1 346 ? -13.874 -17.131 -3.168 1.00 98.00 346 TYR A CA 1
ATOM 2800 C C . TYR A 1 346 ? -14.015 -16.922 -4.678 1.00 98.00 346 TYR A C 1
ATOM 2802 O O . TYR A 1 346 ? -13.597 -17.765 -5.473 1.00 98.00 346 TYR A O 1
ATOM 2810 N N . ASN A 1 347 ? -14.598 -15.791 -5.068 1.00 97.88 347 ASN A N 1
ATOM 2811 C CA . ASN A 1 347 ? -14.704 -15.378 -6.463 1.00 97.88 347 ASN A CA 1
ATOM 2812 C C . ASN A 1 347 ? -13.402 -14.691 -6.876 1.00 97.88 347 ASN A C 1
ATOM 2814 O O . ASN A 1 347 ? -13.090 -13.594 -6.406 1.00 97.88 347 ASN A O 1
ATOM 2818 N N . VAL A 1 348 ? -12.633 -15.337 -7.741 1.00 97.50 348 VAL A N 1
ATOM 2819 C CA . VAL A 1 348 ? -11.356 -14.833 -8.233 1.00 97.50 348 VAL A CA 1
ATOM 2820 C C . VAL A 1 348 ? -11.454 -14.396 -9.683 1.00 97.50 348 VAL A C 1
ATOM 2822 O O . VAL A 1 348 ? -12.253 -14.909 -10.458 1.00 97.50 348 VAL A O 1
ATOM 2825 N N . ARG A 1 349 ? -10.607 -13.441 -10.049 1.00 97.06 349 ARG A N 1
ATOM 2826 C CA . ARG A 1 349 ? -10.351 -13.072 -11.438 1.00 97.06 349 ARG A CA 1
ATOM 2827 C C . ARG A 1 349 ? -8.856 -13.173 -11.670 1.00 97.06 349 ARG A C 1
ATOM 2829 O O . ARG A 1 349 ? -8.091 -12.453 -11.024 1.00 97.06 349 ARG A O 1
ATOM 2836 N N . GLU A 1 350 ? -8.441 -14.090 -12.536 1.00 93.94 350 GLU A N 1
ATOM 2837 C CA . GLU A 1 350 ? -7.029 -14.249 -12.887 1.00 93.94 350 GLU A CA 1
ATOM 2838 C C . GLU A 1 350 ? -6.507 -12.998 -13.599 1.00 93.94 350 GLU A C 1
ATOM 2840 O O . GLU A 1 350 ? -7.169 -12.424 -14.464 1.00 93.94 350 GLU A O 1
ATOM 2845 N N . GLY A 1 351 ? -5.331 -12.540 -13.171 1.00 91.06 351 GLY A N 1
ATOM 2846 C CA . GLY A 1 351 ? -4.634 -11.421 -13.786 1.00 91.06 351 GLY A CA 1
ATOM 2847 C C . GLY A 1 351 ? -3.818 -11.859 -15.000 1.00 91.06 351 GLY A C 1
ATOM 2848 O O . GLY A 1 351 ? -3.774 -13.032 -15.378 1.00 91.06 351 GLY A O 1
ATOM 2849 N N . LYS A 1 352 ? -3.110 -10.903 -15.607 1.00 90.69 352 LYS A N 1
ATOM 2850 C CA . LYS A 1 352 ? -2.114 -11.228 -16.633 1.00 90.69 352 LYS A CA 1
ATOM 2851 C C . LYS A 1 352 ? -1.003 -12.058 -16.000 1.00 90.69 352 LYS A C 1
ATOM 2853 O O . LYS A 1 352 ? -0.476 -11.696 -14.956 1.00 90.69 352 LYS A O 1
ATOM 2858 N N . THR A 1 353 ? -0.652 -13.166 -16.644 1.00 90.50 353 THR A N 1
ATOM 2859 C CA . THR A 1 353 ? 0.378 -14.070 -16.126 1.00 90.50 353 THR A CA 1
ATOM 2860 C C . THR A 1 353 ? 1.786 -13.636 -16.502 1.00 90.50 353 THR A C 1
ATOM 2862 O O . THR A 1 353 ? 2.722 -14.086 -15.864 1.00 90.50 353 THR A O 1
ATOM 2865 N N . VAL A 1 354 ? 1.961 -12.793 -17.523 1.00 93.81 354 VAL A N 1
ATOM 2866 C CA . VAL A 1 354 ? 3.279 -12.343 -17.989 1.00 93.81 354 VAL A CA 1
ATOM 2867 C C . VAL A 1 354 ? 3.386 -10.832 -17.855 1.00 93.81 354 VAL A C 1
ATOM 2869 O O . VAL A 1 354 ? 2.616 -10.099 -18.481 1.00 93.81 354 VAL A O 1
ATOM 2872 N N . ASP A 1 355 ? 4.386 -10.394 -17.101 1.00 93.75 355 ASP A N 1
ATOM 2873 C CA . ASP A 1 355 ? 4.750 -8.999 -16.906 1.00 93.75 355 ASP A CA 1
ATOM 2874 C C . ASP A 1 355 ? 6.141 -8.746 -17.490 1.00 93.75 355 ASP A C 1
ATOM 2876 O O . ASP A 1 355 ? 7.114 -9.412 -17.147 1.00 93.75 355 ASP A O 1
ATOM 2880 N N . ILE A 1 356 ? 6.245 -7.768 -18.393 1.00 96.25 356 ILE A N 1
ATOM 2881 C CA . ILE A 1 356 ? 7.518 -7.359 -18.999 1.00 96.25 356 ILE A CA 1
ATOM 2882 C C . ILE A 1 356 ? 7.772 -5.899 -18.646 1.00 96.25 356 ILE A C 1
ATOM 2884 O O . ILE A 1 356 ? 7.037 -5.002 -19.062 1.00 96.25 356 ILE A O 1
ATOM 2888 N N . SER A 1 357 ? 8.846 -5.662 -17.905 1.00 96.88 357 SER A N 1
ATOM 2889 C CA . SER A 1 357 ? 9.309 -4.343 -17.496 1.00 96.88 357 SER A CA 1
ATOM 2890 C C . SER A 1 357 ? 10.573 -3.972 -18.257 1.00 96.88 357 SER A C 1
ATOM 2892 O O . SER A 1 357 ? 11.561 -4.698 -18.225 1.00 96.88 357 SER A O 1
ATOM 2894 N N . LEU A 1 358 ? 10.571 -2.817 -18.920 1.00 97.31 358 LEU A N 1
ATOM 2895 C CA . LEU A 1 358 ? 11.784 -2.241 -19.499 1.00 97.31 358 LEU A CA 1
ATOM 2896 C C . LEU A 1 358 ? 12.483 -1.371 -18.453 1.00 97.31 358 LEU A C 1
ATOM 2898 O O . LEU A 1 358 ? 11.853 -0.543 -17.796 1.00 97.31 358 LEU A O 1
ATOM 2902 N N . LEU A 1 359 ? 13.791 -1.548 -18.314 1.00 95.62 359 LEU A N 1
ATOM 2903 C CA . LEU A 1 359 ? 14.621 -0.866 -17.330 1.00 95.62 359 LEU A CA 1
ATOM 2904 C C . LEU A 1 359 ? 15.529 0.130 -18.049 1.00 95.62 359 LEU A C 1
ATOM 2906 O O . LEU A 1 359 ? 16.233 -0.243 -18.981 1.00 95.62 359 LEU A O 1
ATOM 2910 N N . PHE A 1 360 ? 15.557 1.381 -17.591 1.00 96.19 360 PHE A N 1
ATOM 2911 C CA . PHE A 1 360 ? 16.480 2.409 -18.077 1.00 96.19 360 PHE A CA 1
ATOM 2912 C C . PHE A 1 360 ? 16.988 3.239 -16.900 1.00 96.19 360 PHE A C 1
ATOM 2914 O O . PHE A 1 360 ? 16.231 3.564 -15.986 1.00 96.19 360 PHE A O 1
ATOM 2921 N N . GLY A 1 361 ? 18.266 3.603 -16.905 1.00 92.38 361 GLY A N 1
ATOM 2922 C CA . GLY A 1 361 ? 18.836 4.457 -15.870 1.00 92.38 361 GLY A CA 1
ATOM 2923 C C . GLY A 1 361 ? 20.168 5.068 -16.273 1.00 92.38 361 GLY A C 1
ATOM 2924 O O . GLY A 1 361 ? 20.777 4.665 -17.259 1.00 92.38 361 GLY A O 1
ATOM 2925 N N . TYR A 1 362 ? 20.624 6.034 -15.484 1.00 91.75 362 TYR A N 1
ATOM 2926 C CA . TYR A 1 362 ? 21.937 6.651 -15.627 1.00 91.75 362 TYR A CA 1
ATOM 2927 C C . TYR A 1 362 ? 22.568 6.830 -14.245 1.00 91.75 362 TYR A C 1
ATOM 2929 O O . TYR A 1 362 ? 21.883 7.242 -13.308 1.00 91.75 362 TYR A O 1
ATOM 2937 N N . GLY A 1 363 ? 23.855 6.522 -14.107 1.00 88.56 363 GLY A N 1
ATOM 2938 C CA . GLY A 1 363 ? 24.623 6.746 -12.882 1.00 88.56 363 GLY A CA 1
ATOM 2939 C C . GLY A 1 363 ? 26.004 7.314 -13.189 1.00 88.56 363 GLY A C 1
ATOM 2940 O O . GLY A 1 363 ? 26.562 7.045 -14.243 1.00 88.56 363 GLY A O 1
ATOM 2941 N N . SER A 1 364 ? 26.590 8.076 -12.266 1.00 88.00 364 SER A N 1
ATOM 2942 C CA . SER A 1 364 ? 27.921 8.675 -12.466 1.00 88.00 364 SER A CA 1
ATOM 2943 C C . SER A 1 364 ? 29.025 7.635 -12.683 1.00 88.00 364 SER A C 1
ATOM 2945 O O . SER A 1 364 ? 29.963 7.890 -13.430 1.00 88.00 364 SER A O 1
ATOM 2947 N N . TYR A 1 365 ? 28.910 6.465 -12.049 1.00 83.50 365 TYR A N 1
ATOM 2948 C CA . TYR A 1 365 ? 29.900 5.395 -12.167 1.00 83.50 365 TYR A CA 1
ATOM 2949 C C . TYR A 1 365 ? 29.616 4.419 -13.319 1.00 83.50 365 TYR A C 1
ATOM 2951 O O . TYR A 1 365 ? 30.531 4.071 -14.059 1.00 83.50 365 TYR A O 1
ATOM 2959 N N . GLU A 1 366 ? 28.364 3.971 -13.463 1.00 81.69 366 GLU A N 1
ATOM 2960 C CA . GLU A 1 366 ? 27.950 2.957 -14.455 1.00 81.69 366 GLU A CA 1
ATOM 2961 C C . GLU A 1 366 ? 27.472 3.552 -15.791 1.00 81.69 366 GLU A C 1
ATOM 2963 O O . GLU A 1 366 ? 27.236 2.806 -16.740 1.00 81.69 366 GLU A O 1
ATOM 2968 N N . LEU A 1 367 ? 27.338 4.882 -15.868 1.00 91.19 367 LEU A N 1
ATOM 2969 C CA . LEU A 1 367 ? 26.783 5.637 -16.996 1.00 91.19 367 LEU A CA 1
ATOM 2970 C C . LEU A 1 367 ? 25.368 5.155 -17.356 1.00 91.19 367 LEU A C 1
ATOM 2972 O O . LEU A 1 367 ? 24.572 4.866 -16.459 1.00 91.19 367 LEU A O 1
ATOM 2976 N N . LEU A 1 368 ? 25.013 5.141 -18.644 1.00 94.94 368 LEU A N 1
ATOM 2977 C CA . LEU A 1 368 ? 23.726 4.627 -19.111 1.00 94.94 368 LEU A CA 1
ATOM 2978 C C . LEU A 1 368 ? 23.620 3.124 -18.838 1.00 94.94 368 LEU A C 1
ATOM 2980 O O . LEU A 1 368 ? 24.555 2.362 -19.084 1.00 94.94 368 LEU A O 1
ATOM 2984 N N . ARG A 1 369 ? 22.436 2.703 -18.409 1.00 96.06 369 ARG A N 1
ATOM 2985 C CA . ARG A 1 369 ? 22.039 1.304 -18.317 1.00 96.06 369 ARG A CA 1
ATOM 2986 C C . ARG A 1 369 ? 20.653 1.101 -18.897 1.00 96.06 369 ARG A C 1
ATOM 2988 O O . ARG A 1 369 ? 19.768 1.938 -18.712 1.00 96.06 369 ARG A O 1
ATOM 2995 N N . ALA A 1 370 ? 20.482 -0.021 -19.571 1.00 97.62 370 ALA A N 1
ATOM 2996 C CA . ALA A 1 370 ? 19.226 -0.478 -20.125 1.00 97.62 370 ALA A CA 1
ATOM 2997 C C . ALA A 1 370 ? 19.072 -1.976 -19.861 1.00 97.62 370 ALA A C 1
ATOM 2999 O O . ALA A 1 370 ? 20.051 -2.703 -19.720 1.00 97.62 370 ALA A O 1
ATOM 3000 N N . GLY A 1 371 ? 17.844 -2.450 -19.781 1.00 97.44 371 GLY A N 1
ATOM 3001 C CA . GLY A 1 371 ? 17.579 -3.852 -19.530 1.00 97.44 371 GLY A CA 1
ATOM 3002 C C . GLY A 1 371 ? 16.105 -4.164 -19.625 1.00 97.44 371 GLY A C 1
ATOM 3003 O O . GLY A 1 371 ? 15.283 -3.302 -19.939 1.00 97.44 371 GLY A O 1
ATOM 3004 N N . PHE A 1 372 ? 15.773 -5.401 -19.311 1.00 98.12 372 PHE A N 1
ATOM 3005 C CA . PHE A 1 372 ? 14.396 -5.807 -19.137 1.00 98.12 372 PHE A CA 1
ATOM 3006 C C . PHE A 1 372 ? 14.289 -6.836 -18.020 1.00 98.12 372 PHE A C 1
ATOM 3008 O O . PHE A 1 372 ? 15.253 -7.510 -17.655 1.00 98.12 372 PHE A O 1
ATOM 3015 N N . GLU A 1 373 ? 13.090 -6.932 -17.479 1.00 98.31 373 GLU A N 1
ATOM 3016 C CA . GLU A 1 373 ? 12.690 -7.936 -16.517 1.00 98.31 373 GLU A CA 1
ATOM 3017 C C . GLU A 1 373 ? 11.395 -8.558 -17.027 1.00 98.31 373 GLU A C 1
ATOM 3019 O O . GLU A 1 373 ? 10.419 -7.847 -17.253 1.00 98.31 373 GLU A O 1
ATOM 3024 N N . ALA A 1 374 ? 11.418 -9.860 -17.276 1.00 98.00 374 ALA A N 1
ATOM 3025 C CA . ALA A 1 374 ? 10.257 -10.638 -17.664 1.00 98.00 374 ALA A CA 1
ATOM 3026 C C . ALA A 1 374 ? 9.905 -11.569 -16.505 1.00 98.00 374 ALA A C 1
ATOM 3028 O O . ALA A 1 374 ? 10.722 -12.396 -16.102 1.00 98.00 374 ALA A O 1
ATOM 3029 N N . GLU A 1 375 ? 8.705 -11.418 -15.966 1.00 96.88 375 GLU A N 1
ATOM 3030 C CA . GLU A 1 375 ? 8.153 -12.276 -14.929 1.00 96.88 375 GLU A CA 1
ATOM 3031 C C . GLU A 1 375 ? 6.965 -13.038 -15.510 1.00 96.88 375 GLU A C 1
ATOM 3033 O O . GLU A 1 375 ? 6.076 -12.445 -16.121 1.00 96.88 375 GLU A O 1
ATOM 3038 N N . HIS A 1 376 ? 6.943 -14.352 -15.329 1.00 96.00 376 HIS A N 1
ATOM 3039 C CA . HIS A 1 376 ? 5.808 -15.187 -15.682 1.00 96.00 376 HIS A CA 1
ATOM 3040 C C . HIS A 1 376 ? 5.318 -15.923 -14.437 1.00 96.00 376 HIS A C 1
ATOM 3042 O O . HIS A 1 376 ? 6.001 -16.756 -13.845 1.00 96.00 376 HIS A O 1
ATOM 3048 N N . ARG A 1 377 ? 4.118 -15.546 -14.007 1.00 94.69 377 ARG A N 1
ATOM 3049 C CA . ARG A 1 377 ? 3.433 -16.006 -12.802 1.00 94.69 377 ARG A CA 1
ATOM 3050 C C . ARG A 1 377 ? 2.450 -17.119 -13.124 1.00 94.69 377 ARG A C 1
ATOM 3052 O O . ARG A 1 377 ? 1.924 -17.212 -14.231 1.00 94.69 377 ARG A O 1
ATOM 3059 N N . ASN A 1 378 ? 2.137 -17.909 -12.105 1.00 94.12 378 ASN A N 1
ATOM 3060 C CA . ASN A 1 378 ? 1.196 -19.021 -12.163 1.00 94.12 378 ASN A CA 1
ATOM 3061 C C . ASN A 1 378 ? 1.533 -20.079 -13.224 1.00 94.12 378 ASN A C 1
ATOM 3063 O O . ASN A 1 378 ? 0.658 -20.589 -13.932 1.00 94.12 378 ASN A O 1
ATOM 3067 N N . ILE A 1 379 ? 2.812 -20.433 -13.327 1.00 93.50 379 ILE A N 1
ATOM 3068 C CA . ILE A 1 379 ? 3.263 -21.445 -14.283 1.00 93.50 379 ILE A CA 1
ATOM 3069 C C . ILE A 1 379 ? 2.541 -22.767 -13.987 1.00 93.50 379 ILE A C 1
ATOM 3071 O O . ILE A 1 379 ? 2.453 -23.213 -12.839 1.00 93.50 379 ILE A O 1
ATOM 3075 N N . TRP A 1 380 ? 1.965 -23.365 -15.033 1.00 92.44 380 TRP A N 1
ATOM 3076 C CA . TRP A 1 380 ? 1.168 -24.601 -14.976 1.00 92.44 380 TRP A CA 1
ATOM 3077 C C . TRP A 1 380 ? -0.035 -24.568 -14.013 1.00 92.44 380 TRP A C 1
ATOM 3079 O O . TRP A 1 380 ? -0.523 -25.625 -13.597 1.00 92.44 380 TRP A O 1
ATOM 3089 N N . GLY A 1 381 ? -0.513 -23.376 -13.642 1.00 93.31 381 GLY A N 1
ATOM 3090 C CA . GLY A 1 381 ? -1.627 -23.231 -12.707 1.00 93.31 381 GLY A CA 1
ATOM 3091 C C . GLY A 1 381 ? -1.267 -23.549 -11.253 1.00 93.31 381 GLY A C 1
ATOM 3092 O O . GLY A 1 381 ? -2.161 -23.835 -10.453 1.00 93.31 381 GLY A O 1
ATOM 3093 N N . LEU A 1 382 ? 0.028 -23.585 -10.918 1.00 92.38 382 LEU A N 1
ATOM 3094 C CA . LEU A 1 382 ? 0.531 -23.981 -9.598 1.00 92.38 382 LEU A CA 1
ATOM 3095 C C . LEU A 1 382 ? 0.824 -22.796 -8.666 1.00 92.38 382 LEU A C 1
ATOM 3097 O O . LEU A 1 382 ? 1.223 -23.007 -7.524 1.00 92.38 382 LEU A O 1
ATOM 3101 N N . GLY A 1 383 ? 0.661 -21.559 -9.139 1.00 91.56 383 GLY A N 1
ATOM 3102 C CA . GLY A 1 383 ? 1.087 -20.356 -8.420 1.00 91.56 383 GLY A CA 1
ATOM 3103 C C . GLY A 1 383 ? 2.602 -20.113 -8.429 1.00 91.56 383 GLY A C 1
ATOM 3104 O O . GLY A 1 383 ? 3.061 -19.155 -7.821 1.00 91.56 383 GLY A O 1
ATOM 3105 N N . HIS A 1 384 ? 3.383 -20.951 -9.116 1.00 94.69 384 HIS A N 1
ATOM 3106 C CA . HIS A 1 384 ? 4.827 -20.763 -9.269 1.00 94.69 384 HIS A CA 1
ATOM 3107 C C . HIS A 1 384 ? 5.130 -19.531 -10.127 1.00 94.69 384 HIS A C 1
ATOM 3109 O O . HIS A 1 384 ? 4.334 -19.193 -11.008 1.00 94.69 384 HIS A O 1
ATOM 3115 N N . SER A 1 385 ? 6.288 -18.907 -9.930 1.00 95.38 385 SER A N 1
ATOM 3116 C CA . SER A 1 385 ? 6.749 -17.807 -10.780 1.00 95.38 385 SER A CA 1
ATOM 3117 C C . SER A 1 385 ? 8.167 -18.027 -11.292 1.00 95.38 385 SER A C 1
ATOM 3119 O O . SER A 1 385 ? 9.019 -18.573 -10.595 1.00 95.38 385 SER A O 1
ATOM 3121 N N . GLU A 1 386 ? 8.420 -17.593 -12.522 1.00 97.19 386 GLU A N 1
ATOM 3122 C CA . GLU A 1 386 ? 9.759 -17.446 -13.087 1.00 97.19 386 GLU A CA 1
ATOM 3123 C C . GLU A 1 386 ? 10.031 -15.970 -13.353 1.00 97.19 386 GLU A C 1
ATOM 3125 O O . GLU A 1 386 ? 9.143 -15.214 -13.752 1.00 97.19 386 GLU A O 1
ATOM 3130 N N . ARG A 1 387 ? 11.271 -15.551 -13.136 1.00 98.19 387 ARG A N 1
ATOM 3131 C CA . ARG A 1 387 ? 11.715 -14.182 -13.352 1.00 98.19 387 ARG A CA 1
ATOM 3132 C C . ARG A 1 387 ? 13.060 -14.203 -14.046 1.00 98.19 387 ARG A C 1
ATOM 3134 O O . ARG A 1 387 ? 14.021 -14.732 -13.500 1.00 98.19 387 ARG A O 1
ATOM 3141 N N . LEU A 1 388 ? 13.130 -13.597 -15.223 1.00 98.56 388 LEU A N 1
ATOM 3142 C CA . LEU A 1 388 ? 14.363 -13.342 -15.954 1.00 98.56 388 LEU A CA 1
ATOM 3143 C C . LEU A 1 388 ? 14.639 -11.842 -15.950 1.00 98.56 388 LEU A C 1
ATOM 3145 O O . LEU A 1 388 ? 13.830 -11.054 -16.436 1.00 98.56 388 LEU A O 1
ATOM 3149 N N . LYS A 1 389 ? 15.806 -11.444 -15.458 1.00 98.62 389 LYS A N 1
ATOM 3150 C CA . LYS A 1 389 ? 16.263 -10.060 -15.451 1.00 98.62 389 LYS A CA 1
ATOM 3151 C C . LYS A 1 389 ? 17.594 -9.955 -16.171 1.00 98.62 389 LYS A C 1
ATOM 3153 O O . LYS A 1 389 ? 18.559 -10.601 -15.782 1.00 98.62 389 LYS A O 1
ATOM 3158 N N . VAL A 1 390 ? 17.657 -9.104 -17.189 1.00 98.56 390 VAL A N 1
ATOM 3159 C CA . VAL A 1 390 ? 18.880 -8.834 -17.950 1.00 98.56 390 VAL A CA 1
ATOM 3160 C C . VAL A 1 390 ? 19.138 -7.338 -17.946 1.00 98.56 390 VAL A C 1
ATOM 3162 O O . VAL A 1 390 ? 18.262 -6.549 -18.303 1.00 98.56 390 VAL A O 1
ATOM 3165 N N . VAL A 1 391 ? 20.337 -6.933 -17.536 1.00 98.19 391 VAL A N 1
ATOM 3166 C CA . VAL A 1 391 ? 20.745 -5.528 -17.467 1.00 98.19 391 VAL A CA 1
ATOM 3167 C C . VAL A 1 391 ? 22.103 -5.356 -18.129 1.00 98.19 391 VAL A C 1
ATOM 3169 O O . VAL A 1 391 ? 23.058 -6.057 -17.815 1.00 98.19 391 VAL A O 1
ATOM 3172 N N . GLN A 1 392 ? 22.190 -4.374 -19.017 1.00 97.81 392 GLN A N 1
ATOM 3173 C CA . GLN A 1 392 ? 23.417 -3.925 -19.651 1.00 97.81 392 GLN A CA 1
ATOM 3174 C C . GLN A 1 392 ? 23.673 -2.465 -19.277 1.00 97.81 392 GLN A C 1
ATOM 3176 O O . GLN A 1 392 ? 22.817 -1.601 -19.461 1.00 97.81 392 GLN A O 1
ATOM 3181 N N . SER A 1 393 ? 24.869 -2.168 -18.793 1.00 96.56 393 SER A N 1
ATOM 3182 C CA . SER A 1 393 ? 25.404 -0.817 -18.633 1.00 96.56 393 SER A CA 1
ATOM 3183 C C . SER A 1 393 ? 26.714 -0.676 -19.398 1.00 96.56 393 SER A C 1
ATOM 3185 O O . SER A 1 393 ? 27.205 -1.637 -19.989 1.00 96.56 393 SER A O 1
ATOM 3187 N N . PHE A 1 394 ? 27.307 0.514 -19.381 1.00 93.31 394 PHE A N 1
ATOM 3188 C CA . PHE A 1 394 ? 28.641 0.699 -19.954 1.00 93.31 394 PHE A CA 1
ATOM 3189 C C . PHE A 1 394 ? 29.731 -0.091 -19.223 1.00 93.31 394 PHE A C 1
ATOM 3191 O O . PHE A 1 394 ? 30.760 -0.363 -19.822 1.00 93.31 394 PHE A O 1
ATOM 3198 N N . LYS A 1 395 ? 29.520 -0.441 -17.947 1.00 92.25 395 LYS A N 1
ATOM 3199 C CA . LYS A 1 395 ? 30.518 -1.135 -17.119 1.00 92.25 395 LYS A CA 1
ATOM 3200 C C . LYS A 1 395 ? 30.135 -2.553 -16.721 1.00 92.25 395 LYS A C 1
ATOM 3202 O O . LYS A 1 395 ? 30.939 -3.232 -16.097 1.00 92.25 395 LYS A O 1
ATOM 3207 N N . SER A 1 396 ? 28.900 -2.982 -16.962 1.00 95.44 396 SER A N 1
ATOM 3208 C CA . SER A 1 396 ? 28.389 -4.237 -16.414 1.00 95.44 396 SER A CA 1
ATOM 3209 C C . SER A 1 396 ? 27.337 -4.867 -17.314 1.00 95.44 396 SER A C 1
ATOM 3211 O O . SER A 1 396 ? 26.426 -4.186 -17.779 1.00 95.44 396 SER A O 1
ATOM 3213 N N . SER A 1 397 ? 27.430 -6.174 -17.497 1.00 97.94 397 SER A N 1
ATOM 3214 C CA . SER A 1 397 ? 26.408 -7.035 -18.079 1.00 97.94 397 SER A CA 1
ATOM 3215 C C . SER A 1 397 ? 25.985 -8.030 -17.009 1.00 97.94 397 SER A C 1
ATOM 3217 O O . SER A 1 397 ? 26.825 -8.769 -16.496 1.00 97.94 397 SER A O 1
ATOM 3219 N N . SER A 1 398 ? 24.703 -8.071 -16.662 1.00 97.31 398 SER A N 1
ATOM 3220 C CA . SER A 1 398 ? 24.182 -9.044 -15.706 1.00 97.31 398 SER A CA 1
ATOM 3221 C C . SER A 1 398 ? 22.915 -9.727 -16.200 1.00 97.31 398 SER A C 1
ATOM 3223 O O . SER A 1 398 ? 22.068 -9.123 -16.860 1.00 97.31 398 SER A O 1
ATOM 3225 N N . GLY A 1 399 ? 22.802 -11.007 -15.861 1.00 98.38 399 GLY A N 1
ATOM 3226 C CA . GLY A 1 399 ? 21.628 -11.839 -16.072 1.00 98.38 399 GLY A CA 1
ATOM 3227 C C . GLY A 1 399 ? 21.290 -12.577 -14.784 1.00 98.38 399 GLY A C 1
ATOM 3228 O O . GLY A 1 399 ? 22.178 -13.117 -14.131 1.00 98.38 399 GLY A O 1
ATOM 3229 N N . GLU A 1 400 ? 20.019 -12.598 -14.414 1.00 98.25 400 GLU A N 1
ATOM 3230 C CA . GLU A 1 400 ? 19.513 -13.314 -13.249 1.00 98.25 400 GLU A CA 1
ATOM 3231 C C . GLU A 1 400 ? 18.228 -14.038 -13.639 1.00 98.25 400 GLU A C 1
ATOM 3233 O O . GLU A 1 400 ? 17.316 -13.442 -14.211 1.00 98.25 400 GLU A O 1
ATOM 3238 N N . TYR A 1 401 ? 18.169 -15.327 -13.334 1.00 98.62 401 TYR A N 1
ATOM 3239 C CA . TYR A 1 401 ? 16.981 -16.149 -13.456 1.00 98.62 401 TYR A CA 1
ATOM 3240 C C . TYR A 1 401 ? 16.590 -16.656 -12.072 1.00 98.62 401 TYR A C 1
ATOM 3242 O O . TYR A 1 401 ? 17.427 -17.189 -11.341 1.00 98.62 401 TYR A O 1
ATOM 3250 N N . THR A 1 402 ? 15.323 -16.504 -11.706 1.00 98.38 402 THR A N 1
ATOM 3251 C CA . THR A 1 402 ? 14.773 -17.005 -10.447 1.00 98.38 402 THR A CA 1
ATOM 3252 C C . THR A 1 402 ? 13.509 -17.794 -10.725 1.00 98.38 402 THR A C 1
ATOM 3254 O O . THR A 1 402 ? 12.633 -17.316 -11.440 1.00 98.38 402 THR A O 1
ATOM 3257 N N . TYR A 1 403 ? 13.397 -18.977 -10.135 1.00 98.00 403 TYR A N 1
ATOM 3258 C CA . TYR A 1 403 ? 12.177 -19.772 -10.141 1.00 98.00 403 TYR A CA 1
ATOM 3259 C C . TYR A 1 403 ? 11.702 -19.982 -8.707 1.00 98.00 403 TYR A C 1
ATOM 3261 O O . TYR A 1 403 ? 12.450 -20.514 -7.889 1.00 98.00 403 TYR A O 1
ATOM 3269 N N . THR A 1 404 ? 10.468 -19.585 -8.413 1.00 96.12 404 THR A N 1
ATOM 3270 C CA . THR A 1 404 ? 9.907 -19.557 -7.061 1.00 96.12 404 THR A CA 1
ATOM 3271 C C . THR A 1 404 ? 8.697 -20.476 -6.955 1.00 96.12 404 THR A C 1
ATOM 3273 O O . THR A 1 404 ? 7.761 -20.419 -7.755 1.00 96.12 404 THR A O 1
ATOM 3276 N N . ILE A 1 405 ? 8.707 -21.305 -5.917 1.00 94.50 405 ILE A N 1
ATOM 3277 C CA . ILE A 1 405 ? 7.614 -22.171 -5.494 1.00 94.50 405 ILE A CA 1
ATOM 3278 C C . ILE A 1 405 ? 7.071 -21.606 -4.175 1.00 94.50 405 ILE A C 1
ATOM 3280 O O . ILE A 1 405 ? 7.752 -21.723 -3.150 1.00 94.50 405 ILE A O 1
ATOM 3284 N N . PRO A 1 406 ? 5.866 -21.017 -4.165 1.00 91.50 406 PRO A N 1
ATOM 3285 C CA . PRO A 1 406 ? 5.284 -20.509 -2.936 1.00 91.50 406 PRO A CA 1
ATOM 3286 C C . PRO A 1 406 ? 4.806 -21.641 -2.018 1.00 91.50 406 PRO A C 1
ATOM 3288 O O . PRO A 1 406 ? 4.438 -22.727 -2.477 1.00 91.50 406 PRO A O 1
ATOM 3291 N N . ASP A 1 407 ? 4.739 -21.375 -0.713 1.00 86.06 407 ASP A N 1
ATOM 3292 C CA . ASP A 1 407 ? 4.155 -22.292 0.284 1.00 86.06 407 ASP A CA 1
ATOM 3293 C C . ASP A 1 407 ? 4.717 -23.721 0.284 1.00 86.06 407 ASP A C 1
ATOM 3295 O O . ASP A 1 407 ? 3.989 -24.728 0.448 1.00 86.06 407 ASP A O 1
ATOM 3299 N N . ILE A 1 408 ? 6.035 -23.837 0.160 1.00 84.12 408 ILE A N 1
ATOM 3300 C CA . ILE A 1 408 ? 6.686 -25.115 0.394 1.00 84.12 408 ILE A CA 1
ATOM 3301 C C . ILE A 1 408 ? 6.454 -25.530 1.857 1.00 84.12 408 ILE A C 1
ATOM 3303 O O . ILE A 1 408 ? 6.478 -24.720 2.785 1.00 84.12 408 ILE A O 1
ATOM 3307 N N . LEU A 1 409 ? 6.139 -26.811 2.074 1.00 74.38 409 LEU A N 1
ATOM 3308 C CA . LEU A 1 409 ? 5.891 -27.393 3.406 1.00 74.38 409 LEU A CA 1
ATOM 3309 C C . LEU A 1 409 ? 4.742 -26.750 4.223 1.00 74.38 409 LEU A C 1
ATOM 3311 O O . LEU A 1 409 ? 4.635 -26.994 5.422 1.00 74.38 409 LEU A O 1
ATOM 3315 N N . GLY A 1 410 ? 3.862 -25.953 3.599 1.00 67.25 410 GLY A N 1
ATOM 3316 C CA . GLY A 1 410 ? 2.630 -25.447 4.224 1.00 67.25 410 GLY A CA 1
ATOM 3317 C C . GLY A 1 410 ? 2.821 -24.373 5.305 1.00 67.25 410 GLY A C 1
ATOM 3318 O O . GLY A 1 410 ? 1.940 -24.221 6.149 1.00 67.25 410 GLY A O 1
ATOM 3319 N N . ARG A 1 411 ? 3.952 -23.650 5.309 1.00 68.31 411 ARG A N 1
ATOM 3320 C CA . ARG A 1 411 ? 4.336 -22.712 6.386 1.00 68.31 411 ARG A CA 1
ATOM 3321 C C . ARG A 1 411 ? 4.529 -21.248 5.962 1.00 68.31 411 ARG A C 1
ATOM 3323 O O . ARG A 1 411 ? 5.273 -20.538 6.636 1.00 68.31 411 ARG A O 1
ATOM 3330 N N . ASP A 1 412 ? 3.881 -20.783 4.892 1.00 80.25 412 ASP A N 1
ATOM 3331 C CA . ASP A 1 412 ? 4.117 -19.429 4.346 1.00 80.25 412 ASP A CA 1
ATOM 3332 C C . ASP A 1 412 ? 5.619 -19.197 4.076 1.00 80.25 412 ASP A C 1
ATOM 3334 O O . ASP A 1 412 ? 6.168 -18.138 4.372 1.00 80.25 412 ASP A O 1
ATOM 3338 N N . VAL A 1 413 ? 6.293 -20.262 3.618 1.00 91.06 413 VAL A N 1
ATOM 3339 C CA . VAL A 1 413 ? 7.708 -20.292 3.239 1.00 91.06 413 VAL A CA 1
ATOM 3340 C C . VAL A 1 413 ? 7.764 -20.552 1.747 1.00 91.06 413 VAL A C 1
ATOM 3342 O O . VAL A 1 413 ? 7.218 -21.551 1.278 1.00 91.06 413 VAL A O 1
ATOM 3345 N N . ASP A 1 414 ? 8.474 -19.703 1.030 1.00 93.12 414 ASP A N 1
ATOM 3346 C CA . ASP A 1 414 ? 8.692 -19.842 -0.396 1.00 93.12 414 ASP A CA 1
ATOM 3347 C C . ASP A 1 414 ? 10.060 -20.485 -0.621 1.00 93.12 414 ASP A C 1
ATOM 3349 O O . ASP A 1 414 ? 11.042 -20.143 0.037 1.00 93.12 414 ASP A O 1
ATOM 3353 N N . PHE A 1 415 ? 10.128 -21.447 -1.534 1.00 96.25 415 PHE A N 1
ATOM 3354 C CA . PHE A 1 415 ? 11.387 -22.005 -2.014 1.00 96.25 415 PHE A CA 1
ATOM 3355 C C . PHE A 1 415 ? 11.741 -21.352 -3.337 1.00 96.25 415 PHE A C 1
ATOM 3357 O O . PHE A 1 415 ? 10.874 -21.209 -4.196 1.00 96.25 415 PHE A O 1
ATOM 3364 N N . PHE A 1 416 ? 13.004 -21.004 -3.539 1.00 97.19 416 PHE A N 1
ATOM 3365 C CA . PHE A 1 416 ? 13.451 -20.463 -4.812 1.00 97.19 416 PHE A CA 1
ATOM 3366 C C . PHE A 1 416 ? 14.741 -21.115 -5.285 1.00 97.19 416 PHE A C 1
ATOM 3368 O O . PHE A 1 416 ? 15.591 -21.501 -4.488 1.00 97.19 416 PHE A O 1
ATOM 3375 N N . LEU A 1 417 ? 14.872 -21.208 -6.603 1.00 98.25 417 LEU A N 1
ATOM 3376 C CA . LEU A 1 417 ? 16.097 -21.527 -7.321 1.00 98.25 417 LEU A CA 1
ATOM 3377 C C . LEU A 1 417 ? 16.573 -20.253 -8.006 1.00 98.25 417 LEU A C 1
ATOM 3379 O O . LEU A 1 417 ? 15.764 -19.555 -8.617 1.00 98.25 417 LEU A O 1
ATOM 3383 N N . ASN A 1 418 ? 17.866 -19.961 -7.944 1.00 97.50 418 ASN A N 1
ATOM 3384 C CA . ASN A 1 418 ? 18.455 -18.830 -8.650 1.00 97.50 418 ASN A CA 1
ATOM 3385 C C . ASN A 1 418 ? 19.621 -19.278 -9.525 1.00 97.50 418 ASN A C 1
ATOM 3387 O O . ASN A 1 418 ? 20.374 -20.176 -9.163 1.00 97.50 418 ASN A O 1
ATOM 3391 N N . ALA A 1 419 ? 19.790 -18.614 -10.659 1.00 98.38 419 ALA A N 1
ATOM 3392 C CA . ALA A 1 419 ? 20.974 -18.682 -11.497 1.00 98.38 419 ALA A CA 1
ATOM 3393 C C . ALA A 1 419 ? 21.355 -17.257 -11.898 1.00 98.38 419 ALA A C 1
ATOM 3395 O O . ALA A 1 419 ? 20.485 -16.454 -12.234 1.00 98.38 419 ALA A O 1
ATOM 3396 N N . SER A 1 420 ? 22.637 -16.922 -11.846 1.00 97.81 420 SER A N 1
ATOM 3397 C CA . SER A 1 420 ? 23.116 -15.582 -12.158 1.00 97.81 420 SER A CA 1
ATOM 3398 C C . SER A 1 420 ? 24.425 -15.609 -12.933 1.00 97.81 420 SER A C 1
ATOM 3400 O O . SER A 1 420 ? 25.271 -16.485 -12.757 1.00 97.81 420 SER A O 1
ATOM 3402 N N . ALA A 1 421 ? 24.580 -14.614 -13.799 1.00 98.06 421 ALA A N 1
ATOM 3403 C CA . ALA A 1 421 ? 25.802 -14.317 -14.520 1.00 98.06 421 ALA A CA 1
ATOM 3404 C C . ALA A 1 421 ? 26.083 -12.814 -14.421 1.00 98.06 421 ALA A C 1
ATOM 3406 O O . ALA A 1 421 ? 25.182 -11.992 -14.600 1.00 98.06 421 ALA A O 1
ATOM 3407 N N . LEU A 1 422 ? 27.331 -12.452 -14.148 1.00 96.88 422 LEU A N 1
ATOM 3408 C CA . LEU A 1 422 ? 27.799 -11.076 -14.065 1.00 96.88 422 LEU A CA 1
ATOM 3409 C C . LEU A 1 422 ? 29.127 -10.957 -14.802 1.00 96.88 422 LEU A C 1
ATOM 3411 O O . LEU A 1 422 ? 30.052 -11.722 -14.558 1.00 96.88 422 LEU A O 1
ATOM 3415 N N . ARG A 1 423 ? 29.244 -9.945 -15.653 1.00 96.56 423 ARG A N 1
ATOM 3416 C CA . ARG A 1 423 ? 30.507 -9.486 -16.222 1.00 96.56 423 ARG A CA 1
ATOM 3417 C C . ARG A 1 423 ? 30.624 -7.994 -15.969 1.00 96.56 423 ARG A C 1
ATOM 3419 O O . ARG A 1 423 ? 29.786 -7.238 -16.449 1.00 96.56 423 ARG A O 1
ATOM 3426 N N . ARG A 1 424 ? 31.640 -7.559 -15.229 1.00 94.06 424 ARG A N 1
ATOM 3427 C CA . ARG A 1 424 ? 31.786 -6.166 -14.801 1.00 94.06 424 ARG A CA 1
ATOM 3428 C C . ARG A 1 424 ? 33.217 -5.666 -14.919 1.00 94.06 424 ARG A C 1
ATOM 3430 O O . ARG A 1 424 ? 34.141 -6.284 -14.404 1.00 94.06 424 ARG A O 1
ATOM 3437 N N . GLU A 1 425 ? 33.378 -4.509 -15.543 1.00 91.62 425 GLU A N 1
ATOM 3438 C CA . GLU A 1 425 ? 34.638 -3.775 -15.588 1.00 91.62 425 GLU A CA 1
ATOM 3439 C C . GLU A 1 425 ? 34.892 -3.087 -14.242 1.00 91.62 425 GLU A C 1
ATOM 3441 O O . GLU A 1 425 ? 34.203 -2.131 -13.864 1.00 91.62 425 GLU A O 1
ATOM 3446 N N . GLU A 1 426 ? 35.894 -3.578 -13.516 1.00 86.88 426 GLU A N 1
ATOM 3447 C CA . GLU A 1 426 ? 36.446 -2.913 -12.341 1.00 86.88 426 GLU A CA 1
ATOM 3448 C C . GLU A 1 426 ? 37.696 -2.110 -12.728 1.00 86.88 426 GLU A C 1
ATOM 3450 O O . GLU A 1 426 ? 38.228 -2.221 -13.830 1.00 86.88 426 GLU A O 1
ATOM 3455 N N . ILE A 1 427 ? 38.196 -1.274 -11.814 1.00 84.44 427 ILE A N 1
ATOM 3456 C CA . ILE A 1 427 ? 39.327 -0.363 -12.091 1.00 84.44 427 ILE A CA 1
ATOM 3457 C C . ILE A 1 427 ? 40.585 -1.112 -12.566 1.00 84.44 427 ILE A C 1
ATOM 3459 O O . ILE A 1 427 ? 41.410 -0.542 -13.278 1.00 84.44 427 ILE A O 1
ATOM 3463 N N . SER A 1 428 ? 40.783 -2.357 -12.131 1.00 84.62 428 SER A N 1
ATOM 3464 C CA . SER A 1 428 ? 42.049 -3.079 -12.321 1.00 84.62 428 SER A CA 1
ATOM 3465 C C . SER A 1 428 ? 41.911 -4.472 -12.932 1.00 84.62 428 SER A C 1
ATOM 3467 O O . SER A 1 428 ? 42.937 -5.110 -13.162 1.00 84.62 428 SER A O 1
ATOM 3469 N N . PHE A 1 429 ? 40.686 -4.940 -13.174 1.00 86.62 429 PHE A N 1
ATOM 3470 C CA . PHE A 1 429 ? 40.398 -6.253 -13.748 1.00 86.62 429 PHE A CA 1
ATOM 3471 C C . PHE A 1 429 ? 38.951 -6.318 -14.253 1.00 86.62 429 PHE A C 1
ATOM 3473 O O . PHE A 1 429 ? 38.097 -5.521 -13.859 1.00 86.62 429 PHE A O 1
ATOM 3480 N N . LEU A 1 430 ? 38.670 -7.306 -15.094 1.00 89.75 430 LEU A N 1
ATOM 3481 C CA . LEU A 1 430 ? 37.327 -7.697 -15.494 1.00 89.75 430 LEU A CA 1
ATOM 3482 C C . LEU A 1 430 ? 36.817 -8.790 -14.545 1.00 89.75 430 LEU A C 1
ATOM 3484 O O . LEU A 1 430 ? 37.377 -9.884 -14.492 1.00 89.75 430 LEU A O 1
ATOM 3488 N N . ARG A 1 431 ? 35.760 -8.492 -13.787 1.00 90.81 431 ARG A N 1
ATOM 3489 C CA . ARG A 1 431 ? 35.109 -9.422 -12.858 1.00 90.81 431 ARG A CA 1
ATOM 3490 C C . ARG A 1 431 ? 34.055 -10.237 -13.595 1.00 90.81 431 ARG A C 1
ATOM 3492 O O . ARG A 1 431 ? 33.087 -9.671 -14.098 1.00 90.81 431 ARG A O 1
ATOM 3499 N N . GLU A 1 432 ? 34.218 -11.550 -13.616 1.00 94.00 432 GLU A N 1
ATOM 3500 C CA . GLU A 1 432 ? 33.239 -12.497 -14.148 1.00 94.00 432 GLU A CA 1
ATOM 3501 C C . GLU A 1 432 ? 32.730 -13.398 -13.017 1.00 94.00 432 GLU A C 1
ATOM 3503 O O . GLU A 1 432 ? 33.520 -13.947 -12.250 1.00 94.00 432 GLU A O 1
ATOM 3508 N N . GLU A 1 433 ? 31.412 -13.545 -12.906 1.00 95.00 433 GLU A N 1
ATOM 3509 C CA . GLU A 1 433 ? 30.766 -14.419 -11.928 1.00 95.00 433 GLU A CA 1
ATOM 3510 C C . GLU A 1 433 ? 29.674 -15.228 -12.604 1.00 95.00 433 GLU A C 1
ATOM 3512 O O . GLU A 1 433 ? 28.831 -14.672 -13.307 1.00 95.00 433 GLU A O 1
ATOM 3517 N N . TYR A 1 434 ? 29.659 -16.528 -12.348 1.00 96.88 434 TYR A N 1
ATOM 3518 C CA . TYR A 1 434 ? 28.606 -17.423 -12.808 1.00 96.88 434 TYR A CA 1
ATOM 3519 C C . TYR A 1 434 ? 28.213 -18.314 -11.653 1.00 96.88 434 TYR A C 1
ATOM 3521 O O . TYR A 1 434 ? 29.074 -18.911 -11.011 1.00 96.88 434 TYR A O 1
ATOM 3529 N N . GLY A 1 435 ? 26.929 -18.415 -11.365 1.00 96.25 435 GLY A N 1
ATOM 3530 C CA . GLY A 1 435 ? 26.514 -19.208 -10.229 1.00 96.25 435 GLY A CA 1
ATOM 3531 C C . GLY A 1 435 ? 25.049 -19.543 -10.231 1.00 96.25 435 GLY A C 1
ATOM 3532 O O . GLY A 1 435 ? 24.264 -19.102 -11.070 1.00 96.25 435 GLY A O 1
ATOM 3533 N N . GLY A 1 436 ? 24.694 -20.342 -9.246 1.00 97.50 436 GLY A N 1
ATOM 3534 C CA . GLY A 1 436 ? 23.324 -20.692 -8.974 1.00 97.50 436 GLY A CA 1
ATOM 3535 C C . GLY A 1 436 ? 23.184 -21.242 -7.576 1.00 97.50 436 GLY A C 1
ATOM 3536 O O . GLY A 1 436 ? 24.163 -21.532 -6.889 1.00 97.50 436 GLY A O 1
ATOM 3537 N N . GLY A 1 437 ? 21.948 -21.342 -7.138 1.00 97.44 437 GLY A N 1
ATOM 3538 C CA . GLY A 1 437 ? 21.652 -21.664 -5.768 1.00 97.44 437 GLY A CA 1
ATOM 3539 C C . GLY A 1 437 ? 20.193 -21.973 -5.558 1.00 97.44 437 GLY A C 1
ATOM 3540 O O . GLY A 1 437 ? 19.375 -21.983 -6.483 1.00 97.44 437 GLY A O 1
ATOM 3541 N N . PHE A 1 438 ? 19.890 -22.239 -4.303 1.00 98.06 438 PHE A N 1
ATOM 3542 C CA . PHE A 1 438 ? 18.534 -22.404 -3.838 1.00 98.06 438 PHE A CA 1
ATOM 3543 C C . PHE A 1 438 ? 18.394 -21.792 -2.457 1.00 98.06 438 PHE A C 1
ATOM 3545 O O . PHE A 1 438 ? 19.353 -21.719 -1.685 1.00 98.06 438 PHE A O 1
ATOM 3552 N N . GLY A 1 439 ? 17.187 -21.374 -2.117 1.00 97.25 439 GLY A N 1
ATOM 3553 C CA . GLY A 1 439 ? 16.930 -20.772 -0.828 1.00 97.25 439 GLY A CA 1
ATOM 3554 C C . GLY A 1 439 ? 15.486 -20.858 -0.399 1.00 97.25 439 GLY A C 1
ATOM 3555 O O . GLY A 1 439 ? 14.606 -21.320 -1.123 1.00 97.25 439 GLY A O 1
ATOM 3556 N N . LEU A 1 440 ? 15.282 -20.412 0.829 1.00 97.06 440 LEU A N 1
ATOM 3557 C CA . LEU A 1 440 ? 13.987 -20.249 1.453 1.00 97.06 440 LEU A CA 1
ATOM 3558 C C . LEU A 1 440 ? 13.773 -18.773 1.753 1.00 97.06 440 LEU A C 1
ATOM 3560 O O . LEU A 1 440 ? 14.704 -18.070 2.150 1.00 97.06 440 LEU A O 1
ATOM 3564 N N . HIS A 1 441 ? 12.542 -18.319 1.589 1.00 95.12 441 HIS A N 1
ATOM 3565 C CA . HIS A 1 441 ? 12.108 -16.960 1.869 1.00 95.12 441 HIS A CA 1
ATOM 3566 C C . HIS A 1 441 ? 10.831 -16.993 2.707 1.00 95.12 441 HIS A C 1
ATOM 3568 O O . HIS A 1 441 ? 9.964 -17.842 2.509 1.00 95.12 441 HIS A O 1
ATOM 3574 N N . ARG A 1 442 ? 10.731 -16.106 3.697 1.00 93.25 442 ARG A N 1
ATOM 3575 C CA . ARG A 1 442 ? 9.534 -15.956 4.523 1.00 93.25 442 ARG A CA 1
ATOM 3576 C C . ARG A 1 442 ? 9.351 -14.513 4.962 1.00 93.25 442 ARG A C 1
ATOM 3578 O O . ARG A 1 442 ? 10.251 -13.915 5.551 1.00 93.25 442 ARG A O 1
ATOM 3585 N N . TYR A 1 443 ? 8.132 -14.006 4.786 1.00 90.88 443 TYR A N 1
ATOM 3586 C CA . TYR A 1 443 ? 7.715 -12.716 5.324 1.00 90.88 443 TYR A CA 1
ATOM 3587 C C . TYR A 1 443 ? 6.875 -12.873 6.601 1.00 90.88 443 TYR A C 1
ATOM 3589 O O . TYR A 1 443 ? 5.768 -13.417 6.607 1.00 90.88 443 TYR A O 1
ATOM 3597 N N . PHE A 1 444 ? 7.399 -12.363 7.712 1.00 90.19 444 PHE A N 1
ATOM 3598 C CA . PHE A 1 444 ? 6.753 -12.357 9.018 1.00 90.19 444 PHE A CA 1
ATOM 3599 C C . PHE A 1 444 ? 5.932 -11.076 9.204 1.00 90.19 444 PHE A C 1
ATOM 3601 O O . PHE A 1 444 ? 6.401 -10.098 9.793 1.00 90.19 444 PHE A O 1
ATOM 3608 N N . HIS A 1 445 ? 4.679 -11.104 8.744 1.00 84.38 445 HIS A N 1
ATOM 3609 C CA . HIS A 1 445 ? 3.738 -9.979 8.825 1.00 84.38 445 HIS A CA 1
ATOM 3610 C C . HIS A 1 445 ? 3.645 -9.305 10.213 1.00 84.38 445 HIS A C 1
ATOM 3612 O O . HIS A 1 445 ? 3.749 -8.080 10.257 1.00 84.38 445 HIS A O 1
ATOM 3618 N N . PRO A 1 446 ? 3.528 -10.026 11.355 1.00 86.06 446 PRO A N 1
ATOM 3619 C CA . PRO A 1 446 ? 3.327 -9.381 12.662 1.00 86.06 446 PRO A CA 1
ATOM 3620 C C . PRO A 1 446 ? 4.484 -8.470 13.079 1.00 86.06 446 PRO A C 1
ATOM 3622 O O . PRO A 1 446 ? 4.294 -7.467 13.770 1.00 86.06 446 PRO A O 1
ATOM 3625 N N . ILE A 1 447 ? 5.695 -8.821 12.642 1.00 90.75 447 ILE A N 1
ATOM 3626 C CA . ILE A 1 447 ? 6.912 -8.072 12.943 1.00 90.75 447 ILE A CA 1
ATOM 3627 C C . ILE A 1 447 ? 7.389 -7.208 11.770 1.00 90.75 447 ILE A C 1
ATOM 3629 O O . ILE A 1 447 ? 8.259 -6.377 11.992 1.00 90.75 447 ILE A O 1
ATOM 3633 N N . ALA A 1 448 ? 6.774 -7.307 10.587 1.00 92.44 448 ALA A N 1
ATOM 3634 C CA . ALA A 1 448 ? 7.208 -6.650 9.351 1.00 92.44 448 ALA A CA 1
ATOM 3635 C C . ALA A 1 448 ? 8.669 -6.980 8.977 1.00 92.44 448 ALA A C 1
ATOM 3637 O O . ALA A 1 448 ? 9.452 -6.110 8.586 1.00 92.44 448 ALA A O 1
ATOM 3638 N N . THR A 1 449 ? 9.034 -8.256 9.121 1.00 95.75 449 THR A N 1
ATOM 3639 C CA . THR A 1 449 ? 10.387 -8.754 8.848 1.00 95.75 449 THR A CA 1
ATOM 3640 C C . THR A 1 449 ? 10.366 -9.755 7.710 1.00 95.75 449 THR A C 1
ATOM 3642 O O . THR A 1 449 ? 9.645 -10.745 7.757 1.00 95.75 449 THR A O 1
ATOM 3645 N N . ASP A 1 450 ? 11.205 -9.516 6.720 1.00 95.19 450 ASP A N 1
ATOM 3646 C CA . ASP A 1 450 ? 11.522 -10.432 5.638 1.00 95.19 450 ASP A CA 1
ATOM 3647 C C . ASP A 1 450 ? 12.810 -11.187 5.976 1.00 95.19 450 ASP A C 1
ATOM 3649 O O . ASP A 1 450 ? 13.789 -10.566 6.402 1.00 95.19 450 ASP A O 1
ATOM 3653 N N . VAL A 1 451 ? 12.804 -12.510 5.834 1.00 97.06 451 VAL A N 1
ATOM 3654 C CA . VAL A 1 451 ? 13.985 -13.352 6.043 1.00 97.06 451 VAL A CA 1
ATOM 3655 C C . VAL A 1 451 ? 14.158 -14.258 4.837 1.00 97.06 451 VAL A C 1
ATOM 3657 O O . VAL A 1 451 ? 13.233 -14.984 4.470 1.00 97.06 451 VAL A O 1
ATOM 3660 N N . SER A 1 452 ? 15.353 -14.265 4.255 1.00 97.12 452 SER A N 1
ATOM 3661 C CA . SER A 1 452 ? 15.738 -15.254 3.253 1.00 97.12 452 SER A CA 1
ATOM 3662 C C . SER A 1 452 ? 17.075 -15.888 3.595 1.00 97.12 452 SER A C 1
ATOM 3664 O O . SER A 1 452 ? 18.006 -15.204 4.009 1.00 97.12 452 SER A O 1
ATOM 3666 N N . THR A 1 453 ? 17.175 -17.198 3.407 1.00 97.69 453 THR A N 1
ATOM 3667 C CA . THR A 1 453 ? 18.421 -17.949 3.562 1.00 97.69 453 THR A CA 1
ATOM 3668 C C . THR A 1 453 ? 18.626 -18.782 2.312 1.00 97.69 453 THR A C 1
ATOM 3670 O O . THR A 1 453 ? 17.739 -19.544 1.932 1.00 97.69 453 THR A O 1
ATOM 3673 N N . ARG A 1 454 ? 19.783 -18.647 1.665 1.00 97.50 454 ARG A N 1
ATOM 3674 C CA . ARG A 1 454 ? 20.125 -19.380 0.443 1.00 97.50 454 ARG A CA 1
ATOM 3675 C C . ARG A 1 454 ? 21.508 -19.989 0.514 1.00 97.50 454 ARG A C 1
ATOM 3677 O O . ARG A 1 454 ? 22.408 -19.417 1.121 1.00 97.50 454 ARG A O 1
ATOM 3684 N N . TYR A 1 455 ? 21.659 -21.114 -0.160 1.00 98.00 455 TYR A N 1
ATOM 3685 C CA . TYR A 1 455 ? 22.942 -21.657 -0.553 1.00 98.00 455 TYR A CA 1
ATOM 3686 C C . TYR A 1 455 ? 23.226 -21.247 -1.998 1.00 98.00 455 TYR A C 1
ATOM 3688 O O . TYR A 1 455 ? 22.384 -21.472 -2.866 1.00 98.00 455 TYR A O 1
ATOM 3696 N N . ASN A 1 456 ? 24.399 -20.675 -2.254 1.00 97.00 456 ASN A N 1
ATOM 3697 C CA . ASN A 1 456 ? 24.871 -20.316 -3.585 1.00 97.00 456 ASN A CA 1
ATOM 3698 C C . ASN A 1 456 ? 26.207 -21.002 -3.870 1.00 97.00 456 ASN A C 1
ATOM 3700 O O . ASN A 1 456 ? 27.103 -21.010 -3.031 1.00 97.00 456 ASN A O 1
ATOM 3704 N N . TYR A 1 457 ? 26.359 -21.500 -5.090 1.00 97.19 457 TYR A N 1
ATOM 3705 C CA . TYR A 1 457 ? 27.632 -21.926 -5.647 1.00 97.19 457 TYR A CA 1
ATOM 3706 C C . TYR A 1 457 ? 28.021 -20.973 -6.776 1.00 97.19 457 TYR A C 1
ATOM 3708 O O . TYR A 1 457 ? 27.258 -20.793 -7.728 1.00 97.19 457 TYR A O 1
ATOM 3716 N N . MET A 1 458 ? 29.185 -20.337 -6.660 1.00 95.12 458 MET A N 1
ATOM 3717 C CA . MET A 1 458 ? 29.657 -19.314 -7.592 1.00 95.12 458 MET A CA 1
ATOM 3718 C C . MET A 1 458 ? 31.055 -19.633 -8.105 1.00 95.12 458 MET A C 1
ATOM 3720 O O . MET A 1 458 ? 31.958 -19.912 -7.328 1.00 95.12 458 MET A O 1
ATOM 3724 N N . ILE A 1 459 ? 31.247 -19.516 -9.411 1.00 94.38 459 ILE A N 1
ATOM 3725 C CA . ILE A 1 459 ? 32.544 -19.531 -10.078 1.00 94.38 459 ILE A CA 1
ATOM 3726 C C . ILE A 1 459 ? 32.937 -18.073 -10.293 1.00 94.38 459 ILE A C 1
ATOM 3728 O O . ILE A 1 459 ? 32.249 -17.347 -11.018 1.00 94.38 459 ILE A O 1
ATOM 3732 N N . LEU A 1 460 ? 34.015 -17.641 -9.644 1.00 91.94 460 LEU A N 1
ATOM 3733 C CA . LEU A 1 460 ? 34.539 -16.282 -9.753 1.00 91.94 460 LEU A CA 1
ATOM 3734 C C . LEU A 1 460 ? 35.775 -16.276 -10.641 1.00 91.94 460 LEU A C 1
ATOM 3736 O O . LEU A 1 460 ? 36.590 -17.191 -10.568 1.00 91.94 460 LEU A O 1
ATOM 3740 N N . LYS A 1 461 ? 35.944 -15.230 -11.447 1.00 89.75 461 LYS A N 1
ATOM 3741 C CA . LYS A 1 461 ? 37.117 -15.058 -12.304 1.00 89.75 461 LYS A CA 1
ATOM 3742 C C . LYS A 1 461 ? 37.501 -13.588 -12.429 1.00 89.75 461 LYS A C 1
ATOM 3744 O O . LYS A 1 461 ? 36.646 -12.732 -12.657 1.00 89.75 461 LYS A O 1
ATOM 3749 N N . ALA A 1 462 ? 38.797 -13.304 -12.304 1.00 87.00 462 ALA A N 1
ATOM 3750 C CA . ALA A 1 462 ? 39.382 -12.022 -12.698 1.00 87.00 462 ALA A CA 1
ATOM 3751 C C . ALA A 1 462 ? 40.139 -12.176 -14.019 1.00 87.00 462 ALA A C 1
ATOM 3753 O O . ALA A 1 462 ? 41.217 -12.767 -14.067 1.00 87.00 462 ALA A O 1
ATOM 3754 N N . ALA A 1 463 ? 39.571 -11.628 -15.088 1.00 84.38 463 ALA A N 1
ATOM 3755 C CA . ALA A 1 463 ? 40.203 -11.523 -16.398 1.00 84.38 463 ALA A CA 1
ATOM 3756 C C . ALA A 1 463 ? 40.822 -10.127 -16.602 1.00 84.38 463 ALA A C 1
ATOM 3758 O O . ALA A 1 463 ? 40.595 -9.221 -15.799 1.00 84.38 463 ALA A O 1
ATOM 3759 N N . ASP A 1 464 ? 41.607 -9.956 -17.669 1.00 82.25 464 ASP A N 1
ATOM 3760 C CA . ASP A 1 464 ? 42.158 -8.668 -18.125 1.00 82.25 464 ASP A CA 1
ATOM 3761 C C . ASP A 1 464 ? 42.773 -7.814 -16.999 1.00 82.25 464 ASP A C 1
ATOM 3763 O O . ASP A 1 464 ? 42.483 -6.627 -16.833 1.00 82.25 464 ASP A O 1
ATOM 3767 N N . THR A 1 465 ? 43.605 -8.450 -16.172 1.00 78.00 465 THR A N 1
ATOM 3768 C CA . THR A 1 465 ? 44.238 -7.815 -15.015 1.00 78.00 465 THR A CA 1
ATOM 3769 C C . THR A 1 465 ? 45.308 -6.812 -15.452 1.00 78.00 465 THR A C 1
ATOM 3771 O O . THR A 1 465 ? 46.131 -7.072 -16.330 1.00 78.00 465 THR A O 1
ATOM 3774 N N . SER A 1 466 ? 45.318 -5.633 -14.827 1.00 73.12 466 SER A N 1
ATOM 3775 C CA . SER A 1 466 ? 46.332 -4.608 -15.102 1.00 73.12 466 SER A CA 1
ATOM 3776 C C . SER A 1 466 ? 47.740 -5.093 -14.708 1.00 73.12 466 SER A C 1
ATOM 3778 O O . SER A 1 466 ? 47.890 -5.684 -13.640 1.00 73.12 466 SER A O 1
ATOM 3780 N N . PRO A 1 467 ? 48.810 -4.762 -15.463 1.00 63.84 467 PRO A N 1
ATOM 3781 C CA . PRO A 1 467 ? 50.191 -5.159 -15.139 1.00 63.84 467 PRO A CA 1
ATOM 3782 C C . PRO A 1 467 ? 50.704 -4.679 -13.770 1.00 63.84 467 PRO A C 1
ATOM 3784 O O . PRO A 1 467 ? 51.710 -5.169 -13.268 1.00 63.84 467 PRO A O 1
ATOM 3787 N N . THR A 1 468 ? 50.037 -3.686 -13.173 1.00 63.59 468 THR A N 1
ATOM 3788 C CA . THR A 1 468 ? 50.357 -3.141 -11.839 1.00 63.59 468 THR A CA 1
ATOM 3789 C C . THR A 1 468 ? 49.526 -3.766 -10.714 1.00 63.59 468 THR A C 1
ATOM 3791 O O . THR A 1 468 ? 49.681 -3.392 -9.550 1.00 63.59 468 THR A O 1
ATOM 3794 N N . PHE A 1 469 ? 48.639 -4.703 -11.049 1.00 61.72 469 PHE A N 1
ATOM 3795 C CA . PHE A 1 469 ? 47.739 -5.370 -10.123 1.00 61.72 469 PHE A CA 1
ATOM 3796 C C . PHE A 1 469 ? 48.366 -6.677 -9.626 1.00 61.72 469 PHE A C 1
ATOM 3798 O O . PHE A 1 469 ? 48.482 -7.651 -10.366 1.00 61.72 469 PHE A O 1
ATOM 3805 N N . PHE A 1 470 ? 48.782 -6.695 -8.360 1.00 58.97 470 PHE A N 1
ATOM 3806 C CA . PHE A 1 470 ? 49.217 -7.914 -7.681 1.00 58.97 470 PHE A CA 1
ATOM 3807 C C . PHE A 1 470 ? 48.007 -8.551 -6.997 1.00 58.97 470 PHE A C 1
ATOM 3809 O O . PHE A 1 470 ? 47.422 -7.954 -6.096 1.00 58.97 470 PHE A O 1
ATOM 3816 N N . LEU A 1 471 ? 47.634 -9.750 -7.441 1.00 59.91 471 LEU A N 1
ATOM 3817 C CA . LEU A 1 471 ? 46.592 -10.558 -6.815 1.00 59.91 471 LEU A CA 1
ATOM 3818 C C . LEU A 1 471 ? 47.191 -11.352 -5.651 1.00 59.91 471 LEU A C 1
ATOM 3820 O O . LEU A 1 471 ? 48.035 -12.221 -5.863 1.00 59.91 471 LEU A O 1
ATOM 3824 N N . GLU A 1 472 ? 46.743 -11.068 -4.432 1.00 60.34 472 GLU A N 1
ATOM 3825 C CA . GLU A 1 472 ? 47.008 -11.889 -3.249 1.00 60.34 472 GLU A CA 1
ATOM 3826 C C . GLU A 1 472 ? 45.735 -12.700 -2.948 1.00 60.34 472 GLU A C 1
ATOM 3828 O O . GLU A 1 472 ? 44.729 -12.137 -2.520 1.00 60.34 472 GLU A O 1
ATOM 3833 N N . GLY A 1 473 ? 45.741 -14.006 -3.248 1.00 63.75 473 GLY A N 1
ATOM 3834 C CA . GLY A 1 473 ? 44.572 -14.888 -3.096 1.00 63.75 473 GLY A CA 1
ATOM 3835 C C . GLY A 1 473 ? 44.299 -15.792 -4.305 1.00 63.75 473 GLY A C 1
ATOM 3836 O O . GLY A 1 473 ? 45.095 -15.867 -5.242 1.00 63.75 473 GLY A O 1
ATOM 3837 N N . ALA A 1 474 ? 43.173 -16.511 -4.272 1.00 62.03 474 ALA A N 1
ATOM 3838 C CA . ALA A 1 474 ? 42.741 -17.391 -5.358 1.00 62.03 474 ALA A CA 1
ATOM 3839 C C . ALA A 1 474 ? 42.231 -16.573 -6.559 1.00 62.03 474 ALA A C 1
ATOM 3841 O O . ALA A 1 474 ? 41.395 -15.693 -6.394 1.00 62.03 474 ALA A O 1
ATOM 3842 N N . GLN A 1 475 ? 42.723 -16.867 -7.768 1.00 67.50 475 GLN A N 1
ATOM 3843 C CA . GLN A 1 475 ? 42.416 -16.075 -8.973 1.00 67.50 475 GLN A CA 1
ATOM 3844 C C . GLN A 1 475 ? 41.091 -16.457 -9.642 1.00 67.50 475 GLN A C 1
ATOM 3846 O O . GLN A 1 475 ? 40.429 -15.599 -10.223 1.00 67.50 475 GLN A O 1
ATOM 3851 N N . ASN A 1 476 ? 40.719 -17.737 -9.551 1.00 82.38 476 ASN A N 1
ATOM 3852 C CA . ASN A 1 476 ? 39.473 -18.273 -10.093 1.00 82.38 476 ASN A CA 1
ATOM 3853 C C . ASN A 1 476 ? 38.777 -19.195 -9.078 1.00 82.38 476 ASN A C 1
ATOM 3855 O O . ASN A 1 476 ? 38.638 -20.389 -9.351 1.00 82.38 476 ASN A O 1
ATOM 3859 N N . PRO A 1 477 ? 38.459 -18.708 -7.864 1.00 88.12 477 PRO A N 1
ATOM 3860 C CA . PRO A 1 477 ? 37.904 -19.571 -6.842 1.00 88.12 477 PRO A CA 1
ATOM 3861 C C . PRO A 1 477 ? 36.466 -19.945 -7.179 1.00 88.12 477 PRO A C 1
ATOM 3863 O O . PRO A 1 477 ? 35.650 -19.101 -7.565 1.00 88.12 477 PRO A O 1
ATOM 3866 N N . ASN A 1 478 ? 36.143 -21.202 -6.921 1.00 92.06 478 ASN A N 1
ATOM 3867 C CA . ASN A 1 478 ? 34.775 -21.609 -6.682 1.00 92.06 478 ASN A CA 1
ATOM 3868 C C . ASN A 1 478 ? 34.412 -21.247 -5.242 1.00 92.06 478 ASN A C 1
ATOM 3870 O O . ASN A 1 478 ? 35.206 -21.423 -4.317 1.00 92.06 478 ASN A O 1
ATOM 3874 N N . VAL A 1 479 ? 33.211 -20.736 -5.024 1.00 93.19 479 VAL A N 1
ATOM 3875 C CA . VAL A 1 479 ? 32.766 -20.258 -3.719 1.00 93.19 479 VAL A CA 1
ATOM 3876 C C . VAL A 1 479 ? 31.394 -20.842 -3.425 1.00 93.19 479 VAL A C 1
ATOM 3878 O O . VAL A 1 479 ? 30.412 -20.507 -4.084 1.00 93.19 479 VAL A O 1
ATOM 3881 N N . GLY A 1 480 ? 31.335 -21.720 -2.425 1.00 95.44 480 GLY A N 1
ATOM 3882 C CA . GLY A 1 480 ? 30.087 -22.181 -1.827 1.00 95.44 480 GLY A CA 1
ATOM 3883 C C . GLY A 1 480 ? 29.740 -21.305 -0.629 1.00 95.44 480 GLY A C 1
ATOM 3884 O O . GLY A 1 480 ? 30.521 -21.249 0.324 1.00 95.44 480 GLY A O 1
ATOM 3885 N N . THR A 1 481 ? 28.594 -20.625 -0.668 1.00 96.06 481 THR A N 1
ATOM 3886 C CA . THR A 1 481 ? 28.173 -19.673 0.366 1.00 96.06 481 THR A CA 1
ATOM 3887 C C . THR A 1 481 ? 26.788 -19.981 0.908 1.00 96.06 481 THR A C 1
ATOM 3889 O O . THR A 1 481 ? 25.876 -20.343 0.169 1.00 96.06 481 THR A O 1
ATOM 3892 N N . ILE A 1 482 ? 26.614 -19.796 2.215 1.00 97.75 482 ILE A N 1
ATOM 3893 C CA . ILE A 1 482 ? 25.299 -19.641 2.836 1.00 97.75 482 ILE A CA 1
ATOM 3894 C C . ILE A 1 482 ? 25.099 -18.154 3.088 1.00 97.75 482 ILE A C 1
ATOM 3896 O O . ILE A 1 482 ? 25.878 -17.533 3.810 1.00 97.75 482 ILE A O 1
ATOM 3900 N N . ILE A 1 483 ? 24.047 -17.588 2.503 1.00 97.06 483 ILE A N 1
ATOM 3901 C CA . ILE A 1 483 ? 23.700 -16.179 2.646 1.00 97.06 483 ILE A CA 1
ATOM 3902 C C . ILE A 1 483 ? 22.356 -16.072 3.352 1.00 97.06 483 ILE A C 1
ATOM 3904 O O . ILE A 1 483 ? 21.377 -16.670 2.909 1.00 97.06 483 ILE A O 1
ATOM 3908 N N . THR A 1 484 ? 22.303 -15.303 4.434 1.00 98.12 484 THR A N 1
ATOM 3909 C CA . THR A 1 484 ? 21.076 -14.965 5.156 1.00 98.12 484 THR A CA 1
ATOM 3910 C C . THR A 1 484 ? 20.848 -13.462 5.105 1.00 98.12 484 THR A C 1
ATOM 3912 O O . THR A 1 484 ? 21.661 -12.690 5.610 1.00 98.12 484 THR A O 1
ATOM 3915 N N . ASP A 1 485 ? 19.729 -13.060 4.514 1.00 97.44 485 ASP A N 1
ATOM 3916 C CA . ASP A 1 485 ? 19.258 -11.681 4.461 1.00 97.44 485 ASP A CA 1
ATOM 3917 C C . ASP A 1 485 ? 18.064 -11.508 5.396 1.00 97.44 485 ASP A C 1
ATOM 3919 O O . ASP A 1 485 ? 17.073 -12.232 5.300 1.00 97.44 485 ASP A O 1
ATOM 3923 N N . ILE A 1 486 ? 18.146 -10.522 6.282 1.00 97.69 486 ILE A N 1
ATOM 3924 C CA . ILE A 1 486 ? 17.065 -10.109 7.174 1.00 97.69 486 ILE A CA 1
ATOM 3925 C C . ILE A 1 486 ? 16.770 -8.642 6.884 1.00 97.69 486 ILE A C 1
ATOM 3927 O O . ILE A 1 486 ? 17.611 -7.766 7.098 1.00 97.69 486 ILE A O 1
ATOM 3931 N N . ARG A 1 487 ? 15.557 -8.353 6.415 1.00 96.94 487 ARG A N 1
ATOM 3932 C CA . ARG A 1 487 ? 15.081 -6.992 6.167 1.00 96.94 487 ARG A CA 1
ATOM 3933 C C . ARG A 1 487 ? 13.879 -6.706 7.050 1.00 96.94 487 ARG A C 1
ATOM 3935 O O . ARG A 1 487 ? 12.787 -7.210 6.820 1.00 96.94 487 ARG A O 1
ATOM 3942 N N . HIS A 1 488 ? 14.068 -5.837 8.026 1.00 96.12 488 HIS A N 1
ATOM 3943 C CA . HIS A 1 488 ? 13.010 -5.354 8.900 1.00 96.12 488 HIS A CA 1
ATOM 3944 C C . HIS A 1 488 ? 12.640 -3.923 8.508 1.00 96.12 488 HIS A C 1
ATOM 3946 O O . HIS A 1 488 ? 13.510 -3.051 8.489 1.00 96.12 488 HIS A O 1
ATOM 3952 N N . ASP A 1 489 ? 11.378 -3.674 8.159 1.00 94.62 489 ASP A N 1
ATOM 3953 C CA . ASP A 1 489 ? 10.927 -2.371 7.655 1.00 94.62 489 ASP A CA 1
ATOM 3954 C C . ASP A 1 489 ? 9.633 -1.935 8.352 1.00 94.62 489 ASP A C 1
ATOM 3956 O O . ASP A 1 489 ? 8.577 -2.540 8.175 1.00 94.62 489 ASP A O 1
ATOM 3960 N N . ARG A 1 490 ? 9.734 -0.881 9.165 1.00 93.88 490 ARG A N 1
ATOM 3961 C CA . ARG A 1 490 ? 8.639 -0.265 9.932 1.00 93.88 490 ARG A CA 1
ATOM 3962 C C . ARG A 1 490 ? 8.471 1.212 9.568 1.00 93.88 490 ARG A C 1
ATOM 3964 O O . ARG A 1 490 ? 8.036 2.008 10.398 1.00 93.88 490 ARG A O 1
ATOM 3971 N N . ARG A 1 491 ? 8.885 1.601 8.359 1.00 90.56 491 ARG A N 1
ATOM 3972 C CA . ARG A 1 491 ? 8.681 2.960 7.845 1.00 90.56 491 ARG A CA 1
ATOM 3973 C C . ARG A 1 491 ? 7.199 3.200 7.567 1.00 90.56 491 ARG A C 1
ATOM 3975 O O . ARG A 1 491 ? 6.485 2.283 7.172 1.00 90.56 491 ARG A O 1
ATOM 3982 N N . ASP A 1 492 ? 6.760 4.435 7.771 1.00 84.69 492 ASP A N 1
ATOM 3983 C CA . ASP A 1 492 ? 5.396 4.874 7.469 1.00 84.69 492 ASP A CA 1
ATOM 3984 C C . ASP A 1 492 ? 5.104 4.901 5.961 1.00 84.69 492 ASP A C 1
ATOM 3986 O O . ASP A 1 492 ? 4.055 4.435 5.526 1.00 84.69 492 ASP A O 1
ATOM 3990 N N . ASP A 1 493 ? 6.054 5.392 5.166 1.00 78.88 493 ASP A N 1
ATOM 3991 C CA . ASP A 1 493 ? 5.996 5.404 3.705 1.00 78.88 493 ASP A CA 1
ATOM 3992 C C . ASP A 1 493 ? 7.318 4.863 3.115 1.00 78.88 493 ASP A C 1
ATOM 3994 O O . ASP A 1 493 ? 8.399 5.362 3.443 1.00 78.88 493 ASP A O 1
ATOM 3998 N N . PRO A 1 494 ? 7.294 3.836 2.242 1.00 79.25 494 PRO A N 1
ATOM 3999 C CA . PRO A 1 494 ? 8.516 3.277 1.663 1.00 79.25 494 PRO A CA 1
ATOM 4000 C C . PRO A 1 494 ? 9.280 4.215 0.717 1.00 79.25 494 PRO A C 1
ATOM 4002 O O . PRO A 1 494 ? 10.496 4.034 0.569 1.00 79.25 494 PRO A O 1
ATOM 4005 N N . LEU A 1 495 ? 8.586 5.153 0.061 1.00 78.19 495 LEU A N 1
ATOM 4006 C CA . LEU A 1 495 ? 9.114 6.083 -0.944 1.00 78.19 495 LEU A CA 1
ATOM 4007 C C . LEU A 1 495 ? 9.501 7.430 -0.324 1.00 78.19 495 LEU A C 1
ATOM 4009 O O . LEU A 1 495 ? 10.548 7.979 -0.666 1.00 78.19 495 LEU A O 1
ATOM 4013 N N . TYR A 1 496 ? 8.685 7.936 0.601 1.00 77.38 496 TYR A N 1
ATOM 4014 C CA . TYR A 1 496 ? 8.879 9.219 1.279 1.00 77.38 496 TYR A CA 1
ATOM 4015 C C . TYR A 1 496 ? 8.787 9.078 2.809 1.00 77.38 496 TYR A C 1
ATOM 4017 O O . TYR A 1 496 ? 7.919 9.702 3.427 1.00 77.38 496 TYR A O 1
ATOM 4025 N N . PRO A 1 497 ? 9.674 8.282 3.438 1.00 79.25 497 PRO A N 1
ATOM 4026 C CA . PRO A 1 497 ? 9.591 7.967 4.862 1.00 79.25 497 PRO A CA 1
ATOM 4027 C C . PRO A 1 497 ? 9.749 9.216 5.733 1.00 79.25 497 PRO A C 1
ATOM 4029 O O . PRO A 1 497 ? 10.728 9.958 5.602 1.00 79.25 497 PRO A O 1
ATOM 4032 N N . ARG A 1 498 ? 8.809 9.435 6.658 1.00 77.50 498 ARG A N 1
ATOM 4033 C CA . ARG A 1 498 ? 8.850 10.542 7.634 1.00 77.50 498 ARG A CA 1
ATOM 4034 C C . ARG A 1 498 ? 9.103 10.035 9.046 1.00 77.50 498 ARG A C 1
ATOM 4036 O O . ARG A 1 498 ? 9.777 10.715 9.819 1.00 77.50 498 ARG A O 1
ATOM 4043 N N . ASN A 1 499 ? 8.598 8.849 9.365 1.00 84.00 499 ASN A N 1
ATOM 4044 C CA . ASN A 1 499 ? 8.751 8.184 10.650 1.00 84.00 499 ASN A CA 1
ATOM 4045 C C . ASN A 1 499 ? 9.107 6.709 10.468 1.00 84.00 499 ASN A C 1
ATOM 4047 O O . ASN A 1 499 ? 8.710 6.056 9.504 1.00 84.00 499 ASN A O 1
ATOM 4051 N N . GLY A 1 500 ? 9.796 6.161 11.462 1.00 89.44 500 GLY A N 1
ATOM 4052 C CA . GLY A 1 500 ? 10.089 4.738 11.541 1.00 89.44 500 GLY A CA 1
ATOM 4053 C C . GLY A 1 500 ? 11.487 4.409 11.047 1.00 89.44 500 GLY A C 1
ATOM 4054 O O . GLY A 1 500 ? 12.349 5.273 10.902 1.00 89.44 500 GLY A O 1
ATOM 4055 N N . TYR A 1 501 ? 11.749 3.126 10.847 1.00 91.00 501 TYR A N 1
ATOM 4056 C CA . TYR A 1 501 ? 13.099 2.650 10.589 1.00 91.00 501 TYR A CA 1
ATOM 4057 C C . TYR A 1 501 ? 13.108 1.444 9.671 1.00 91.00 501 TYR A C 1
ATOM 4059 O O . TYR A 1 501 ? 12.130 0.703 9.559 1.00 91.00 501 TYR A O 1
ATOM 4067 N N . ARG A 1 502 ? 14.253 1.253 9.027 1.00 92.69 502 ARG A N 1
ATOM 4068 C CA . ARG A 1 502 ? 14.554 0.087 8.215 1.00 92.69 502 ARG A CA 1
ATOM 4069 C C . ARG A 1 502 ? 15.920 -0.442 8.605 1.00 92.69 502 ARG A C 1
ATOM 4071 O O . ARG A 1 502 ? 16.897 0.300 8.600 1.00 92.69 502 ARG A O 1
ATOM 4078 N N . ILE A 1 503 ? 15.981 -1.729 8.902 1.00 94.19 503 ILE A N 1
ATOM 4079 C CA . ILE A 1 503 ? 17.216 -2.446 9.191 1.00 94.19 503 ILE A CA 1
ATOM 4080 C C . ILE A 1 503 ? 17.376 -3.528 8.133 1.00 94.19 503 ILE A C 1
ATOM 4082 O O . ILE A 1 503 ? 16.447 -4.279 7.839 1.00 94.19 503 ILE A O 1
ATOM 4086 N N . TYR A 1 504 ? 18.560 -3.581 7.547 1.00 94.69 504 TYR A N 1
ATOM 4087 C CA . TYR A 1 504 ? 18.990 -4.627 6.643 1.00 94.69 504 TYR A CA 1
ATOM 4088 C C . TYR A 1 504 ? 20.238 -5.274 7.223 1.00 94.69 504 TYR A C 1
ATOM 4090 O O . TYR A 1 504 ? 21.225 -4.589 7.489 1.00 94.69 504 TYR A O 1
ATOM 4098 N N . TYR A 1 505 ? 20.178 -6.580 7.423 1.00 96.19 505 TYR A N 1
ATOM 4099 C CA . TYR A 1 505 ? 21.295 -7.396 7.856 1.00 96.19 505 TYR A CA 1
ATOM 4100 C C . TYR A 1 505 ? 21.536 -8.482 6.814 1.00 96.19 505 TYR A C 1
ATOM 4102 O O . TYR A 1 505 ? 20.618 -9.220 6.470 1.00 96.19 505 TYR A O 1
ATOM 4110 N N . ASN A 1 506 ? 22.763 -8.563 6.319 1.00 96.38 506 ASN A N 1
ATOM 4111 C CA . ASN A 1 506 ? 23.227 -9.601 5.416 1.00 96.38 506 ASN A CA 1
ATOM 4112 C C . ASN A 1 506 ? 24.401 -10.318 6.081 1.00 96.38 506 ASN A C 1
ATOM 4114 O O . ASN A 1 506 ? 25.355 -9.687 6.538 1.00 96.38 506 ASN A O 1
ATOM 4118 N N . MET A 1 507 ? 24.301 -11.637 6.148 1.00 95.94 507 MET A N 1
ATOM 4119 C CA . MET A 1 507 ? 25.349 -12.523 6.627 1.00 95.94 507 MET A CA 1
ATOM 4120 C C . MET A 1 507 ? 25.680 -13.502 5.517 1.00 95.94 507 MET A C 1
ATOM 4122 O O . MET A 1 507 ? 24.790 -14.170 5.001 1.00 95.94 507 MET A O 1
ATOM 4126 N N . GLU A 1 508 ? 26.951 -13.612 5.176 1.00 95.00 508 GLU A N 1
ATOM 4127 C CA . GLU A 1 508 ? 27.453 -14.513 4.155 1.00 95.00 508 GLU A CA 1
ATOM 4128 C C . GLU A 1 508 ? 28.620 -15.307 4.719 1.00 95.00 508 GLU A C 1
ATOM 4130 O O . GLU A 1 508 ? 29.609 -14.743 5.180 1.00 95.00 508 GLU A O 1
ATOM 4135 N N . ILE A 1 509 ? 28.488 -16.626 4.683 1.00 94.31 509 ILE A N 1
ATOM 4136 C CA . ILE A 1 509 ? 29.481 -17.559 5.198 1.00 94.31 509 ILE A CA 1
ATOM 4137 C C . ILE A 1 509 ? 29.907 -18.442 4.035 1.00 94.31 509 ILE A C 1
ATOM 4139 O O . ILE A 1 509 ? 29.108 -19.230 3.524 1.00 94.31 509 ILE A O 1
ATOM 4143 N N . ALA A 1 510 ? 31.158 -18.301 3.616 1.00 91.94 510 ALA A N 1
ATOM 4144 C CA . ALA A 1 510 ? 31.813 -19.172 2.658 1.00 91.94 510 ALA A CA 1
ATOM 4145 C C . ALA A 1 510 ? 32.692 -20.177 3.398 1.00 91.94 510 ALA A C 1
ATOM 4147 O O . ALA A 1 510 ? 33.428 -19.814 4.318 1.00 91.94 510 ALA A O 1
ATOM 4148 N N . ASN A 1 511 ? 32.640 -21.443 2.998 1.00 88.12 511 ASN A N 1
ATOM 4149 C CA . ASN A 1 511 ? 33.458 -22.483 3.609 1.00 88.12 511 ASN A CA 1
ATOM 4150 C C . ASN A 1 511 ? 33.810 -23.565 2.582 1.00 88.12 511 ASN A C 1
ATOM 4152 O O . ASN A 1 511 ? 33.018 -23.878 1.695 1.00 88.12 511 ASN A O 1
ATOM 4156 N N . GLN A 1 512 ? 34.969 -24.196 2.745 1.00 89.75 512 GLN A N 1
ATOM 4157 C CA . GLN A 1 512 ? 35.393 -25.317 1.911 1.00 89.75 512 GLN A CA 1
ATOM 4158 C C . GLN A 1 512 ? 34.444 -26.521 2.021 1.00 89.75 512 GLN A C 1
ATOM 4160 O O . GLN A 1 512 ? 34.178 -27.192 1.026 1.00 89.75 512 GLN A O 1
ATOM 4165 N N . TYR A 1 513 ? 33.821 -26.741 3.186 1.00 91.94 513 TYR A N 1
ATOM 4166 C CA . TYR A 1 513 ? 32.792 -27.780 3.357 1.00 91.94 513 TYR A CA 1
ATOM 4167 C C . TYR A 1 513 ? 31.504 -27.517 2.558 1.00 91.94 513 TYR A C 1
ATOM 4169 O O . TYR A 1 513 ? 30.686 -28.419 2.397 1.00 91.94 513 TYR A O 1
ATOM 4177 N N . LEU A 1 514 ? 31.319 -26.296 2.047 1.00 92.56 514 LEU A N 1
ATOM 4178 C CA . LEU A 1 514 ? 30.201 -25.909 1.184 1.00 92.56 514 LEU A CA 1
ATOM 4179 C C . LEU A 1 514 ? 30.521 -26.095 -0.313 1.00 92.56 514 LEU A C 1
ATOM 4181 O O . LEU A 1 514 ? 29.731 -25.679 -1.162 1.00 92.56 514 LEU A O 1
ATOM 4185 N N . GLY A 1 515 ? 31.663 -26.715 -0.637 1.00 89.56 515 GLY A N 1
ATOM 4186 C CA . GLY A 1 515 ? 32.098 -27.033 -2.001 1.00 89.56 515 GLY A CA 1
ATOM 4187 C C . GLY A 1 515 ? 32.979 -25.971 -2.666 1.00 89.56 515 GLY A C 1
ATOM 4188 O O . GLY A 1 515 ? 33.268 -26.100 -3.851 1.00 89.56 515 GLY A O 1
ATOM 4189 N N . GLY A 1 516 ? 33.386 -24.923 -1.941 1.00 89.38 516 GLY A N 1
ATOM 4190 C CA . GLY A 1 516 ? 34.260 -23.864 -2.458 1.00 89.38 516 GLY A CA 1
ATOM 4191 C C . GLY A 1 516 ? 35.747 -24.063 -2.147 1.00 89.38 516 GLY A C 1
ATOM 4192 O O . GLY A 1 516 ? 36.125 -24.874 -1.308 1.00 89.38 516 GLY A O 1
ATOM 4193 N N . ASP A 1 517 ? 36.590 -23.252 -2.777 1.00 87.62 517 ASP A N 1
ATOM 4194 C CA . ASP A 1 517 ? 38.044 -23.223 -2.575 1.00 87.62 517 ASP A CA 1
ATOM 4195 C C . ASP A 1 517 ? 38.456 -22.258 -1.448 1.00 87.62 517 ASP A C 1
ATOM 4197 O O . ASP A 1 517 ? 39.562 -22.329 -0.905 1.00 87.62 517 ASP A O 1
ATOM 4201 N N . VAL A 1 518 ? 37.557 -21.340 -1.084 1.00 85.50 518 VAL A N 1
ATOM 4202 C CA . VAL A 1 518 ? 37.809 -20.242 -0.145 1.00 85.50 518 VAL A CA 1
ATOM 4203 C C . VAL A 1 518 ? 36.866 -20.298 1.053 1.00 85.50 518 VAL A C 1
ATOM 4205 O O . VAL A 1 518 ? 35.727 -20.757 0.954 1.00 85.50 518 VAL A O 1
ATOM 4208 N N . ALA A 1 519 ? 37.348 -19.797 2.188 1.00 88.12 519 ALA A N 1
ATOM 4209 C CA . ALA A 1 519 ? 36.567 -19.630 3.403 1.00 88.12 519 ALA A CA 1
ATOM 4210 C C . ALA A 1 519 ? 36.639 -18.172 3.862 1.00 88.12 519 ALA A C 1
ATOM 4212 O O . ALA A 1 519 ? 37.730 -17.610 3.963 1.00 88.12 519 ALA A O 1
ATOM 4213 N N . TYR A 1 520 ? 35.480 -17.569 4.109 1.00 85.19 520 TYR A N 1
ATOM 4214 C CA . TYR A 1 520 ? 35.355 -16.215 4.639 1.00 85.19 520 TYR A CA 1
ATOM 4215 C C . TYR A 1 520 ? 33.991 -16.024 5.294 1.00 85.19 520 TYR A C 1
ATOM 4217 O O . TYR A 1 520 ? 33.024 -16.714 4.975 1.00 85.19 520 TYR A O 1
ATOM 4225 N N . GLU A 1 521 ? 33.902 -15.025 6.162 1.00 89.38 521 GLU A N 1
ATOM 4226 C CA . GLU A 1 521 ? 32.643 -14.563 6.731 1.00 89.38 521 GLU A CA 1
ATOM 4227 C C . GLU A 1 521 ? 32.495 -13.068 6.458 1.00 89.38 521 GLU A C 1
ATOM 4229 O O . GLU A 1 521 ? 33.414 -12.278 6.699 1.00 89.38 521 GLU A O 1
ATOM 4234 N N . ARG A 1 522 ? 31.336 -12.675 5.933 1.00 90.06 522 ARG A N 1
ATOM 4235 C CA . ARG A 1 522 ? 30.990 -11.286 5.649 1.00 90.06 522 ARG A CA 1
ATOM 4236 C C . ARG A 1 522 ? 29.679 -10.933 6.332 1.00 90.06 522 ARG A C 1
ATOM 4238 O O . ARG A 1 522 ? 28.661 -11.592 6.143 1.00 90.06 522 ARG A O 1
ATOM 4245 N N . PHE A 1 523 ? 29.715 -9.848 7.096 1.00 91.38 523 PHE A N 1
ATOM 4246 C CA . PHE A 1 523 ? 28.564 -9.303 7.803 1.00 91.38 523 PHE A CA 1
ATOM 4247 C C . PHE A 1 523 ? 28.355 -7.855 7.376 1.00 91.38 523 PHE A C 1
ATOM 4249 O O . PHE A 1 523 ? 29.261 -7.028 7.488 1.00 91.38 523 PHE A O 1
ATOM 4256 N N . GLN A 1 524 ? 27.151 -7.539 6.913 1.00 92.56 524 GLN A N 1
ATOM 4257 C CA . GLN A 1 524 ? 26.757 -6.192 6.532 1.00 92.56 524 GLN A CA 1
ATOM 4258 C C . GLN A 1 524 ? 25.493 -5.798 7.291 1.00 92.56 524 GLN A C 1
ATOM 4260 O O . GLN A 1 524 ? 24.459 -6.455 7.184 1.00 92.56 524 GLN A O 1
ATOM 4265 N N . LEU A 1 525 ? 25.566 -4.694 8.035 1.00 92.19 525 LEU A N 1
ATOM 4266 C CA . LEU A 1 525 ? 24.423 -4.103 8.724 1.00 92.19 525 LEU A CA 1
ATOM 4267 C C . LEU A 1 525 ? 24.205 -2.681 8.207 1.00 92.19 525 LEU A C 1
ATOM 4269 O O . LEU A 1 525 ? 25.094 -1.829 8.264 1.00 92.19 525 LEU A O 1
ATOM 4273 N N . SER A 1 526 ? 23.007 -2.416 7.702 1.00 91.25 526 SER A N 1
ATOM 4274 C CA . SER A 1 526 ? 22.584 -1.096 7.244 1.00 91.25 526 SER A CA 1
ATOM 4275 C C . SER A 1 526 ? 21.300 -0.700 7.957 1.00 91.25 526 SER A C 1
ATOM 4277 O O . SER A 1 526 ? 20.296 -1.405 7.883 1.00 91.25 526 SER A O 1
ATOM 4279 N N . GLY A 1 527 ? 21.335 0.429 8.659 1.00 89.62 527 GLY A N 1
ATOM 4280 C CA . GLY A 1 527 ? 20.186 0.983 9.364 1.00 89.62 527 GLY A CA 1
ATOM 4281 C C . GLY A 1 527 ? 19.838 2.369 8.844 1.00 89.62 527 GLY A C 1
ATOM 4282 O O . GLY A 1 527 ? 20.715 3.223 8.718 1.00 89.62 527 GLY A O 1
ATOM 4283 N N . PHE A 1 528 ? 18.553 2.589 8.590 1.00 87.81 528 PHE A N 1
ATOM 4284 C CA . PHE A 1 528 ? 17.968 3.894 8.313 1.00 87.81 528 PHE A CA 1
ATOM 4285 C C . PHE A 1 528 ? 16.945 4.186 9.402 1.00 87.81 528 PHE A C 1
ATOM 4287 O O . PHE A 1 528 ? 16.054 3.373 9.652 1.00 87.81 528 PHE A O 1
ATOM 4294 N N . TYR A 1 529 ? 17.069 5.337 10.047 1.00 88.62 529 TYR A N 1
ATOM 4295 C CA . TYR A 1 529 ? 16.119 5.805 11.046 1.00 88.62 529 TYR A CA 1
ATOM 4296 C C . TYR A 1 529 ? 15.583 7.166 10.615 1.00 88.62 529 TYR A C 1
ATOM 4298 O O . TYR A 1 529 ? 16.354 8.095 10.376 1.00 88.62 529 TYR A O 1
ATOM 4306 N N . HIS A 1 530 ? 14.261 7.264 10.511 1.00 81.25 530 HIS A N 1
ATOM 4307 C CA . HIS A 1 530 ? 13.538 8.467 10.137 1.00 81.25 530 HIS A CA 1
ATOM 4308 C C . HIS A 1 530 ? 12.741 8.946 11.343 1.00 81.25 530 HIS A C 1
ATOM 4310 O O . HIS A 1 530 ? 11.905 8.228 11.895 1.00 81.25 530 HIS A O 1
ATOM 4316 N N . HIS A 1 531 ? 13.001 10.182 11.748 1.00 78.69 531 HIS A N 1
ATOM 4317 C CA . HIS A 1 531 ? 12.215 10.850 12.767 1.00 78.69 531 HIS A CA 1
ATOM 4318 C C . HIS A 1 531 ? 12.043 12.321 12.384 1.00 78.69 531 HIS A C 1
ATOM 4320 O O . HIS A 1 531 ? 13.021 12.975 12.004 1.00 78.69 531 HIS A O 1
ATOM 4326 N N . PRO A 1 532 ? 10.831 12.878 12.507 1.00 70.00 532 PRO A N 1
ATOM 4327 C CA . PRO A 1 532 ? 10.583 14.283 12.261 1.00 70.00 532 PRO A CA 1
ATOM 4328 C C . PRO A 1 532 ? 11.271 15.083 13.367 1.00 70.00 532 PRO A C 1
ATOM 4330 O O . PRO A 1 532 ? 10.966 14.922 14.547 1.00 70.00 532 PRO A O 1
ATOM 4333 N N . LEU A 1 533 ? 12.244 15.921 13.009 1.00 59.22 533 LEU A N 1
ATOM 4334 C CA . LEU A 1 533 ? 12.943 16.764 13.988 1.00 59.22 533 LEU A CA 1
ATOM 4335 C C . LEU A 1 533 ? 12.176 18.054 14.308 1.00 59.22 533 LEU A C 1
ATOM 4337 O O . LEU A 1 533 ? 12.357 18.610 15.385 1.00 59.22 533 LEU A O 1
ATOM 4341 N N . TRP A 1 534 ? 11.275 18.479 13.419 1.00 48.50 534 TRP A N 1
ATOM 4342 C CA . TRP A 1 534 ? 10.295 19.544 13.631 1.00 48.50 534 TRP A CA 1
ATOM 4343 C C . TRP A 1 534 ? 9.042 19.257 12.804 1.00 48.50 534 TRP A C 1
ATOM 4345 O O . TRP A 1 534 ? 9.118 18.532 11.809 1.00 48.50 534 TRP A O 1
ATOM 4355 N N . GLY A 1 535 ? 7.892 19.792 13.230 1.00 44.22 535 GLY A N 1
ATOM 4356 C CA . GLY A 1 535 ? 6.603 19.622 12.557 1.00 44.22 535 GLY A CA 1
ATOM 4357 C C . GLY A 1 535 ? 6.724 19.838 11.049 1.00 44.22 535 GLY A C 1
ATOM 4358 O O . GLY A 1 535 ? 6.891 20.963 10.592 1.00 44.22 535 GLY A O 1
ATOM 4359 N N . GLY A 1 536 ? 6.702 18.732 10.300 1.00 42.34 536 GLY A N 1
ATOM 4360 C CA . GLY A 1 536 ? 6.585 18.680 8.845 1.00 42.34 536 GLY A CA 1
ATOM 4361 C C . GLY A 1 536 ? 7.403 19.703 8.054 1.00 42.34 536 GLY A C 1
ATOM 4362 O O . GLY A 1 536 ? 6.828 20.408 7.236 1.00 42.34 536 GLY A O 1
ATOM 4363 N N . THR A 1 537 ? 8.719 19.793 8.247 1.00 36.75 537 THR A N 1
ATOM 4364 C CA . THR A 1 537 ? 9.579 20.580 7.346 1.00 36.75 537 THR A CA 1
ATOM 4365 C C . THR A 1 537 ? 10.847 19.809 6.985 1.00 36.75 537 THR A C 1
ATOM 4367 O O . THR A 1 537 ? 11.764 19.648 7.786 1.00 36.75 537 THR A O 1
ATOM 4370 N N . MET A 1 538 ? 10.917 19.319 5.742 1.00 35.94 538 MET A N 1
ATOM 4371 C CA . MET A 1 538 ? 12.187 18.941 5.119 1.00 35.94 538 MET A CA 1
ATOM 4372 C C . MET A 1 538 ? 12.916 20.250 4.767 1.00 35.94 538 MET A C 1
ATOM 4374 O O . MET A 1 538 ? 12.632 20.894 3.761 1.00 35.94 538 MET A O 1
ATOM 4378 N N . GLY A 1 539 ? 13.793 20.706 5.656 1.00 33.34 539 GLY A N 1
ATOM 4379 C CA . GLY A 1 539 ? 14.718 21.800 5.378 1.00 33.34 539 GLY A CA 1
ATOM 4380 C C . GLY A 1 539 ? 16.069 21.252 4.921 1.00 33.34 539 GLY A C 1
ATOM 4381 O O . GLY A 1 539 ? 16.607 20.341 5.530 1.00 33.34 539 GLY A O 1
ATOM 4382 N N . GLN A 1 540 ? 16.652 21.828 3.883 1.00 30.58 540 GLN A N 1
ATOM 4383 C CA . GLN A 1 540 ? 18.096 21.922 3.647 1.00 30.58 540 GLN A CA 1
ATOM 4384 C C . GLN A 1 540 ? 18.401 23.386 3.257 1.00 30.58 540 GLN A C 1
ATOM 4386 O O . GLN A 1 540 ? 17.522 24.106 2.776 1.00 30.58 540 GLN A O 1
ATOM 4391 N N . PRO A 1 541 ? 19.614 23.885 3.522 1.00 28.27 541 PRO A N 1
ATOM 4392 C CA . PRO A 1 541 ? 19.855 25.322 3.621 1.00 28.27 541 PRO A CA 1
ATOM 4393 C C . PRO A 1 541 ? 20.105 26.003 2.269 1.00 28.27 541 PRO A C 1
ATOM 4395 O O . PRO A 1 541 ? 20.596 25.392 1.322 1.00 28.27 541 PRO A O 1
ATOM 4398 N N . ARG A 1 542 ? 19.820 27.313 2.236 1.00 27.56 542 ARG A N 1
ATOM 4399 C CA . ARG A 1 542 ? 20.190 28.273 1.180 1.00 27.56 542 ARG A CA 1
ATOM 4400 C C . ARG A 1 542 ? 21.707 28.286 0.948 1.00 27.56 542 ARG A C 1
ATOM 4402 O O . ARG A 1 542 ? 22.471 28.316 1.910 1.00 27.56 542 ARG A O 1
ATOM 4409 N N . PHE A 1 543 ? 22.115 28.378 -0.315 1.00 22.86 543 PHE A N 1
ATOM 4410 C CA . PHE A 1 543 ? 23.419 28.907 -0.718 1.00 22.86 543 PHE A CA 1
ATOM 4411 C C . PHE A 1 543 ? 23.206 30.317 -1.282 1.00 22.86 543 PHE A C 1
ATOM 4413 O O . PHE A 1 543 ? 22.505 30.466 -2.276 1.00 22.86 543 PHE A O 1
ATOM 4420 N N . ASP A 1 544 ? 23.818 31.319 -0.650 1.00 26.06 544 ASP A N 1
ATOM 4421 C CA . ASP A 1 544 ? 24.182 32.598 -1.268 1.00 26.06 544 ASP A CA 1
ATOM 4422 C C . ASP A 1 544 ? 25.655 32.886 -0.908 1.00 26.06 544 ASP A C 1
ATOM 4424 O O . ASP A 1 544 ? 26.108 32.500 0.178 1.00 26.06 544 ASP A O 1
ATOM 4428 N N . PRO A 1 545 ? 26.449 33.495 -1.805 1.00 26.41 545 PRO A N 1
ATOM 4429 C CA . PRO A 1 545 ? 27.901 33.444 -1.746 1.00 26.41 545 PRO A CA 1
ATOM 4430 C C . PRO A 1 545 ? 28.476 34.656 -1.010 1.00 26.41 545 PRO A C 1
ATOM 4432 O O . PRO A 1 545 ? 28.893 35.606 -1.653 1.00 26.41 545 PRO A O 1
ATOM 4435 N N . TRP A 1 546 ? 28.522 34.624 0.325 1.00 26.00 546 TRP A N 1
ATOM 4436 C CA . TRP A 1 546 ? 29.614 35.172 1.154 1.00 26.00 546 TRP A CA 1
ATOM 4437 C C . TRP A 1 546 ? 29.242 35.193 2.643 1.00 26.00 546 TRP A C 1
ATOM 4439 O O . TRP A 1 546 ? 28.115 35.483 3.031 1.00 26.00 546 TRP A O 1
ATOM 4449 N N . SER A 1 547 ? 30.273 35.018 3.468 1.00 22.52 547 SER A N 1
ATOM 4450 C CA . SER A 1 547 ? 30.317 35.166 4.928 1.00 22.52 547 SER A CA 1
ATOM 4451 C C . SER A 1 547 ? 29.831 33.985 5.782 1.00 22.52 547 SER A C 1
ATOM 4453 O O . SER A 1 547 ? 28.873 33.270 5.511 1.00 22.52 547 SER A O 1
ATOM 4455 N N . SER A 1 548 ? 30.625 33.747 6.817 1.00 31.20 548 SER A N 1
ATOM 4456 C CA . SER A 1 548 ? 30.677 32.585 7.684 1.00 31.20 548 SER A CA 1
ATOM 4457 C C . SER A 1 548 ? 29.700 32.689 8.859 1.00 31.20 548 SER A C 1
ATOM 4459 O O . SER A 1 548 ? 29.711 33.697 9.560 1.00 31.20 548 SER A O 1
ATOM 4461 N N . ARG A 1 549 ? 28.922 31.621 9.126 1.00 24.36 549 ARG A N 1
ATOM 4462 C CA . ARG A 1 549 ? 28.643 31.011 10.457 1.00 24.36 549 ARG A CA 1
ATOM 4463 C C . ARG A 1 549 ? 27.435 30.047 10.420 1.00 24.36 549 ARG A C 1
ATOM 4465 O O . ARG A 1 549 ? 26.351 30.412 10.003 1.00 24.36 549 ARG A O 1
ATOM 4472 N N . HIS A 1 550 ? 27.696 28.836 10.926 1.00 24.89 550 HIS A N 1
ATOM 4473 C CA . HIS A 1 550 ? 26.839 27.753 11.453 1.00 24.89 550 HIS A CA 1
ATOM 4474 C C . HIS A 1 550 ? 25.535 27.304 10.725 1.00 24.89 550 HIS A C 1
ATOM 4476 O O . HIS A 1 550 ? 24.567 28.053 10.672 1.00 24.89 550 HIS A O 1
ATOM 4482 N N . PRO A 1 551 ? 25.451 26.026 10.276 1.00 26.75 551 PRO A N 1
ATOM 4483 C CA . PRO A 1 551 ? 24.297 25.472 9.555 1.00 26.75 551 PRO A CA 1
ATOM 4484 C C . PRO A 1 551 ? 23.158 24.964 10.464 1.00 26.75 551 PRO A C 1
ATOM 4486 O O . PRO A 1 551 ? 23.398 24.223 11.421 1.00 26.75 551 PRO A O 1
ATOM 4489 N N . GLY A 1 552 ? 21.909 25.276 10.095 1.00 26.41 552 GLY A N 1
ATOM 4490 C CA . GLY A 1 552 ? 20.704 24.553 10.527 1.00 26.41 552 GLY A CA 1
ATOM 4491 C C . GLY A 1 552 ? 20.552 23.250 9.732 1.00 26.41 552 GLY A C 1
ATOM 4492 O O . GLY A 1 552 ? 20.687 23.253 8.510 1.00 26.41 552 GLY A O 1
ATOM 4493 N N . ARG A 1 553 ? 20.366 22.123 10.428 1.00 29.22 553 ARG A N 1
ATOM 4494 C CA . ARG A 1 553 ? 20.490 20.760 9.879 1.00 29.22 553 ARG A CA 1
ATOM 4495 C C . ARG A 1 553 ? 19.174 20.243 9.261 1.00 29.22 553 ARG A C 1
ATOM 4497 O O . ARG A 1 553 ? 18.120 20.541 9.817 1.00 29.22 553 ARG A O 1
ATOM 4504 N N . PRO A 1 554 ? 19.231 19.438 8.180 1.00 27.77 554 PRO A N 1
ATOM 4505 C CA . PRO A 1 554 ? 18.090 18.647 7.701 1.00 27.77 554 PRO A CA 1
ATOM 4506 C C . PRO A 1 554 ? 17.582 17.642 8.747 1.00 27.77 554 PRO A C 1
ATOM 4508 O O . PRO A 1 554 ? 18.270 17.441 9.757 1.00 27.77 554 PRO A O 1
ATOM 4511 N N . PRO A 1 555 ? 16.416 16.983 8.525 1.00 29.38 555 PRO A N 1
ATOM 4512 C CA . PRO A 1 555 ? 16.071 15.773 9.271 1.00 29.38 555 PRO A CA 1
ATOM 4513 C C . PRO A 1 555 ? 17.308 14.879 9.343 1.00 29.38 555 PRO A C 1
ATOM 4515 O O . PRO A 1 555 ? 17.995 14.674 8.341 1.00 29.38 555 PRO A O 1
ATOM 4518 N N . ALA A 1 556 ? 17.652 14.436 10.549 1.00 33.50 556 ALA A N 1
ATOM 4519 C CA . ALA A 1 556 ? 18.857 13.659 10.742 1.00 33.50 556 ALA A CA 1
ATOM 4520 C C . ALA A 1 556 ? 18.620 12.259 10.180 1.00 33.50 556 ALA A C 1
ATOM 4522 O O . ALA A 1 556 ? 18.098 11.380 10.858 1.00 33.50 556 ALA A O 1
ATOM 4523 N N . GLU A 1 557 ? 19.001 12.070 8.924 1.00 30.83 557 GLU A N 1
ATOM 4524 C CA . GLU A 1 557 ? 19.228 10.754 8.362 1.00 30.83 557 GLU A CA 1
ATOM 4525 C C . GLU A 1 557 ? 20.514 10.217 8.993 1.00 30.83 557 GLU A C 1
ATOM 4527 O O . GLU A 1 557 ? 21.631 10.535 8.585 1.00 30.83 557 GLU A O 1
ATOM 4532 N N . PHE A 1 558 ? 20.362 9.438 10.059 1.00 31.56 558 PHE A N 1
ATOM 4533 C CA . PHE A 1 558 ? 21.453 8.616 10.555 1.00 31.56 558 PHE A CA 1
ATOM 4534 C C . PHE A 1 558 ? 21.454 7.322 9.750 1.00 31.56 558 PHE A C 1
ATOM 4536 O O . PHE A 1 558 ? 20.875 6.317 10.154 1.00 31.56 558 PHE A O 1
ATOM 4543 N N . ALA A 1 559 ? 22.092 7.370 8.583 1.00 28.59 559 ALA A N 1
ATOM 4544 C CA . ALA A 1 559 ? 22.502 6.169 7.878 1.00 28.59 559 ALA A CA 1
ATOM 4545 C C . ALA A 1 559 ? 23.747 5.622 8.586 1.00 28.59 559 ALA A C 1
ATOM 4547 O O . ALA A 1 559 ? 24.861 6.109 8.387 1.00 28.59 559 ALA A O 1
ATOM 4548 N N . LEU A 1 560 ? 23.559 4.633 9.460 1.00 31.39 560 LEU A N 1
ATOM 4549 C CA . LEU A 1 560 ? 24.677 3.855 9.977 1.00 31.39 560 LEU A CA 1
ATOM 4550 C C . LEU A 1 560 ? 24.857 2.662 9.035 1.00 31.39 560 LEU A C 1
ATOM 4552 O O . LEU A 1 560 ? 24.124 1.676 9.106 1.00 31.39 560 LEU A O 1
ATOM 4556 N N . SER A 1 561 ? 25.807 2.783 8.113 1.00 28.77 561 SER A N 1
ATOM 4557 C CA . SER A 1 561 ? 26.325 1.648 7.355 1.00 28.77 561 SER A CA 1
ATOM 4558 C C . SER A 1 561 ? 27.605 1.199 8.042 1.00 28.77 561 SER A C 1
ATOM 4560 O O . SER A 1 561 ? 28.646 1.832 7.878 1.00 28.77 561 SER A O 1
ATOM 4562 N N . ILE A 1 562 ? 27.531 0.132 8.836 1.00 34.28 562 ILE A N 1
ATOM 4563 C CA . ILE A 1 562 ? 28.734 -0.560 9.301 1.00 34.28 562 ILE A CA 1
ATOM 4564 C C . ILE A 1 562 ? 29.040 -1.604 8.225 1.00 34.28 562 ILE A C 1
ATOM 4566 O O . ILE A 1 562 ? 28.324 -2.597 8.097 1.00 34.28 562 ILE A O 1
ATOM 4570 N N . GLY A 1 563 ? 30.042 -1.315 7.393 1.00 28.17 563 GLY A N 1
ATOM 4571 C CA . GLY A 1 563 ? 30.519 -2.198 6.331 1.00 28.17 563 GLY A CA 1
ATOM 4572 C C . GLY A 1 563 ? 31.918 -2.725 6.642 1.00 28.17 563 GLY A C 1
ATOM 4573 O O . GLY A 1 563 ? 32.808 -1.931 6.938 1.00 28.17 563 GLY A O 1
ATOM 4574 N N . ASP A 1 564 ? 32.052 -4.048 6.542 1.00 32.53 564 ASP A N 1
ATOM 4575 C CA . ASP A 1 564 ? 33.241 -4.898 6.668 1.00 32.53 564 ASP A CA 1
ATOM 4576 C C . ASP A 1 564 ? 33.908 -4.989 8.049 1.00 32.53 564 ASP A C 1
ATOM 4578 O O . ASP A 1 564 ? 34.875 -4.304 8.376 1.00 32.53 564 ASP A O 1
ATOM 4582 N N . SER A 1 565 ? 33.464 -5.982 8.823 1.00 31.20 565 SER A N 1
ATOM 4583 C CA . SER A 1 565 ? 34.354 -6.731 9.710 1.00 31.20 565 SER A CA 1
ATOM 4584 C C . SER A 1 565 ? 34.614 -8.111 9.097 1.00 31.20 565 SER A C 1
ATOM 4586 O O . SER A 1 565 ? 33.909 -9.069 9.408 1.00 31.20 565 SER A O 1
ATOM 4588 N N . SER A 1 566 ? 35.603 -8.221 8.207 1.00 29.67 566 SER A N 1
ATOM 4589 C CA . SER A 1 566 ? 36.162 -9.521 7.820 1.00 29.67 566 SER A CA 1
ATOM 4590 C C . SER A 1 566 ? 37.045 -10.015 8.971 1.00 29.67 566 SER A C 1
ATOM 4592 O O . SER A 1 566 ? 38.178 -9.551 9.140 1.00 29.67 566 SER A O 1
ATOM 4594 N N . LEU A 1 567 ? 36.532 -10.909 9.813 1.00 31.62 567 LEU A N 1
ATOM 4595 C CA . LEU A 1 567 ? 37.366 -11.615 10.783 1.00 31.62 567 LEU A CA 1
ATOM 4596 C C . LEU A 1 567 ? 38.066 -12.768 10.051 1.00 31.62 567 LEU A C 1
ATOM 4598 O O . LEU A 1 567 ? 37.496 -13.832 9.878 1.00 31.62 567 LEU A O 1
ATOM 4602 N N . ALA A 1 568 ? 39.312 -12.502 9.646 1.00 30.98 568 ALA A N 1
ATOM 4603 C CA . ALA A 1 568 ? 40.295 -13.426 9.067 1.00 30.98 568 ALA A CA 1
ATOM 4604 C C . ALA A 1 568 ? 40.004 -14.009 7.657 1.00 30.98 568 ALA A C 1
ATOM 4606 O O . ALA A 1 568 ? 38.938 -14.542 7.381 1.00 30.98 568 ALA A O 1
ATOM 4607 N N . ALA A 1 569 ? 41.056 -13.991 6.821 1.00 26.59 569 ALA A N 1
ATOM 4608 C CA . ALA A 1 569 ? 41.229 -14.635 5.503 1.00 26.59 569 ALA A CA 1
ATOM 4609 C C . ALA A 1 569 ? 40.768 -13.841 4.247 1.00 26.59 569 ALA A C 1
ATOM 4611 O O . ALA A 1 569 ? 39.911 -12.963 4.336 1.00 26.59 569 ALA A O 1
ATOM 4612 N N . PRO A 1 570 ? 41.447 -14.043 3.092 1.00 33.56 570 PRO A N 1
ATOM 4613 C CA . PRO A 1 570 ? 41.540 -13.062 2.019 1.00 33.56 570 PRO A CA 1
ATOM 4614 C C . PRO A 1 570 ? 40.226 -12.962 1.248 1.00 33.56 570 PRO A C 1
ATOM 4616 O O . PRO A 1 570 ? 39.657 -13.960 0.811 1.00 33.56 570 PRO A O 1
ATOM 4619 N N . ILE A 1 571 ? 39.779 -11.727 1.034 1.00 43.16 571 ILE A N 1
ATOM 4620 C CA . ILE A 1 571 ? 38.760 -11.405 0.035 1.00 43.16 571 ILE A CA 1
ATOM 4621 C C . ILE A 1 571 ? 39.246 -12.008 -1.297 1.00 43.16 571 ILE A C 1
ATOM 4623 O O . ILE A 1 571 ? 40.426 -11.834 -1.612 1.00 43.16 571 ILE A O 1
ATOM 4627 N N . PRO A 1 572 ? 38.394 -12.675 -2.103 1.00 42.06 572 PRO A N 1
ATOM 4628 C CA . PRO A 1 572 ? 38.805 -13.285 -3.376 1.00 42.06 572 PRO A CA 1
ATOM 4629 C C . PRO A 1 572 ? 39.481 -12.296 -4.347 1.00 42.06 572 PRO A C 1
ATOM 4631 O O . PRO A 1 572 ? 40.162 -12.713 -5.274 1.00 42.06 572 PRO A O 1
ATOM 4634 N N . PHE A 1 573 ? 39.375 -10.989 -4.075 1.00 45.22 573 PHE A N 1
ATOM 4635 C CA . PHE A 1 573 ? 40.170 -9.922 -4.679 1.00 45.22 573 PHE A CA 1
ATOM 4636 C C . PHE A 1 573 ? 40.650 -8.920 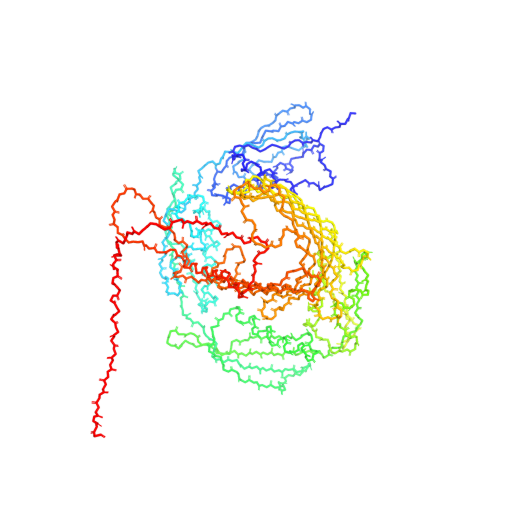-3.606 1.00 45.22 573 PHE A C 1
ATOM 4638 O O . PHE A 1 573 ? 40.149 -7.798 -3.520 1.00 45.22 573 PHE A O 1
ATOM 4645 N N . ALA A 1 574 ? 41.580 -9.312 -2.729 1.00 33.56 574 ALA A N 1
ATOM 4646 C CA . ALA A 1 574 ? 42.185 -8.387 -1.768 1.00 33.56 574 ALA A CA 1
ATOM 4647 C C . ALA A 1 574 ? 43.149 -7.408 -2.474 1.00 33.56 574 ALA A C 1
ATOM 4649 O O . ALA A 1 574 ? 44.018 -7.812 -3.243 1.00 33.56 574 ALA A O 1
ATOM 4650 N N . VAL A 1 575 ? 42.994 -6.104 -2.210 1.00 31.11 575 VAL A N 1
ATOM 4651 C CA . VAL A 1 575 ? 43.807 -5.025 -2.800 1.00 31.11 575 VAL A CA 1
ATOM 4652 C C . VAL A 1 575 ? 44.829 -4.529 -1.778 1.00 31.11 575 VAL A C 1
ATOM 4654 O O . VAL A 1 575 ? 44.457 -3.888 -0.796 1.00 31.11 575 VAL A O 1
ATOM 4657 N N . THR A 1 576 ? 46.126 -4.721 -2.025 1.00 29.81 576 THR A N 1
ATOM 4658 C CA . THR A 1 576 ? 47.196 -4.077 -1.242 1.00 29.81 576 THR A CA 1
ATOM 4659 C C . THR A 1 576 ? 47.963 -3.057 -2.090 1.00 29.81 576 THR A C 1
ATOM 4661 O O . THR A 1 576 ? 48.733 -3.382 -2.990 1.00 29.81 576 THR A O 1
ATOM 4664 N N . ARG A 1 577 ? 47.781 -1.760 -1.792 1.00 27.11 577 ARG A N 1
ATOM 4665 C CA . ARG A 1 577 ? 48.565 -0.664 -2.392 1.00 27.11 577 ARG A CA 1
ATOM 4666 C C . ARG A 1 577 ? 49.790 -0.387 -1.514 1.00 27.11 577 ARG A C 1
ATOM 4668 O O . ARG A 1 577 ? 49.662 0.138 -0.410 1.00 27.11 577 ARG A O 1
ATOM 4675 N N . ARG A 1 578 ? 50.995 -0.720 -1.984 1.00 23.48 578 ARG A N 1
ATOM 4676 C CA . ARG A 1 578 ? 52.253 -0.474 -1.252 1.00 23.48 578 ARG A CA 1
ATOM 4677 C C . ARG A 1 578 ? 52.635 1.014 -1.338 1.00 23.48 578 ARG A C 1
ATOM 4679 O O . ARG A 1 578 ? 53.305 1.433 -2.275 1.00 23.48 578 ARG A O 1
ATOM 4686 N N . ILE A 1 579 ? 52.211 1.833 -0.373 1.00 24.95 579 ILE A N 1
ATOM 4687 C CA . ILE A 1 579 ? 52.671 3.229 -0.248 1.00 24.95 579 ILE A CA 1
ATOM 4688 C C . ILE A 1 579 ? 53.940 3.246 0.617 1.00 24.95 579 ILE A C 1
ATOM 4690 O O . ILE A 1 579 ? 53.892 2.947 1.811 1.00 24.95 579 ILE A O 1
ATOM 4694 N N . LYS A 1 580 ? 55.091 3.594 0.022 1.00 25.06 580 LYS A N 1
ATOM 4695 C CA . LYS A 1 580 ? 56.331 3.891 0.761 1.00 25.06 580 LYS A CA 1
ATOM 4696 C C . LYS A 1 580 ? 56.083 5.098 1.680 1.00 25.06 580 LYS A C 1
ATOM 4698 O O . LYS A 1 580 ? 55.808 6.194 1.202 1.00 25.06 580 LYS A O 1
ATOM 4703 N N . ARG A 1 581 ? 56.170 4.887 2.998 1.00 24.47 581 ARG A N 1
ATOM 4704 C CA . ARG A 1 581 ? 56.122 5.942 4.023 1.00 24.47 581 ARG A CA 1
ATOM 4705 C C . ARG A 1 581 ? 57.368 6.830 3.921 1.00 24.47 581 ARG A C 1
ATOM 4707 O O . ARG A 1 581 ? 58.477 6.325 4.064 1.00 24.47 581 ARG A O 1
ATOM 4714 N N . HIS A 1 582 ? 57.182 8.142 3.791 1.00 25.38 582 HIS A N 1
ATOM 4715 C CA . HIS A 1 582 ? 58.153 9.131 4.264 1.00 25.38 582 HIS A CA 1
ATOM 4716 C C . HIS A 1 582 ? 57.566 9.877 5.469 1.00 25.38 582 HIS A C 1
ATOM 4718 O O . HIS A 1 582 ? 56.393 10.245 5.480 1.00 25.38 582 HIS A O 1
ATOM 4724 N N . HIS A 1 583 ? 58.377 9.990 6.521 1.00 28.06 583 HIS A N 1
ATOM 4725 C CA . HIS A 1 583 ? 58.057 10.608 7.805 1.00 28.06 583 HIS A CA 1
ATOM 4726 C C . HIS A 1 583 ? 57.982 12.139 7.718 1.00 28.06 583 HIS A C 1
ATOM 4728 O O . HIS A 1 583 ? 58.788 12.758 7.032 1.00 28.06 583 HIS A O 1
ATOM 4734 N N . GLY A 1 584 ? 57.063 12.727 8.493 1.00 24.06 584 GLY A N 1
ATOM 4735 C CA . GLY A 1 584 ? 56.963 14.169 8.737 1.00 24.06 584 GLY A CA 1
ATOM 4736 C C . GLY A 1 584 ? 55.624 14.562 9.378 1.00 24.06 584 GLY A C 1
ATOM 4737 O O . GLY A 1 584 ? 54.666 14.859 8.678 1.00 24.06 584 GLY A O 1
ATOM 4738 N N . MET A 1 585 ? 55.550 14.504 10.711 1.00 24.89 585 MET A N 1
ATOM 4739 C CA . MET A 1 585 ? 54.481 15.047 11.585 1.00 24.89 585 MET A CA 1
ATOM 4740 C C . MET A 1 585 ? 54.441 16.608 11.541 1.00 24.89 585 MET A C 1
ATOM 4742 O O . MET A 1 585 ? 55.383 17.164 10.978 1.00 24.89 585 MET A O 1
ATOM 4746 N N . PRO A 1 586 ? 53.471 17.351 12.155 1.00 31.62 586 PRO A N 1
ATOM 4747 C CA . PRO A 1 586 ? 52.660 16.976 13.322 1.00 31.62 586 PRO A CA 1
ATOM 4748 C C . PRO A 1 586 ? 51.157 17.336 13.312 1.00 31.62 586 PRO A C 1
ATOM 4750 O O . PRO A 1 586 ? 50.619 18.061 12.481 1.00 31.62 586 PRO A O 1
ATOM 4753 N N . TRP A 1 587 ? 50.500 16.770 14.324 1.00 23.50 587 TRP A N 1
ATOM 4754 C CA . TRP A 1 587 ? 49.089 16.840 14.680 1.00 23.50 587 TRP A CA 1
ATOM 4755 C C . TRP A 1 587 ? 48.652 18.212 15.220 1.00 23.50 587 TRP A C 1
ATOM 4757 O O . TRP A 1 587 ? 49.329 18.788 16.071 1.00 23.50 587 TRP A O 1
ATOM 4767 N N . ALA A 1 588 ? 47.447 18.657 14.848 1.00 24.48 588 ALA A N 1
ATOM 4768 C CA . ALA A 1 588 ? 46.729 19.739 15.521 1.00 24.48 588 ALA A CA 1
ATOM 4769 C C . ALA A 1 588 ? 45.548 19.180 16.338 1.00 24.48 588 ALA A C 1
ATOM 4771 O O . ALA A 1 588 ? 44.656 18.512 15.818 1.00 24.48 588 ALA A O 1
ATOM 4772 N N . ARG A 1 589 ? 45.577 19.466 17.645 1.00 23.33 589 ARG A N 1
ATOM 4773 C CA . ARG A 1 589 ? 44.536 19.197 18.648 1.00 23.33 589 ARG A CA 1
ATOM 4774 C C . ARG A 1 589 ? 43.257 19.989 18.344 1.00 23.33 589 ARG A C 1
ATOM 4776 O O . ARG A 1 589 ? 43.327 21.199 18.161 1.00 23.33 589 ARG A O 1
ATOM 4783 N N . LEU A 1 590 ? 42.094 19.350 18.472 1.00 24.11 590 LEU A N 1
ATOM 4784 C CA . LEU A 1 590 ? 40.815 20.030 18.704 1.00 24.11 590 LEU A CA 1
ATOM 4785 C C . LEU A 1 590 ? 40.201 19.503 20.004 1.00 24.11 590 LEU A C 1
ATOM 4787 O O . LEU A 1 590 ? 39.903 18.321 20.156 1.00 24.11 590 LEU A O 1
ATOM 4791 N N . SER A 1 591 ? 40.098 20.405 20.975 1.00 23.66 591 SER A N 1
ATOM 4792 C CA . SER A 1 591 ? 39.604 20.188 22.327 1.00 23.66 591 SER A CA 1
ATOM 4793 C C . SER A 1 591 ? 38.074 20.246 22.365 1.00 23.66 591 SER A C 1
ATOM 4795 O O . SER A 1 591 ? 37.466 21.253 22.016 1.00 23.66 591 SER A O 1
ATOM 4797 N N . ALA A 1 592 ? 37.434 19.184 22.857 1.00 25.77 592 ALA A N 1
ATOM 4798 C CA . ALA A 1 592 ? 36.017 19.193 23.210 1.00 25.77 592 ALA A CA 1
ATOM 4799 C C . ALA A 1 592 ? 35.875 19.266 24.739 1.00 25.77 592 ALA A C 1
ATOM 4801 O O . ALA A 1 592 ? 36.067 18.280 25.451 1.00 25.77 592 ALA A O 1
ATOM 4802 N N . ARG A 1 593 ? 35.546 20.455 25.259 1.00 23.98 593 ARG A N 1
ATOM 4803 C CA . ARG A 1 593 ? 35.132 20.655 26.657 1.00 23.98 593 ARG A CA 1
ATOM 4804 C C . ARG A 1 593 ? 33.756 20.008 26.874 1.00 23.98 593 ARG A C 1
ATOM 4806 O O . ARG A 1 593 ? 32.747 20.559 26.448 1.00 23.98 593 ARG A O 1
ATOM 4813 N N . LYS A 1 594 ? 33.703 18.883 27.593 1.00 27.28 594 LYS A N 1
ATOM 4814 C CA . LYS A 1 594 ? 32.480 18.380 28.243 1.00 27.28 594 LYS A CA 1
ATOM 4815 C C . LYS A 1 594 ? 32.346 19.036 29.623 1.00 27.28 594 LYS A C 1
ATOM 4817 O O . LYS A 1 594 ? 33.180 18.807 30.493 1.00 27.28 594 LYS A O 1
ATOM 4822 N N . ARG A 1 595 ? 31.297 19.837 29.840 1.00 24.23 595 ARG A N 1
ATOM 4823 C CA . ARG A 1 595 ? 30.824 20.208 31.186 1.00 24.23 595 ARG A CA 1
ATOM 4824 C C . ARG A 1 595 ? 29.828 19.142 31.644 1.00 24.23 595 ARG A C 1
ATOM 4826 O O . ARG A 1 595 ? 28.675 19.169 31.236 1.00 24.23 595 ARG A O 1
ATOM 4833 N N . PHE A 1 596 ? 30.283 18.220 32.486 1.00 25.88 596 PHE A N 1
ATOM 4834 C CA . PHE A 1 596 ? 29.411 17.429 33.353 1.00 25.88 596 PHE A CA 1
ATOM 4835 C C . PHE A 1 596 ? 29.226 18.208 34.662 1.00 25.88 596 PHE A C 1
ATOM 4837 O O . PHE A 1 596 ? 30.202 18.509 35.345 1.00 25.88 596 PHE A O 1
ATOM 4844 N N . ARG A 1 597 ? 27.982 18.557 35.009 1.00 23.83 597 ARG A N 1
ATOM 4845 C CA . ARG A 1 597 ? 27.603 18.948 36.373 1.00 23.83 597 ARG A CA 1
ATOM 4846 C C . ARG A 1 597 ? 27.115 17.682 37.075 1.00 23.83 597 ARG A C 1
ATOM 4848 O O . ARG A 1 597 ? 25.986 17.263 36.861 1.00 23.83 597 ARG A O 1
ATOM 4855 N N . SER A 1 598 ? 27.970 17.074 37.890 1.00 26.23 598 SER A N 1
ATOM 4856 C CA . SER A 1 598 ? 27.580 16.057 38.869 1.00 26.23 598 SER A CA 1
ATOM 4857 C C . SER A 1 598 ? 27.399 16.725 40.232 1.00 26.23 598 SER A C 1
ATOM 4859 O O . SER A 1 598 ? 28.338 17.332 40.745 1.00 26.23 598 SER A O 1
ATOM 4861 N N . HIS A 1 599 ? 26.208 16.613 40.818 1.00 25.66 599 HIS A N 1
ATOM 4862 C CA . HIS A 1 599 ? 26.013 16.812 42.253 1.00 25.66 599 HIS A CA 1
ATOM 4863 C C . HIS A 1 599 ? 26.610 15.607 42.996 1.00 25.66 599 HIS A C 1
ATOM 4865 O O . HIS A 1 599 ? 26.272 14.466 42.688 1.00 25.66 599 HIS A O 1
ATOM 4871 N N . ARG A 1 600 ? 27.491 15.855 43.969 1.00 26.22 600 ARG A N 1
ATOM 4872 C CA . ARG A 1 600 ? 27.856 14.890 45.014 1.00 26.22 600 ARG A CA 1
ATOM 4873 C C . ARG A 1 600 ? 27.676 15.566 46.365 1.00 26.22 600 ARG A C 1
ATOM 4875 O O . ARG A 1 600 ? 28.362 16.537 46.662 1.00 26.22 600 ARG A O 1
ATOM 4882 N N . TRP A 1 601 ? 26.761 15.026 47.158 1.00 24.98 601 TRP A N 1
ATOM 4883 C CA . TRP A 1 601 ? 26.826 15.096 48.611 1.00 24.98 601 TRP A CA 1
ATOM 4884 C C . TRP A 1 601 ? 27.823 14.038 49.088 1.00 24.98 601 TRP A C 1
ATOM 4886 O O . TRP A 1 601 ? 27.853 12.931 48.552 1.00 24.98 601 TRP A O 1
ATOM 4896 N N . ASN A 1 602 ? 28.660 14.399 50.053 1.00 25.19 602 ASN A N 1
ATOM 4897 C CA . ASN A 1 602 ? 29.676 13.539 50.643 1.00 25.19 602 ASN A CA 1
ATOM 4898 C C . ASN A 1 602 ? 29.594 13.723 52.157 1.00 25.19 602 ASN A C 1
ATOM 4900 O O . ASN A 1 602 ? 29.704 14.862 52.604 1.00 25.19 602 ASN A O 1
ATOM 4904 N N . TRP A 1 603 ? 29.429 12.645 52.923 1.00 25.00 603 TRP A N 1
ATOM 4905 C CA . TRP A 1 603 ? 29.712 12.642 54.358 1.00 25.00 603 TRP A CA 1
ATOM 4906 C C . TRP A 1 603 ? 30.412 11.336 54.756 1.00 25.00 603 TRP A C 1
ATOM 4908 O O . TRP A 1 603 ? 29.859 10.251 54.626 1.00 25.00 603 TRP A O 1
ATOM 4918 N N . ASN A 1 604 ? 31.649 11.546 55.207 1.00 26.23 604 ASN A N 1
ATOM 4919 C CA . ASN A 1 604 ? 32.458 10.868 56.221 1.00 26.23 604 ASN A CA 1
ATOM 4920 C C . ASN A 1 604 ? 32.779 9.357 56.182 1.00 26.23 604 ASN A C 1
ATOM 4922 O O . ASN A 1 604 ? 31.944 8.486 56.389 1.00 26.23 604 ASN A O 1
ATOM 4926 N N . LYS A 1 605 ? 34.098 9.147 56.046 1.00 26.61 605 LYS A N 1
ATOM 4927 C CA . LYS A 1 605 ? 35.002 8.107 56.587 1.00 26.61 605 LYS A CA 1
ATOM 4928 C C . LYS A 1 605 ? 35.031 8.096 58.140 1.00 26.61 605 LYS A C 1
ATOM 4930 O O . LYS A 1 605 ? 34.459 9.030 58.708 1.00 26.61 605 LYS A O 1
ATOM 4935 N N . PRO A 1 606 ? 35.705 7.162 58.861 1.00 49.09 606 PRO A N 1
ATOM 4936 C CA . PRO A 1 606 ? 36.956 6.427 58.550 1.00 49.09 606 PRO A CA 1
ATOM 4937 C C . PRO A 1 606 ? 36.848 5.279 57.553 1.00 49.09 606 PRO A C 1
ATOM 4939 O O . PRO A 1 606 ? 35.953 4.431 57.743 1.00 49.09 606 PRO A O 1
#

Secondary structure (DSSP, 8-state):
--PPPPEEEEESS-HHHHHHHHHHGGGGS-TT---SSB-HHHHHHHHHHHHHHHHHTTBSS-EEEEEEEETTS-EEEEEESSTTS-PPPSS--EEEEEEEEE--PBPEEEEEEEES-SSS-HHHHHTTTS----SS--GGGSB--HHHHHHHHHHHHHHHHHTT-TT-EEEEEEEEE-TTT-EEEEEEEEE--PEEEEEEEEEEEE-TT-SS-SEEEEEEEEEE--HHHHHHHHHHHHHHHHHTT-TT-EEEEEEEEEEEETTEEEEEEEEEEE-----EEEEEEEES-SSS-HHHHHHHH---TTSB--HHHHHHHHHHHHTTS-EEEEEEEEEESSSSEEEEEEEEEE--SEEEEEEEEEETTTEEEEEEEEEEEEETTTTEEEEEEEEEESSEEEEEEEEEETTGGGSS-EEEEEEEEEEEE-SSSEEEEEEEEEEEEEEEGGGTEEEEEEEEEEEEEEES--TT---BS-SS-EEEEEEEEEEEE--S-SSS--SEEEEEEEEEEE-GGGT-S--EEEEEEEEEEE--SSTT--------SS----PPPPS----EEEE----SS--TTB--------------------------------